Protein AF-0000000066668522 (afdb_homodimer)

InterPro domains:
  IPR003819 TauD/TfdA-like domain [PF02668] (10-265)
  IPR042098 Glutarate 2-hydroxylase superfamily [G3DSA:3.60.130.10] (3-286)
  IPR051178 TfdA dioxygenase [PTHR43779] (4-283)

Structure (mmCIF, N/CA/C/O backbone):
data_AF-0000000066668522-model_v1
#
loop_
_entity.id
_entity.type
_entity.pdbx_description
1 polymer 'Taurine catabolism dioxygenase'
#
loop_
_atom_site.group_PDB
_atom_site.id
_atom_site.type_symbol
_atom_site.label_atom_id
_atom_site.label_alt_id
_atom_site.label_comp_id
_atom_site.label_asym_id
_atom_site.label_entity_id
_atom_site.label_seq_id
_atom_site.pdbx_PDB_ins_code
_atom_site.Cartn_x
_atom_site.Cartn_y
_atom_site.Cartn_z
_atom_site.occupancy
_atom_site.B_iso_or_equiv
_atom_site.auth_seq_id
_atom_site.auth_comp_id
_atom_site.auth_asym_id
_atom_site.auth_atom_id
_atom_site.pdbx_PDB_model_num
ATOM 1 N N . MET A 1 1 ? -9.727 -43.344 -21.406 1 96.31 1 MET A N 1
ATOM 2 C CA . MET A 1 1 ? -8.984 -42.094 -21.406 1 96.31 1 MET A CA 1
ATOM 3 C C . MET A 1 1 ? -7.824 -42.125 -22.391 1 96.31 1 MET A C 1
ATOM 5 O O . MET A 1 1 ? -7.129 -43.156 -22.484 1 96.31 1 MET A O 1
ATOM 9 N N . ARG A 1 2 ? -7.613 -41.031 -23.156 1 97.44 2 ARG A N 1
ATOM 10 C CA . ARG A 1 2 ? -6.543 -40.938 -24.141 1 97.44 2 ARG A CA 1
ATOM 11 C C . ARG A 1 2 ? -5.664 -39.719 -23.859 1 97.44 2 ARG A C 1
ATOM 13 O O . ARG A 1 2 ? -6.172 -38.625 -23.609 1 97.44 2 ARG A O 1
ATOM 20 N N . ILE A 1 3 ? -4.367 -39.938 -23.875 1 97.62 3 ILE A N 1
ATOM 21 C CA . ILE A 1 3 ? -3.389 -38.875 -23.688 1 97.62 3 ILE A CA 1
ATOM 22 C C . ILE A 1 3 ? -2.549 -38.719 -24.938 1 97.62 3 ILE A C 1
ATOM 24 O O . ILE A 1 3 ? -1.992 -39.688 -25.453 1 97.62 3 ILE A O 1
ATOM 28 N N . SER A 1 4 ? -2.479 -37.562 -25.5 1 97.5 4 SER A N 1
ATOM 29 C CA . SER A 1 4 ? -1.694 -37.281 -26.703 1 97.5 4 SER A CA 1
ATOM 30 C C . SER A 1 4 ? -0.881 -36 -26.547 1 97.5 4 SER A C 1
ATOM 32 O O . SER A 1 4 ? -1.283 -35.094 -25.828 1 97.5 4 SER A O 1
ATOM 34 N N . PRO A 1 5 ? 0.206 -35.938 -27.234 1 95.31 5 PRO A N 1
ATOM 35 C CA . PRO A 1 5 ? 1.014 -34.719 -27.156 1 95.31 5 PRO A CA 1
ATOM 36 C C . PRO A 1 5 ? 0.324 -33.531 -27.797 1 95.31 5 PRO A C 1
ATOM 38 O O . PRO A 1 5 ? -0.43 -33.688 -28.766 1 95.31 5 PRO A O 1
ATOM 41 N N . GLN A 1 6 ? 0.359 -32.281 -27.297 1 91 6 GLN A N 1
ATOM 42 C CA . GLN A 1 6 ? -0.174 -31.031 -27.859 1 91 6 GLN A CA 1
ATOM 43 C C . GLN A 1 6 ? 0.882 -30.297 -28.688 1 91 6 GLN A C 1
ATOM 45 O O . GLN A 1 6 ? 0.601 -29.25 -29.281 1 91 6 GLN A O 1
ATOM 50 N N . GLY A 1 7 ? 1.889 -30.953 -29.141 1 85.25 7 GLY A N 1
ATOM 51 C CA . GLY A 1 7 ? 3.043 -30.359 -29.781 1 85.25 7 GLY A CA 1
ATOM 52 C C . GLY A 1 7 ? 4.328 -30.531 -29 1 85.25 7 GLY A C 1
ATOM 53 O O . GLY A 1 7 ? 4.676 -31.641 -28.594 1 85.25 7 GLY A O 1
ATOM 54 N N . ASP A 1 8 ? 4.906 -29.312 -28.75 1 82.56 8 ASP A N 1
ATOM 55 C CA . ASP A 1 8 ? 6.207 -29.406 -28.094 1 82.56 8 ASP A CA 1
ATOM 56 C C . ASP A 1 8 ? 6.086 -29.141 -26.594 1 82.56 8 ASP A C 1
ATOM 58 O O . ASP A 1 8 ? 7.09 -29.141 -25.875 1 82.56 8 ASP A O 1
ATOM 62 N N . PHE A 1 9 ? 4.82 -28.953 -26.203 1 88.25 9 PHE A N 1
ATOM 63 C CA . PHE A 1 9 ? 4.648 -28.562 -24.797 1 88.25 9 PHE A CA 1
ATOM 64 C C . PHE A 1 9 ? 3.33 -29.094 -24.25 1 88.25 9 PHE A C 1
ATOM 66 O O . PHE A 1 9 ? 2.258 -28.75 -24.75 1 88.25 9 PHE A O 1
ATOM 73 N N . GLY A 1 10 ? 3.42 -30.062 -23.344 1 96.19 10 GLY A N 1
ATOM 74 C CA . GLY A 1 10 ? 2.229 -30.516 -22.641 1 96.19 10 GLY A CA 1
ATOM 75 C C . GLY A 1 10 ? 1.482 -31.625 -23.375 1 96.19 10 GLY A C 1
ATOM 76 O O . GLY A 1 10 ? 1.972 -32.156 -24.375 1 96.19 10 GLY A O 1
ATOM 77 N N . VAL A 1 11 ? 0.339 -32.031 -22.844 1 98.12 11 VAL A N 1
ATOM 78 C CA . VAL A 1 11 ? -0.468 -33.094 -23.391 1 98.12 11 VAL A CA 1
ATOM 79 C C . VAL A 1 11 ? -1.941 -32.719 -23.391 1 98.12 11 VAL A C 1
ATOM 81 O O . VAL A 1 11 ? -2.348 -31.812 -22.641 1 98.12 11 VAL A O 1
ATOM 84 N N . VAL A 1 12 ? -2.695 -33.375 -24.219 1 98.25 12 VAL A N 1
ATOM 85 C CA . VAL A 1 12 ? -4.152 -33.281 -24.266 1 98.25 12 VAL A CA 1
ATOM 86 C C . VAL A 1 12 ? -4.762 -34.594 -23.781 1 98.25 12 VAL A C 1
ATOM 88 O O . VAL A 1 12 ? -4.289 -35.656 -24.156 1 98.25 12 VAL A O 1
ATOM 91 N N . ILE A 1 13 ? -5.75 -34.438 -22.969 1 98.5 13 ILE A N 1
ATOM 92 C CA . ILE A 1 13 ? -6.414 -35.625 -22.422 1 98.5 13 ILE A CA 1
ATOM 93 C C . ILE A 1 13 ? -7.875 -35.656 -22.859 1 98.5 13 ILE A C 1
ATOM 95 O O . ILE A 1 13 ? -8.594 -34.656 -22.688 1 98.5 13 ILE A O 1
ATOM 99 N N . GLU A 1 14 ? -8.328 -36.75 -23.359 1 98.12 14 GLU A N 1
ATOM 100 C CA . GLU A 1 14 ? -9.719 -36.969 -23.766 1 98.12 14 GLU A CA 1
ATOM 101 C C . GLU A 1 14 ? -10.32 -38.156 -23.016 1 98.12 14 GLU A C 1
ATOM 103 O O . GLU A 1 14 ? -9.609 -39.094 -22.625 1 98.12 14 GLU A O 1
ATOM 108 N N . ASP A 1 15 ? -11.625 -38.094 -22.719 1 97.44 15 ASP A N 1
ATOM 109 C CA . ASP A 1 15 ? -12.406 -39.156 -22.094 1 97.44 15 ASP A CA 1
ATOM 110 C C . ASP A 1 15 ? -11.898 -39.438 -20.672 1 97.44 15 ASP A C 1
ATOM 112 O O . ASP A 1 15 ? -11.758 -40.594 -20.281 1 97.44 15 ASP A O 1
ATOM 116 N N . PHE A 1 16 ? -11.547 -38.375 -20 1 97.75 16 PHE A N 1
ATOM 117 C CA . PHE A 1 16 ? -11.094 -38.469 -18.609 1 97.75 16 PHE A CA 1
ATOM 118 C C . PHE A 1 16 ? -12.258 -38.781 -17.672 1 97.75 16 PHE A C 1
ATOM 120 O O . PHE A 1 16 ? -13.312 -38.156 -17.766 1 97.75 16 PHE A O 1
ATOM 127 N N . ASP A 1 17 ? -12.07 -39.75 -16.812 1 96.38 17 ASP A N 1
ATOM 128 C CA . ASP A 1 17 ? -13.039 -40.062 -15.773 1 96.38 17 ASP A CA 1
ATOM 129 C C . ASP A 1 17 ? -12.523 -39.688 -14.398 1 96.38 17 ASP A C 1
ATOM 131 O O . ASP A 1 17 ? -11.656 -40.344 -13.836 1 96.38 17 ASP A O 1
ATOM 135 N N . PRO A 1 18 ? -13.094 -38.688 -13.828 1 94.44 18 PRO A N 1
ATOM 136 C CA . PRO A 1 18 ? -12.586 -38.219 -12.539 1 94.44 18 PRO A CA 1
ATOM 137 C C . PRO A 1 18 ? -12.852 -39.188 -11.398 1 94.44 18 PRO A C 1
ATOM 139 O O . PRO A 1 18 ? -12.297 -39.031 -10.305 1 94.44 18 PRO A O 1
ATOM 142 N N . ALA A 1 19 ? -13.688 -40.094 -11.594 1 94.69 19 ALA A N 1
ATOM 143 C CA . ALA A 1 19 ? -13.977 -41.062 -10.562 1 94.69 19 ALA A CA 1
ATOM 144 C C . ALA A 1 19 ? -12.969 -42.219 -10.609 1 94.69 19 ALA A C 1
ATOM 146 O O . ALA A 1 19 ? -12.906 -43.031 -9.68 1 94.69 19 ALA A O 1
ATOM 147 N N . SER A 1 20 ? -12.188 -42.25 -11.648 1 96.25 20 SER A N 1
ATOM 148 C CA . SER A 1 20 ? -11.203 -43.312 -11.82 1 96.25 20 SER A CA 1
ATOM 149 C C . SER A 1 20 ? -9.867 -42.938 -11.203 1 96.25 20 SER A C 1
ATOM 151 O O . SER A 1 20 ? -9.172 -42.062 -11.711 1 96.25 20 SER A O 1
ATOM 153 N N . GLN A 1 21 ? -9.461 -43.656 -10.219 1 94.25 21 GLN A N 1
ATOM 154 C CA . GLN A 1 21 ? -8.164 -43.406 -9.594 1 94.25 21 GLN A CA 1
ATOM 155 C C . GLN A 1 21 ? -7.02 -43.688 -10.578 1 94.25 21 GLN A C 1
ATOM 157 O O . GLN A 1 21 ? -5.984 -43.031 -10.523 1 94.25 21 GLN A O 1
ATOM 162 N N . GLU A 1 22 ? -7.273 -44.594 -11.367 1 95.12 22 GLU A N 1
ATOM 163 C CA . GLU A 1 22 ? -6.277 -44.906 -12.383 1 95.12 22 GLU A CA 1
ATOM 164 C C . GLU A 1 22 ? -6.082 -43.719 -13.336 1 95.12 22 GLU A C 1
ATOM 166 O O . GLU A 1 22 ? -4.949 -43.375 -13.664 1 95.12 22 GLU A O 1
ATOM 171 N N . ASP A 1 23 ? -7.172 -43.094 -13.766 1 96.69 23 ASP A N 1
ATOM 172 C CA . ASP A 1 23 ? -7.09 -41.938 -14.633 1 96.69 23 ASP A CA 1
ATOM 173 C C . ASP A 1 23 ? -6.379 -40.781 -13.922 1 96.69 23 ASP A C 1
ATOM 175 O O . ASP A 1 23 ? -5.512 -40.125 -14.508 1 96.69 23 ASP A O 1
ATOM 179 N N . ILE A 1 24 ? -6.699 -40.625 -12.719 1 96.62 24 ILE A N 1
ATOM 180 C CA . ILE A 1 24 ? -6.105 -39.531 -11.938 1 96.62 24 ILE A CA 1
ATOM 181 C C . ILE A 1 24 ? -4.594 -39.719 -11.852 1 96.62 24 ILE A C 1
ATOM 183 O O . ILE A 1 24 ? -3.828 -38.781 -12.109 1 96.62 24 ILE A O 1
ATOM 187 N N . ARG A 1 25 ? -4.148 -40.906 -11.547 1 94.75 25 ARG A N 1
ATOM 188 C CA . ARG A 1 25 ? -2.725 -41.188 -11.445 1 94.75 25 ARG A CA 1
ATOM 189 C C . ARG A 1 25 ? -2.023 -41 -12.789 1 94.75 25 ARG A C 1
ATOM 191 O O . ARG A 1 25 ? -0.91 -40.469 -12.836 1 94.75 25 ARG A O 1
ATOM 198 N N . ALA A 1 26 ? -2.676 -41.406 -13.812 1 96 26 ALA A N 1
ATOM 199 C CA . ALA A 1 26 ? -2.098 -41.25 -15.148 1 96 26 ALA A CA 1
ATOM 200 C C . ALA A 1 26 ? -1.947 -39.781 -15.516 1 96 26 ALA A C 1
ATOM 202 O O . ALA A 1 26 ? -0.937 -39.375 -16.094 1 96 26 ALA A O 1
ATOM 203 N N . VAL A 1 27 ? -2.914 -39 -15.188 1 97.12 27 VAL A N 1
ATOM 204 C CA . VAL A 1 27 ? -2.863 -37.562 -15.477 1 97.12 27 VAL A CA 1
ATOM 205 C C . VAL A 1 27 ? -1.755 -36.906 -14.648 1 97.12 27 VAL A C 1
ATOM 207 O O . VAL A 1 27 ? -0.981 -36.094 -15.164 1 97.12 27 VAL A O 1
ATOM 210 N N . LYS A 1 28 ? -1.635 -37.312 -13.398 1 96.38 28 LYS A N 1
ATOM 211 C CA . LYS A 1 28 ? -0.561 -36.781 -12.562 1 96.38 28 LYS A CA 1
ATOM 212 C C . LYS A 1 28 ? 0.806 -37.062 -13.18 1 96.38 28 LYS A C 1
ATOM 214 O O . LYS A 1 28 ? 1.635 -36.156 -13.289 1 96.38 28 LYS A O 1
ATOM 219 N N . ARG A 1 29 ? 0.951 -38.25 -13.547 1 94.94 29 ARG A N 1
ATOM 220 C CA . ARG A 1 29 ? 2.225 -38.656 -14.141 1 94.94 29 ARG A CA 1
ATOM 221 C C . ARG A 1 29 ? 2.508 -37.844 -15.406 1 94.94 29 ARG A C 1
ATOM 223 O O . ARG A 1 29 ? 3.631 -37.375 -15.609 1 94.94 29 ARG A O 1
ATOM 230 N N . ALA A 1 30 ? 1.466 -37.719 -16.203 1 96.19 30 ALA A N 1
ATOM 231 C CA . ALA A 1 30 ? 1.624 -36.938 -17.438 1 96.19 30 ALA A CA 1
ATOM 232 C C . ALA A 1 30 ? 2.002 -35.5 -17.156 1 96.19 30 ALA A C 1
ATOM 234 O O . ALA A 1 30 ? 2.879 -34.938 -17.812 1 96.19 30 ALA A O 1
ATOM 235 N N . VAL A 1 31 ? 1.419 -34.906 -16.172 1 97.38 31 VAL A N 1
ATOM 236 C CA . VAL A 1 31 ? 1.666 -33.5 -15.828 1 97.38 31 VAL A CA 1
ATOM 237 C C . VAL A 1 31 ? 3.086 -33.344 -15.281 1 97.38 31 VAL A C 1
ATOM 239 O O . VAL A 1 31 ? 3.812 -32.438 -15.688 1 97.38 31 VAL A O 1
ATOM 242 N N . TYR A 1 32 ? 3.512 -34.25 -14.406 1 96.19 32 TYR A N 1
ATOM 243 C CA . TYR A 1 32 ? 4.844 -34.125 -13.82 1 96.19 32 TYR A CA 1
ATOM 244 C C . TYR A 1 32 ? 5.922 -34.344 -14.867 1 96.19 32 TYR A C 1
ATOM 246 O O . TYR A 1 32 ? 7.016 -33.812 -14.773 1 96.19 32 TYR A O 1
ATOM 254 N N . ARG A 1 33 ? 5.578 -35.094 -15.859 1 93.88 33 ARG A N 1
ATOM 255 C CA . ARG A 1 33 ? 6.547 -35.406 -16.906 1 93.88 33 ARG A CA 1
ATOM 256 C C . ARG A 1 33 ? 6.52 -34.344 -18 1 93.88 33 ARG A C 1
ATOM 258 O O . ARG A 1 33 ? 7.57 -33.906 -18.5 1 93.88 33 ARG A O 1
ATOM 265 N N . GLU A 1 34 ? 5.25 -33.938 -18.359 1 96.25 34 GLU A N 1
ATOM 266 C CA . GLU A 1 34 ? 5.074 -33.094 -19.531 1 96.25 34 GLU A CA 1
ATOM 267 C C . GLU A 1 34 ? 4.699 -31.656 -19.109 1 96.25 34 GLU A C 1
ATOM 269 O O . GLU A 1 34 ? 4.512 -30.797 -19.969 1 96.25 34 GLU A O 1
ATOM 274 N N . ARG A 1 35 ? 4.535 -31.406 -17.891 1 97.44 35 ARG A N 1
ATOM 275 C CA . ARG A 1 35 ? 4.43 -30.078 -17.266 1 97.44 35 ARG A CA 1
ATOM 276 C C . ARG A 1 35 ? 2.986 -29.594 -17.281 1 97.44 35 ARG A C 1
ATOM 278 O O . ARG A 1 35 ? 2.521 -28.984 -16.312 1 97.44 35 ARG A O 1
ATOM 285 N N . ILE A 1 36 ? 2.227 -29.781 -18.359 1 98.25 36 ILE A N 1
ATOM 286 C CA . ILE A 1 36 ? 0.86 -29.281 -18.422 1 98.25 36 ILE A CA 1
ATOM 287 C C . ILE A 1 36 ? -0.024 -30.266 -19.188 1 98.25 36 ILE A C 1
ATOM 289 O O . ILE A 1 36 ? 0.424 -30.891 -20.156 1 98.25 36 ILE A O 1
ATOM 293 N N . ALA A 1 37 ? -1.253 -30.391 -18.781 1 98.44 37 ALA A N 1
ATOM 294 C CA . ALA A 1 37 ? -2.287 -31.172 -19.453 1 98.44 37 ALA A CA 1
ATOM 295 C C . ALA A 1 37 ? -3.547 -30.328 -19.672 1 98.44 37 ALA A C 1
ATOM 297 O O . ALA A 1 37 ? -3.938 -29.547 -18.797 1 98.44 37 ALA A O 1
ATOM 298 N N . VAL A 1 38 ? -4.117 -30.516 -20.797 1 98.38 38 VAL A N 1
ATOM 299 C CA . VAL A 1 38 ? -5.43 -29.953 -21.094 1 98.38 38 VAL A CA 1
ATOM 300 C C . VAL A 1 38 ? -6.461 -31.062 -21.203 1 98.38 38 VAL A C 1
ATOM 302 O O . VAL A 1 38 ? -6.414 -31.875 -22.125 1 98.38 38 VAL A O 1
ATOM 305 N N . VAL A 1 39 ? -7.34 -31.094 -20.234 1 98.56 39 VAL A N 1
ATOM 306 C CA . VAL A 1 39 ? -8.414 -32.094 -20.266 1 98.56 39 VAL A CA 1
ATOM 307 C C . VAL A 1 39 ? -9.625 -31.516 -21 1 98.56 39 VAL A C 1
ATOM 309 O O . VAL A 1 39 ? -10.141 -30.453 -20.641 1 98.56 39 VAL A O 1
ATOM 312 N N . LYS A 1 40 ? -10.102 -32.281 -21.969 1 97.81 40 LYS A N 1
ATOM 313 C CA . LYS A 1 40 ? -11.164 -31.766 -22.828 1 97.81 40 LYS A CA 1
ATOM 314 C C . LYS A 1 40 ? -12.539 -32.156 -22.297 1 97.81 40 LYS A C 1
ATOM 316 O O . LYS A 1 40 ? -12.68 -33.219 -21.656 1 97.81 40 LYS A O 1
ATOM 321 N N . GLY A 1 41 ? -13.492 -31.266 -22.562 1 96.5 41 GLY A N 1
ATOM 322 C CA . GLY A 1 41 ? -14.891 -31.594 -22.328 1 96.5 41 GLY A CA 1
ATOM 323 C C . GLY A 1 41 ? -15.281 -31.547 -20.875 1 96.5 41 GLY A C 1
ATOM 324 O O . GLY A 1 41 ? -16.062 -32.375 -20.406 1 96.5 41 GLY A O 1
ATOM 325 N N . VAL A 1 42 ? -14.734 -30.609 -20.141 1 95.62 42 VAL A N 1
ATOM 326 C CA . VAL A 1 42 ? -14.984 -30.531 -18.703 1 95.62 42 VAL A CA 1
ATOM 327 C C . VAL A 1 42 ? -15.945 -29.375 -18.422 1 95.62 42 VAL A C 1
ATOM 329 O O . VAL A 1 42 ? -15.625 -28.203 -18.672 1 95.62 42 VAL A O 1
ATOM 332 N N . GLU A 1 43 ? -17.094 -29.641 -17.938 1 94.69 43 GLU A N 1
ATOM 333 C CA . GLU A 1 43 ? -18.078 -28.672 -17.438 1 94.69 43 GLU A CA 1
ATOM 334 C C . GLU A 1 43 ? -18.5 -29 -16.016 1 94.69 43 GLU A C 1
ATOM 336 O O . GLU A 1 43 ? -19.25 -29.953 -15.781 1 94.69 43 GLU A O 1
ATOM 341 N N . LEU A 1 44 ? -18 -28.172 -15.109 1 96.94 44 LEU A N 1
ATOM 342 C CA . LEU A 1 44 ? -18.203 -28.438 -13.688 1 96.94 44 LEU A CA 1
ATOM 343 C C . LEU A 1 44 ? -18.609 -27.172 -12.945 1 96.94 44 LEU A C 1
ATOM 345 O O . LEU A 1 44 ? -18.094 -26.094 -13.227 1 96.94 44 LEU A O 1
ATOM 349 N N . ASP A 1 45 ? -19.531 -27.297 -12.039 1 96.69 45 ASP A N 1
ATOM 350 C CA . ASP A 1 45 ? -19.75 -26.20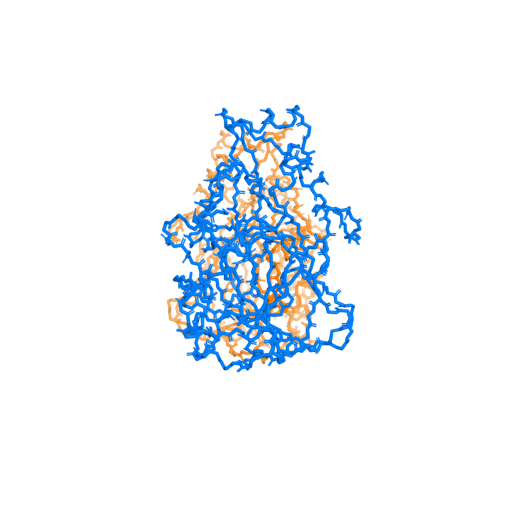3 -11.102 1 96.69 45 ASP A CA 1
ATOM 351 C C . ASP A 1 45 ? -18.641 -26.156 -10.055 1 96.69 45 ASP A C 1
ATOM 353 O O . ASP A 1 45 ? -17.75 -27.016 -10.031 1 96.69 45 ASP A O 1
ATOM 357 N N . PRO A 1 46 ? -18.625 -25.188 -9.258 1 97.75 46 PRO A N 1
ATOM 358 C CA . PRO A 1 46 ? -17.5 -25.016 -8.336 1 97.75 46 PRO A CA 1
ATOM 359 C C . PRO A 1 46 ? -17.328 -26.188 -7.379 1 97.75 46 PRO A C 1
ATOM 361 O O . PRO A 1 46 ? -16.203 -26.578 -7.066 1 97.75 46 PRO A O 1
ATOM 364 N N . HIS A 1 47 ? -18.422 -26.766 -6.879 1 98.38 47 HIS A N 1
ATOM 365 C CA . HIS A 1 47 ? -18.344 -27.906 -5.98 1 98.38 47 HIS A CA 1
ATOM 366 C C . HIS A 1 47 ? -17.734 -29.109 -6.684 1 98.38 47 HIS A C 1
ATOM 368 O O . HIS A 1 47 ? -16.859 -29.797 -6.129 1 98.38 47 HIS A O 1
ATOM 374 N N . GLN A 1 48 ? -18.188 -29.328 -7.855 1 98.06 48 GLN A N 1
ATOM 375 C CA . GLN A 1 48 ? -17.688 -30.438 -8.648 1 98.06 48 GLN A CA 1
ATOM 376 C C . GLN A 1 48 ? -16.219 -30.234 -9.008 1 98.06 48 GLN A C 1
ATOM 378 O O . GLN A 1 48 ? -15.43 -31.172 -9.023 1 98.06 48 GLN A O 1
ATOM 383 N N . PHE A 1 49 ? -15.906 -29.047 -9.344 1 98.38 49 PHE A N 1
ATOM 384 C CA . PHE A 1 49 ? -14.531 -28.688 -9.68 1 98.38 49 PHE A CA 1
ATOM 385 C C . PHE A 1 49 ? -13.594 -28.969 -8.516 1 98.38 49 PHE A C 1
ATOM 387 O O . PHE A 1 49 ? -12.562 -29.625 -8.688 1 98.38 49 PHE A O 1
ATOM 394 N N . LEU A 1 50 ? -14.008 -28.547 -7.328 1 98.69 50 LEU A N 1
ATOM 395 C CA . LEU A 1 50 ? -13.227 -28.812 -6.129 1 98.69 50 LEU A CA 1
ATOM 396 C C . LEU A 1 50 ? -13.086 -30.312 -5.895 1 98.69 50 LEU A C 1
ATOM 398 O O . LEU A 1 50 ? -12 -30.797 -5.555 1 98.69 50 LEU A O 1
ATOM 402 N N . ALA A 1 51 ? -14.18 -31.016 -6.094 1 98.25 51 ALA A N 1
ATOM 403 C CA . ALA A 1 51 ? -14.156 -32.469 -5.898 1 98.25 51 ALA A CA 1
ATOM 404 C C . ALA A 1 51 ? -13.164 -33.125 -6.848 1 98.25 51 ALA A C 1
ATOM 406 O O . ALA A 1 51 ? -12.414 -34.031 -6.445 1 98.25 51 ALA A O 1
ATOM 407 N N . LEU A 1 52 ? -13.203 -32.688 -8.055 1 98.06 52 LEU A N 1
ATOM 408 C CA . LEU A 1 52 ? -12.273 -33.25 -9.031 1 98.06 52 LEU A CA 1
ATOM 409 C C . LEU A 1 52 ? -10.828 -33 -8.602 1 98.06 52 LEU A C 1
ATOM 411 O O . LEU A 1 52 ? -10.016 -33.906 -8.578 1 98.06 52 LEU A O 1
ATOM 415 N N . ALA A 1 53 ? -10.492 -31.781 -8.281 1 98.31 53 ALA A N 1
ATOM 416 C CA . ALA A 1 53 ? -9.133 -31.422 -7.883 1 98.31 53 ALA A CA 1
ATOM 417 C C . ALA A 1 53 ? -8.711 -32.188 -6.633 1 98.31 53 ALA A C 1
ATOM 419 O O . ALA A 1 53 ? -7.543 -32.562 -6.484 1 98.31 53 ALA A O 1
ATOM 420 N N . SER A 1 54 ? -9.664 -32.438 -5.754 1 97.88 54 SER A N 1
ATOM 421 C CA . SER A 1 54 ? -9.398 -33.156 -4.504 1 97.88 54 SER A CA 1
ATOM 422 C C . SER A 1 54 ? -8.938 -34.594 -4.77 1 97.88 54 SER A C 1
ATOM 424 O O . SER A 1 54 ? -8.336 -35.219 -3.902 1 97.88 54 SER A O 1
ATOM 426 N N . GLY A 1 55 ? -9.281 -35.062 -5.898 1 97 55 GLY A N 1
ATOM 427 C CA . GLY A 1 55 ? -8.789 -36.375 -6.289 1 97 55 GLY A CA 1
ATOM 428 C C . GLY A 1 55 ? -7.289 -36.406 -6.535 1 97 55 GLY A C 1
ATOM 429 O O . GLY A 1 55 ? -6.664 -37.469 -6.5 1 97 55 GLY A O 1
ATOM 430 N N . PHE A 1 56 ? -6.75 -35.25 -6.762 1 97.38 56 PHE A N 1
ATOM 431 C CA . PHE A 1 56 ? -5.336 -35.156 -7.109 1 97.38 56 PHE A CA 1
ATOM 432 C C . PHE A 1 56 ? -4.5 -34.812 -5.883 1 97.38 56 PHE A C 1
ATOM 434 O O . PHE A 1 56 ? -3.271 -34.906 -5.91 1 97.38 56 PHE A O 1
ATOM 441 N N . GLY A 1 57 ? -5.102 -34.375 -4.848 1 96.69 57 GLY A N 1
ATOM 442 C CA . GLY A 1 57 ? -4.43 -33.969 -3.627 1 96.69 57 GLY A CA 1
ATOM 443 C C . GLY A 1 57 ? -5.293 -33.094 -2.734 1 96.69 57 GLY A C 1
ATOM 444 O O . GLY A 1 57 ? -6.516 -33.062 -2.885 1 96.69 57 GLY A O 1
ATOM 445 N N . GLU A 1 58 ? -4.637 -32.438 -1.767 1 97.19 58 GLU A N 1
ATOM 446 C CA . GLU A 1 58 ? -5.348 -31.609 -0.813 1 97.19 58 GLU A CA 1
ATOM 447 C C . GLU A 1 58 ? -5.453 -30.172 -1.321 1 97.19 58 GLU A C 1
ATOM 449 O O . GLU A 1 58 ? -4.445 -29.469 -1.438 1 97.19 58 GLU A O 1
ATOM 454 N N . PRO A 1 59 ? -6.672 -29.734 -1.628 1 98.12 59 PRO A N 1
ATOM 455 C CA . PRO A 1 59 ? -6.824 -28.344 -2.039 1 98.12 59 PRO A CA 1
ATOM 456 C C . PRO A 1 59 ? -6.398 -27.359 -0.952 1 98.12 59 PRO A C 1
ATOM 458 O O . PRO A 1 59 ? -6.625 -27.609 0.235 1 98.12 59 PRO A O 1
ATOM 461 N N . VAL A 1 60 ? -5.82 -26.266 -1.392 1 95.81 60 VAL A N 1
ATOM 462 C CA . VAL A 1 60 ? -5.383 -25.234 -0.468 1 95.81 60 VAL A CA 1
ATOM 463 C C . VAL A 1 60 ? -6.16 -23.938 -0.739 1 95.81 60 VAL A C 1
ATOM 465 O O . VAL A 1 60 ? -6.125 -23.406 -1.852 1 95.81 60 VAL A O 1
ATOM 468 N N . ARG A 1 61 ? -6.848 -23.578 0.256 1 94.75 61 ARG A N 1
ATOM 469 C CA . ARG A 1 61 ? -7.578 -22.312 0.16 1 94.75 61 ARG A CA 1
ATOM 470 C C . ARG A 1 61 ? -6.625 -21.125 0.179 1 94.75 61 ARG A C 1
ATOM 472 O O . ARG A 1 61 ? -5.699 -21.078 0.992 1 94.75 61 ARG A O 1
ATOM 479 N N . TYR A 1 62 ? -6.832 -20.219 -0.759 1 93 62 TYR A N 1
ATOM 480 C CA . TYR A 1 62 ? -6.027 -19.016 -0.743 1 93 62 TYR A CA 1
ATOM 481 C C . TYR A 1 62 ? -6.25 -18.219 0.544 1 93 62 TYR A C 1
ATOM 483 O O . TYR A 1 62 ? -7.371 -18.156 1.049 1 93 62 TYR A O 1
ATOM 491 N N . TYR A 1 63 ? -5.242 -17.547 1.06 1 90.31 63 TYR A N 1
ATOM 492 C CA . TYR A 1 63 ? -5.301 -16.969 2.4 1 90.31 63 TYR A CA 1
ATOM 493 C C . TYR A 1 63 ? -6.102 -15.68 2.404 1 90.31 63 TYR A C 1
ATOM 495 O O . TYR A 1 63 ? -6.594 -15.25 3.449 1 90.31 63 TYR A O 1
ATOM 503 N N . GLU A 1 64 ? -6.215 -15.008 1.255 1 92.69 64 GLU A N 1
ATOM 504 C CA . GLU A 1 64 ? -6.992 -13.773 1.185 1 92.69 64 GLU A CA 1
ATOM 505 C C . GLU A 1 64 ? -8.43 -14.047 0.741 1 92.69 64 GLU A C 1
ATOM 507 O O . GLU A 1 64 ? -8.656 -14.484 -0.388 1 92.69 64 GLU A O 1
ATOM 512 N N . PRO A 1 65 ? -9.406 -13.672 1.455 1 92.88 65 PRO A N 1
ATOM 513 C CA . PRO A 1 65 ? -10.805 -14.016 1.182 1 92.88 65 PRO A CA 1
ATOM 514 C C . PRO A 1 65 ? -11.352 -13.328 -0.07 1 92.88 65 PRO A C 1
ATOM 516 O O . PRO A 1 65 ? -12.297 -13.82 -0.686 1 92.88 65 PRO A O 1
ATOM 519 N N . ILE A 1 66 ? -10.844 -12.273 -0.478 1 90.75 66 ILE A N 1
ATOM 520 C CA . ILE A 1 66 ? -11.383 -11.516 -1.603 1 90.75 66 ILE A CA 1
ATOM 521 C C . ILE A 1 66 ? -11.32 -12.367 -2.871 1 90.75 66 ILE A C 1
ATOM 523 O O . ILE A 1 66 ? -12.016 -12.078 -3.85 1 90.75 66 ILE A O 1
ATOM 527 N N . TYR A 1 67 ? -10.539 -13.445 -2.887 1 94.56 67 TYR A N 1
ATOM 528 C CA . TYR A 1 67 ? -10.359 -14.297 -4.062 1 94.56 67 TYR A CA 1
ATOM 529 C C . TYR A 1 67 ? -11.297 -15.5 -4.016 1 94.56 67 TYR A C 1
ATOM 531 O O . TYR A 1 67 ? -11.383 -16.266 -4.98 1 94.56 67 TYR A O 1
ATOM 539 N N . HIS A 1 68 ? -12.016 -15.672 -2.957 1 96.38 68 HIS A N 1
ATOM 540 C CA . HIS A 1 68 ? -12.797 -16.875 -2.732 1 96.38 68 HIS A CA 1
ATOM 541 C C . HIS A 1 68 ? -14.086 -16.859 -3.553 1 96.38 68 HIS A C 1
ATOM 543 O O . HIS A 1 68 ? -14.773 -15.844 -3.615 1 96.38 68 HIS A O 1
ATOM 549 N N . HIS A 1 69 ? -14.312 -17.984 -4.145 1 96.62 69 HIS A N 1
ATOM 550 C CA . HIS A 1 69 ? -15.703 -18.188 -4.551 1 96.62 69 HIS A CA 1
ATOM 551 C C . HIS A 1 69 ? -16.641 -18.109 -3.354 1 96.62 69 HIS A C 1
ATOM 553 O O . HIS A 1 69 ? -16.359 -18.672 -2.293 1 96.62 69 HIS A O 1
ATOM 559 N N . PRO A 1 70 ? -17.75 -17.453 -3.531 1 94.94 70 PRO A N 1
ATOM 560 C CA . PRO A 1 70 ? -18.625 -17.234 -2.381 1 94.94 70 PRO A CA 1
ATOM 561 C C . PRO A 1 70 ? -19.156 -18.531 -1.784 1 94.94 70 PRO A C 1
ATOM 563 O O . PRO A 1 70 ? -19.312 -18.641 -0.565 1 94.94 70 PRO A O 1
ATOM 566 N N . ASP A 1 71 ? -19.391 -19.578 -2.52 1 96 71 ASP A N 1
ATOM 567 C CA . ASP A 1 71 ? -19.984 -20.812 -2.051 1 96 71 ASP A CA 1
ATOM 568 C C . ASP A 1 71 ? -18.922 -21.875 -1.764 1 96 71 ASP A C 1
ATOM 570 O O . ASP A 1 71 ? -19.156 -22.797 -0.976 1 96 71 ASP A O 1
ATOM 574 N N . VAL A 1 72 ? -17.812 -21.797 -2.48 1 97.81 72 VAL A N 1
ATOM 575 C CA . VAL A 1 72 ? -16.734 -22.766 -2.359 1 97.81 72 VAL A CA 1
ATOM 576 C C . VAL A 1 72 ? -15.406 -22.031 -2.164 1 97.81 72 VAL A C 1
ATOM 578 O O . VAL A 1 72 ? -14.625 -21.891 -3.107 1 97.81 72 VAL A O 1
ATOM 581 N N . PRO A 1 73 ? -15.078 -21.656 -0.967 1 97.25 73 PRO A N 1
ATOM 582 C CA . PRO A 1 73 ? -13.961 -20.766 -0.683 1 97.25 73 PRO A CA 1
ATOM 583 C C . PRO A 1 73 ? -12.609 -21.328 -1.129 1 97.25 73 PRO A C 1
ATOM 585 O O . PRO A 1 73 ? -11.641 -20.594 -1.268 1 97.25 73 PRO A O 1
ATOM 588 N N . GLU A 1 74 ? -12.547 -22.594 -1.388 1 97.81 74 GLU A N 1
ATOM 589 C CA . GLU A 1 74 ? -11.305 -23.203 -1.867 1 97.81 74 GLU A CA 1
ATOM 590 C C . GLU A 1 74 ? -11.062 -22.875 -3.338 1 97.81 74 GLU A C 1
ATOM 592 O O . GLU A 1 74 ? -9.961 -23.078 -3.852 1 97.81 74 GLU A O 1
ATOM 597 N N . VAL A 1 75 ? -12.133 -22.438 -3.953 1 98.31 75 VAL A N 1
ATOM 598 C CA . VAL A 1 75 ? -12.016 -22.047 -5.359 1 98.31 75 VAL A CA 1
ATOM 599 C C . VAL A 1 75 ? -11.641 -20.578 -5.465 1 98.31 75 VAL A C 1
ATOM 601 O O . VAL A 1 75 ? -12.367 -19.703 -4.965 1 98.31 75 VAL A O 1
ATOM 604 N N . PHE A 1 76 ? -10.484 -20.312 -6.035 1 97.75 76 PHE A N 1
ATOM 605 C CA . PHE A 1 76 ? -9.992 -18.969 -6.355 1 97.75 76 PHE A CA 1
ATOM 606 C C . PHE A 1 76 ? -10.664 -18.438 -7.613 1 97.75 76 PHE A C 1
ATOM 608 O O . PHE A 1 76 ? -10.703 -19.125 -8.641 1 97.75 76 PHE A O 1
ATOM 615 N N . VAL A 1 77 ? -11.203 -17.266 -7.578 1 96.75 77 VAL A N 1
ATOM 616 C CA . VAL A 1 77 ? -11.922 -16.719 -8.727 1 96.75 77 VAL A CA 1
ATOM 617 C C . VAL A 1 77 ? -11.172 -15.516 -9.281 1 96.75 77 VAL A C 1
ATOM 619 O O . VAL A 1 77 ? -10.961 -14.523 -8.578 1 96.75 77 VAL A O 1
ATOM 622 N N . SER A 1 78 ? -10.695 -15.57 -10.453 1 94.06 78 SER A N 1
ATOM 623 C CA . SER A 1 78 ? -10.234 -14.445 -11.266 1 94.06 78 SER A CA 1
ATOM 624 C C . SER A 1 78 ? -11.328 -13.953 -12.203 1 94.06 78 SER A C 1
ATOM 626 O O . SER A 1 78 ? -11.875 -14.727 -12.984 1 94.06 78 SER A O 1
ATOM 628 N N . SER A 1 79 ? -11.672 -12.688 -12.125 1 92.31 79 SER A N 1
ATOM 629 C CA . SER A 1 79 ? -12.789 -12.188 -12.914 1 92.31 79 SER A CA 1
ATOM 630 C C . SER A 1 79 ? -12.625 -10.703 -13.227 1 92.31 79 SER A C 1
ATOM 632 O O . SER A 1 79 ? -12.32 -9.906 -12.328 1 92.31 79 SER A O 1
ATOM 634 N N . ASN A 1 80 ? -12.805 -10.344 -14.438 1 86.88 80 ASN A N 1
ATOM 635 C CA . ASN A 1 80 ? -12.875 -8.922 -14.758 1 86.88 80 ASN A CA 1
ATOM 636 C C . ASN A 1 80 ? -14.305 -8.477 -15.039 1 86.88 80 ASN A C 1
ATOM 638 O O . ASN A 1 80 ? -14.523 -7.43 -15.656 1 86.88 80 ASN A O 1
ATOM 642 N N . VAL A 1 81 ? -15.148 -9.391 -14.672 1 82.56 81 VAL A N 1
ATOM 643 C CA . VAL A 1 81 ? -16.562 -9.086 -14.852 1 82.56 81 VAL A CA 1
ATOM 644 C C . VAL A 1 81 ? -17.156 -8.586 -13.539 1 82.56 81 VAL A C 1
ATOM 646 O O . VAL A 1 81 ? -16.75 -9.031 -12.461 1 82.56 81 VAL A O 1
ATOM 649 N N . GLY A 1 82 ? -18.109 -7.734 -13.688 1 74.12 82 GLY A N 1
ATOM 650 C CA . GLY A 1 82 ? -18.797 -7.207 -12.516 1 74.12 82 GLY A CA 1
ATOM 651 C C . GLY A 1 82 ? -18.094 -6.008 -11.906 1 74.12 82 GLY A C 1
ATOM 652 O O . GLY A 1 82 ? -16.938 -5.719 -12.25 1 74.12 82 GLY A O 1
ATOM 653 N N . SER A 1 83 ? -18.906 -5.184 -11.289 1 68.25 83 SER A N 1
ATOM 654 C CA . SER A 1 83 ? -18.375 -3.99 -10.641 1 68.25 83 SER A CA 1
ATOM 655 C C . SER A 1 83 ? -19.016 -3.77 -9.273 1 68.25 83 SER A C 1
ATOM 657 O O . SER A 1 83 ? -20.078 -4.32 -8.984 1 68.25 83 SER A O 1
ATOM 659 N N . GLY A 1 84 ? -18.219 -3.197 -8.383 1 64.44 84 GLY A N 1
ATOM 660 C CA . GLY A 1 84 ? -18.766 -2.766 -7.105 1 64.44 84 GLY A CA 1
ATOM 661 C C . GLY A 1 84 ? -18.844 -3.883 -6.082 1 64.44 84 GLY A C 1
ATOM 662 O O . GLY A 1 84 ? -17.984 -4.77 -6.059 1 64.44 84 GLY A O 1
ATOM 663 N N . PRO A 1 85 ? -19.859 -3.877 -5.156 1 65.19 85 PRO A N 1
ATOM 664 C CA . PRO A 1 85 ? -19.984 -4.812 -4.035 1 65.19 85 PRO A CA 1
ATOM 665 C C . PRO A 1 85 ? -20.375 -6.223 -4.484 1 65.19 85 PRO A C 1
ATOM 667 O O . PRO A 1 85 ? -20.172 -7.184 -3.742 1 65.19 85 PRO A O 1
ATOM 670 N N . GLN A 1 86 ? -20.828 -6.324 -5.672 1 69.19 86 GLN A N 1
ATOM 671 C CA . GLN A 1 86 ? -21.312 -7.613 -6.145 1 69.19 86 GLN A CA 1
ATOM 672 C C . GLN A 1 86 ? -20.234 -8.375 -6.902 1 69.19 86 GLN A C 1
ATOM 674 O O . GLN A 1 86 ? -20.438 -9.523 -7.305 1 69.19 86 GLN A O 1
ATOM 679 N N . ARG A 1 87 ? -19.125 -7.852 -6.949 1 80.88 87 ARG A N 1
ATOM 680 C CA . ARG A 1 87 ? -18.047 -8.469 -7.711 1 80.88 87 ARG A CA 1
ATOM 681 C C . ARG A 1 87 ? -17.547 -9.734 -7.02 1 80.88 87 ARG A C 1
ATOM 683 O O . ARG A 1 87 ? -17.344 -9.75 -5.805 1 80.88 87 ARG A O 1
ATOM 690 N N . VAL A 1 88 ? -17.562 -10.766 -7.879 1 83.69 88 VAL A N 1
ATOM 691 C CA . VAL A 1 88 ? -16.922 -12.008 -7.434 1 83.69 88 VAL A CA 1
ATOM 692 C C . VAL A 1 88 ? -15.594 -12.195 -8.156 1 83.69 88 VAL A C 1
ATOM 694 O O . VAL A 1 88 ? -15.547 -12.164 -9.391 1 83.69 88 VAL A O 1
ATOM 697 N N . GLY A 1 89 ? -14.594 -12.25 -7.289 1 89.94 89 GLY A N 1
ATOM 698 C CA . GLY A 1 89 ? -13.273 -12.453 -7.867 1 89.94 89 GLY A CA 1
ATOM 699 C C . GLY A 1 89 ? -12.477 -11.172 -8.016 1 89.94 89 GLY A C 1
ATOM 700 O O . GLY A 1 89 ? -12.961 -10.094 -7.68 1 89.94 89 GLY A O 1
ATOM 701 N N . VAL A 1 90 ? -11.32 -11.297 -8.445 1 90.88 90 VAL A N 1
ATOM 702 C CA . VAL A 1 90 ? -10.359 -10.203 -8.531 1 90.88 90 VAL A CA 1
ATOM 703 C C . VAL A 1 90 ? -9.914 -10.016 -9.977 1 90.88 90 VAL A C 1
ATOM 705 O O . VAL A 1 90 ? -9.609 -10.984 -10.672 1 90.88 90 VAL A O 1
ATOM 708 N N . PRO A 1 91 ? -9.93 -8.852 -10.469 1 88.44 91 PRO A N 1
ATOM 709 C CA . PRO A 1 91 ? -9.523 -8.609 -11.859 1 88.44 91 PRO A CA 1
ATOM 710 C C . PRO A 1 91 ? -8 -8.547 -12.023 1 88.44 91 PRO A C 1
ATOM 712 O O . PRO A 1 91 ? -7.277 -8.352 -11.047 1 88.44 91 PRO A O 1
ATOM 715 N N . LYS A 1 92 ? -7.551 -8.773 -13.297 1 85.38 92 LYS A N 1
ATOM 716 C CA . LYS A 1 92 ? -6.172 -8.562 -13.734 1 85.38 92 LYS A CA 1
ATOM 717 C C . LYS A 1 92 ? -5.191 -9.359 -12.875 1 85.38 92 LYS A C 1
ATOM 719 O O . LYS A 1 92 ? -4.184 -8.82 -12.414 1 85.38 92 LYS A O 1
ATOM 724 N N . THR A 1 93 ? -5.578 -10.492 -12.602 1 87.75 93 THR A N 1
ATOM 725 C CA . THR A 1 93 ? -4.668 -11.383 -11.883 1 87.75 93 THR A CA 1
ATOM 726 C C . THR A 1 93 ? -3.633 -11.977 -12.836 1 87.75 93 THR A C 1
ATOM 728 O O . THR A 1 93 ? -3.918 -12.188 -14.016 1 87.75 93 THR A O 1
ATOM 731 N N . GLY A 1 94 ? -2.389 -12.062 -12.383 1 89.69 94 GLY A N 1
ATOM 732 C CA . GLY A 1 94 ? -1.396 -12.875 -13.07 1 89.69 94 GLY A CA 1
ATOM 733 C C . GLY A 1 94 ? -0.657 -12.117 -14.156 1 89.69 94 GLY A C 1
ATOM 734 O O . GLY A 1 94 ? -0.226 -12.711 -15.148 1 89.69 94 GLY A O 1
ATOM 735 N N . LYS A 1 95 ? -0.467 -10.859 -14.078 1 88.5 95 LYS A N 1
ATOM 736 C CA . LYS A 1 95 ? 0.185 -10.039 -15.094 1 88.5 95 LYS A CA 1
ATOM 737 C C . LYS A 1 95 ? 1.704 -10.133 -14.984 1 88.5 95 LYS A C 1
ATOM 739 O O . LYS A 1 95 ? 2.428 -9.516 -15.766 1 88.5 95 LYS A O 1
ATOM 744 N N . PHE A 1 96 ? 2.209 -10.914 -14.125 1 93.62 96 PHE A N 1
ATOM 745 C CA . PHE A 1 96 ? 3.639 -11.102 -13.906 1 93.62 96 PHE A CA 1
ATOM 746 C C . PHE A 1 96 ? 3.986 -12.586 -13.836 1 93.62 96 PHE A C 1
ATOM 748 O O . PHE A 1 96 ? 3.109 -13.422 -13.617 1 93.62 96 PHE A O 1
ATOM 755 N N . TRP A 1 97 ? 5.203 -12.844 -14.117 1 97.62 97 TRP A N 1
ATOM 756 C CA . TRP A 1 97 ? 5.637 -14.227 -14.023 1 97.62 97 TRP A CA 1
ATOM 757 C C . TRP A 1 97 ? 5.613 -14.711 -12.578 1 97.62 97 TRP A C 1
ATOM 759 O O . TRP A 1 97 ? 6.203 -14.086 -11.695 1 97.62 97 TRP A O 1
ATOM 769 N N . HIS A 1 98 ? 4.969 -15.844 -12.359 1 98.12 98 HIS A N 1
ATOM 770 C CA . HIS A 1 98 ? 4.859 -16.359 -11 1 98.12 98 HIS A CA 1
ATOM 771 C C . HIS A 1 98 ? 4.496 -17.844 -11 1 98.12 98 HIS A C 1
ATOM 773 O O . HIS A 1 98 ? 4.027 -18.375 -12.016 1 98.12 98 HIS A O 1
ATOM 779 N N . SER A 1 99 ? 4.812 -18.5 -9.977 1 97.75 99 SER A N 1
ATOM 780 C CA . SER A 1 99 ? 4.133 -19.719 -9.57 1 97.75 99 SER A CA 1
ATOM 781 C C . SER A 1 99 ? 3.014 -19.422 -8.578 1 97.75 99 SER A C 1
ATOM 783 O O . SER A 1 99 ? 3.162 -18.578 -7.699 1 97.75 99 SER A O 1
ATOM 785 N N . ASP A 1 100 ? 1.907 -20.078 -8.797 1 97.31 100 ASP A N 1
ATOM 786 C CA . ASP A 1 100 ? 0.794 -19.797 -7.898 1 97.31 100 ASP A CA 1
ATOM 787 C C . ASP A 1 100 ? 1.206 -19.984 -6.441 1 97.31 100 ASP A C 1
ATOM 789 O O . ASP A 1 100 ? 1.661 -21.062 -6.059 1 97.31 100 ASP A O 1
ATOM 793 N N . TYR A 1 101 ? 1.126 -18.953 -5.664 1 94.88 101 TYR A N 1
ATOM 794 C CA . TYR A 1 101 ? 1.414 -18.953 -4.234 1 94.88 101 TYR A CA 1
ATOM 795 C C . TYR A 1 101 ? 2.896 -19.203 -3.977 1 94.88 101 TYR A C 1
ATOM 797 O O . TYR A 1 101 ? 3.262 -19.891 -3.02 1 94.88 101 TYR A O 1
ATOM 805 N N . GLY A 1 102 ? 3.701 -18.703 -4.891 1 95.44 102 GLY A N 1
ATOM 806 C CA . GLY A 1 102 ? 5.137 -18.922 -4.812 1 95.44 102 GLY A CA 1
ATOM 807 C C . GLY A 1 102 ? 5.766 -18.312 -3.574 1 95.44 102 GLY A C 1
ATOM 808 O O . GLY A 1 102 ? 6.969 -18.453 -3.348 1 95.44 102 GLY A O 1
ATOM 809 N N . PHE A 1 103 ? 4.98 -17.688 -2.732 1 95.81 103 PHE A N 1
ATOM 810 C CA . PHE A 1 103 ? 5.449 -17.031 -1.521 1 95.81 103 PHE A CA 1
ATOM 811 C C . PHE A 1 103 ? 5.078 -17.844 -0.283 1 95.81 103 PHE A C 1
ATOM 813 O O . PHE A 1 103 ? 5.383 -17.438 0.842 1 95.81 103 PHE A O 1
ATOM 820 N N . MET A 1 104 ? 4.461 -18.938 -0.497 1 94.38 104 MET A N 1
ATOM 821 C CA . MET A 1 104 ? 4.098 -19.812 0.621 1 94.38 104 MET A CA 1
ATOM 822 C C . MET A 1 104 ? 5.289 -20.656 1.064 1 94.38 104 MET A C 1
ATOM 824 O O . MET A 1 104 ? 6.16 -20.969 0.258 1 94.38 104 MET A O 1
ATOM 828 N N . PRO A 1 105 ? 5.305 -21.109 2.328 1 93.81 105 PRO A N 1
ATOM 829 C CA . PRO A 1 105 ? 6.434 -21.875 2.854 1 93.81 105 PRO A CA 1
ATOM 830 C C . PRO A 1 105 ? 6.645 -23.188 2.113 1 93.81 105 PRO A C 1
ATOM 832 O O . PRO A 1 105 ? 7.785 -23.625 1.913 1 93.81 105 PRO A O 1
ATOM 835 N N . ARG A 1 106 ? 5.547 -23.797 1.732 1 93.75 106 ARG A N 1
ATOM 836 C CA . ARG A 1 106 ? 5.613 -25 0.908 1 93.75 106 ARG A CA 1
ATOM 837 C C . ARG A 1 106 ? 5.016 -24.75 -0.473 1 93.75 106 ARG A C 1
ATOM 839 O O . ARG A 1 106 ? 3.824 -24.469 -0.597 1 93.75 106 ARG A O 1
ATOM 846 N N . PRO A 1 107 ? 5.906 -24.875 -1.521 1 94.44 107 PRO A N 1
ATOM 847 C CA . PRO A 1 107 ? 5.359 -24.703 -2.867 1 94.44 107 PRO A CA 1
ATOM 848 C C . PRO A 1 107 ? 4.242 -25.688 -3.184 1 94.44 107 PRO A C 1
ATOM 850 O O . PRO A 1 107 ? 4.316 -26.859 -2.787 1 94.44 107 PRO A O 1
ATOM 853 N N . PHE A 1 108 ? 3.238 -25.266 -3.875 1 95.5 108 PHE A N 1
ATOM 854 C CA . PHE A 1 108 ? 2.135 -26.125 -4.27 1 95.5 108 PHE A CA 1
ATOM 855 C C . PHE A 1 108 ? 2.545 -27.031 -5.422 1 95.5 108 PHE A C 1
ATOM 857 O O . PHE A 1 108 ? 3.441 -26.703 -6.199 1 95.5 108 PHE A O 1
ATOM 864 N N . ASP A 1 109 ? 1.882 -28.094 -5.523 1 96.62 109 ASP A N 1
ATOM 865 C CA . ASP A 1 109 ? 2.314 -29.094 -6.488 1 96.62 109 ASP A CA 1
ATOM 866 C C . ASP A 1 109 ? 1.6 -28.922 -7.824 1 96.62 109 ASP A C 1
ATOM 868 O O . ASP A 1 109 ? 2.244 -28.828 -8.875 1 96.62 109 ASP A O 1
ATOM 872 N N . LEU A 1 110 ? 0.267 -28.844 -7.785 1 98.25 110 LEU A N 1
ATOM 873 C CA . LEU A 1 110 ? -0.525 -28.781 -9.008 1 98.25 110 LEU A CA 1
ATOM 874 C C . LEU A 1 110 ? -1.495 -27.609 -8.969 1 98.25 110 LEU A C 1
ATOM 876 O O . LEU A 1 110 ? -2.018 -27.266 -7.906 1 98.25 110 LEU A O 1
ATOM 880 N N . THR A 1 111 ? -1.716 -27.031 -10.008 1 98.62 111 THR A N 1
ATOM 881 C CA . THR A 1 111 ? -2.74 -26 -10.188 1 98.62 111 THR A CA 1
ATOM 882 C C . THR A 1 111 ? -3.752 -26.438 -11.25 1 98.62 111 THR A C 1
ATOM 884 O O . THR A 1 111 ? -3.381 -27 -12.273 1 98.62 111 THR A O 1
ATOM 887 N N . PHE A 1 112 ? -5.008 -26.188 -10.961 1 98.75 112 PHE A N 1
ATOM 888 C CA . PHE A 1 112 ? -6.133 -26.438 -11.852 1 98.75 112 PHE A CA 1
ATOM 889 C C . PHE A 1 112 ? -6.828 -25.141 -12.227 1 98.75 112 PHE A C 1
ATOM 891 O O . PHE A 1 112 ? -7.188 -24.344 -11.352 1 98.75 112 PHE A O 1
ATOM 898 N N . ILE A 1 113 ? -6.992 -24.922 -13.492 1 98.19 113 ILE A N 1
ATOM 899 C CA . ILE A 1 113 ? -7.758 -23.75 -13.922 1 98.19 113 ILE A CA 1
ATOM 900 C C . ILE A 1 113 ? -8.898 -24.203 -14.836 1 98.19 113 ILE A C 1
ATOM 902 O O . ILE A 1 113 ? -8.688 -24.953 -15.789 1 98.19 113 ILE A O 1
ATOM 906 N N . LEU A 1 114 ? -10.039 -23.781 -14.523 1 98.12 114 LEU A N 1
ATOM 907 C CA . LEU A 1 114 ? -11.234 -24.016 -15.32 1 98.12 114 LEU A CA 1
ATOM 908 C C . LEU A 1 114 ? -11.836 -22.703 -15.805 1 98.12 114 LEU A C 1
ATOM 910 O O . LEU A 1 114 ? -12.531 -22.016 -15.055 1 98.12 114 LEU A O 1
ATOM 914 N N . PRO A 1 115 ? -11.57 -22.359 -17.078 1 95.75 115 PRO A N 1
ATOM 915 C CA . PRO A 1 115 ? -12.188 -21.141 -17.594 1 95.75 115 PRO A CA 1
ATOM 916 C C . PRO A 1 115 ? -13.711 -21.203 -17.609 1 95.75 115 PRO A C 1
ATOM 918 O O . PRO A 1 115 ? -14.281 -22.219 -18 1 95.75 115 PRO A O 1
ATOM 921 N N . GLN A 1 116 ? -14.312 -20.156 -17.141 1 94.5 116 GLN A N 1
ATOM 922 C CA . GLN A 1 116 ? -15.773 -20.078 -17.094 1 94.5 116 GLN A CA 1
ATOM 923 C C . GLN A 1 116 ? -16.297 -19.172 -18.219 1 94.5 116 GLN A C 1
ATOM 925 O O . GLN A 1 116 ? -17.312 -19.484 -18.844 1 94.5 116 GLN A O 1
ATOM 930 N N . VAL A 1 117 ? -15.703 -18.031 -18.359 1 92.12 117 VAL A N 1
ATOM 931 C CA . VAL A 1 117 ? -15.945 -17.094 -19.438 1 92.12 117 VAL A CA 1
ATOM 932 C C . VAL A 1 117 ? -14.641 -16.812 -20.188 1 92.12 117 VAL A C 1
ATOM 934 O O . VAL A 1 117 ? -13.648 -16.391 -19.578 1 92.12 117 VAL A O 1
ATOM 937 N N . VAL A 1 118 ? -14.648 -17.094 -21.469 1 90.5 118 VAL A N 1
ATOM 938 C CA . VAL A 1 118 ? -13.422 -17 -22.25 1 90.5 118 VAL A CA 1
ATOM 939 C C . VAL A 1 118 ? -13.539 -15.867 -23.266 1 90.5 118 VAL A C 1
ATOM 941 O O . VAL A 1 118 ? -14.555 -15.742 -23.953 1 90.5 118 VAL A O 1
ATOM 944 N N . PRO A 1 119 ? -12.523 -15.062 -23.281 1 85.06 119 PRO A N 1
ATOM 945 C CA . PRO A 1 119 ? -12.539 -14.023 -24.312 1 85.06 119 PRO A CA 1
ATOM 946 C C . PRO A 1 119 ? -12.492 -14.594 -25.719 1 85.06 119 PRO A C 1
ATOM 948 O O . PRO A 1 119 ? -12.039 -15.719 -25.922 1 85.06 119 PRO A O 1
ATOM 951 N N . GLN A 1 120 ? -12.914 -13.766 -26.609 1 82.06 120 GLN A N 1
ATOM 952 C CA . GLN A 1 120 ? -12.977 -14.211 -28 1 82.06 120 GLN A CA 1
ATOM 953 C C . GLN A 1 120 ? -11.602 -14.141 -28.672 1 82.06 120 GLN A C 1
ATOM 955 O O . GLN A 1 120 ? -11.25 -15.008 -29.469 1 82.06 120 GLN A O 1
ATOM 960 N N . HIS A 1 121 ? -10.898 -13.133 -28.234 1 79.19 121 HIS A N 1
ATOM 961 C CA . HIS A 1 121 ? -9.594 -12.938 -28.859 1 79.19 121 HIS A CA 1
ATOM 962 C C . HIS A 1 121 ? -8.477 -12.984 -27.828 1 79.19 121 HIS A C 1
ATOM 964 O O . HIS A 1 121 ? -8.711 -12.727 -26.641 1 79.19 121 HIS A O 1
ATOM 970 N N . SER A 1 122 ? -7.262 -13.336 -28.234 1 74.06 122 SER A N 1
ATOM 971 C CA . SER A 1 122 ? -6.027 -13.234 -27.469 1 74.06 122 SER A CA 1
ATOM 972 C C . SER A 1 122 ? -6.16 -13.938 -26.125 1 74.06 122 SER A C 1
ATOM 974 O O . SER A 1 122 ? -5.883 -13.336 -25.078 1 74.06 122 SER A O 1
ATOM 976 N N . ARG A 1 123 ? -6.578 -15.148 -26.125 1 81.06 123 ARG A N 1
ATOM 977 C CA . ARG A 1 123 ? -6.711 -15.938 -24.906 1 81.06 123 ARG A CA 1
ATOM 978 C C . ARG A 1 123 ? -5.523 -16.875 -24.734 1 81.06 123 ARG A C 1
ATOM 980 O O . ARG A 1 123 ? -5.086 -17.516 -25.688 1 81.06 123 ARG A O 1
ATOM 987 N N . GLY A 1 124 ? -4.953 -16.797 -23.516 1 91.25 124 GLY A N 1
ATOM 988 C CA . GLY A 1 124 ? -3.887 -17.75 -23.234 1 91.25 124 GLY A CA 1
ATOM 989 C C . GLY A 1 124 ? -3.059 -17.375 -22.016 1 91.25 124 GLY A C 1
ATOM 990 O O . GLY A 1 124 ? -3.297 -16.344 -21.391 1 91.25 124 GLY A O 1
ATOM 991 N N . THR A 1 125 ? -2.254 -18.234 -21.656 1 95.19 125 THR A N 1
ATOM 992 C CA . THR A 1 125 ? -1.294 -18.094 -20.562 1 95.19 125 THR A CA 1
ATOM 993 C C . THR A 1 125 ? 0.107 -18.484 -21.031 1 95.19 125 THR A C 1
ATOM 995 O O . THR A 1 125 ? 0.286 -19.5 -21.703 1 95.19 125 THR A O 1
ATOM 998 N N . TYR A 1 126 ? 1.016 -17.625 -20.812 1 96.62 126 TYR A N 1
ATOM 999 C CA . TYR A 1 126 ? 2.416 -17.938 -21.062 1 96.62 126 TYR A CA 1
ATOM 1000 C C . TYR A 1 126 ? 2.996 -18.797 -19.938 1 96.62 126 TYR A C 1
ATOM 1002 O O . TYR A 1 126 ? 2.691 -18.578 -18.766 1 96.62 126 TYR A O 1
ATOM 1010 N N . PHE A 1 127 ? 3.852 -19.766 -20.359 1 97.94 127 PHE A N 1
ATOM 1011 C CA . PHE A 1 127 ? 4.496 -20.641 -19.391 1 97.94 127 PHE A CA 1
ATOM 1012 C C . PHE A 1 127 ? 6 -20.719 -19.641 1 97.94 127 PHE A C 1
ATOM 1014 O O . PHE A 1 127 ? 6.453 -20.578 -20.766 1 97.94 127 PHE A O 1
ATOM 1021 N N . LEU A 1 128 ? 6.727 -20.875 -18.562 1 98 128 LEU A N 1
ATOM 1022 C CA . LEU A 1 128 ? 8.156 -21.172 -18.562 1 98 128 LEU A CA 1
ATOM 1023 C C . LEU A 1 128 ? 8.469 -22.359 -17.656 1 98 128 LEU A C 1
ATOM 1025 O O . LEU A 1 128 ? 7.996 -22.422 -16.516 1 98 128 LEU A O 1
ATOM 1029 N N . ASP A 1 129 ? 9.203 -23.297 -18.172 1 98.06 129 ASP A N 1
ATOM 1030 C CA . ASP A 1 129 ? 9.633 -24.469 -17.422 1 98.06 129 ASP A CA 1
ATOM 1031 C C . ASP A 1 129 ? 10.914 -24.203 -16.641 1 98.06 129 ASP A C 1
ATOM 1033 O O . ASP A 1 129 ? 11.992 -24.078 -17.234 1 98.06 129 ASP A O 1
ATOM 1037 N N . LEU A 1 130 ? 10.898 -24.266 -15.336 1 98.25 130 LEU A N 1
ATOM 1038 C CA . LEU A 1 130 ? 12.016 -23.891 -14.469 1 98.25 130 LEU A CA 1
ATOM 1039 C C . LEU A 1 130 ? 13.039 -25.016 -14.391 1 98.25 130 LEU A C 1
ATOM 1041 O O . LEU A 1 130 ? 14.188 -24.797 -13.992 1 98.25 130 LEU A O 1
ATOM 1045 N N . VAL A 1 131 ? 12.609 -26.266 -14.648 1 97.5 131 VAL A N 1
ATOM 1046 C CA . VAL A 1 131 ? 13.539 -27.375 -14.742 1 97.5 131 VAL A CA 1
ATOM 1047 C C . VAL A 1 131 ? 14.398 -27.234 -16 1 97.5 131 VAL A C 1
ATOM 1049 O O . VAL A 1 131 ? 15.625 -27.344 -15.93 1 97.5 131 VAL A O 1
ATOM 1052 N N . ALA A 1 132 ? 13.734 -26.984 -17.094 1 97.12 132 ALA A N 1
ATOM 1053 C CA . ALA A 1 132 ? 14.461 -26.75 -18.328 1 97.12 132 ALA A CA 1
ATOM 1054 C C . ALA A 1 132 ? 15.367 -25.531 -18.219 1 97.12 132 ALA A C 1
ATOM 1056 O O . ALA A 1 132 ? 16.484 -25.516 -18.734 1 97.12 132 ALA A O 1
ATOM 1057 N N . ALA A 1 133 ? 14.891 -24.5 -17.562 1 97.5 133 ALA A N 1
ATOM 1058 C CA . ALA A 1 133 ? 15.688 -23.297 -17.359 1 97.5 133 ALA A CA 1
ATOM 1059 C C . ALA A 1 133 ? 17 -23.609 -16.641 1 97.5 133 ALA A C 1
ATOM 1061 O O . ALA A 1 133 ? 18.062 -23.156 -17.047 1 97.5 133 ALA A O 1
ATOM 1062 N N . TYR A 1 134 ? 16.844 -24.375 -15.578 1 98.06 134 TYR A N 1
ATOM 1063 C CA . TYR A 1 134 ? 18.047 -24.734 -14.828 1 98.06 134 TYR A CA 1
ATOM 1064 C C . TYR A 1 134 ? 19.016 -25.516 -15.703 1 98.06 134 TYR A C 1
ATOM 1066 O O . TYR A 1 134 ? 20.219 -25.219 -15.734 1 98.06 134 TYR A O 1
ATOM 1074 N N . ARG A 1 135 ? 18.516 -26.453 -16.422 1 97.12 135 ARG A N 1
ATOM 1075 C CA . ARG A 1 135 ? 19.344 -27.297 -17.281 1 97.12 135 ARG A CA 1
ATOM 1076 C C . ARG A 1 135 ? 20.047 -26.469 -18.344 1 97.12 135 ARG A C 1
ATOM 1078 O O . ARG A 1 135 ? 21.156 -26.797 -18.766 1 97.12 135 ARG A O 1
ATOM 1085 N N . GLY A 1 136 ? 19.469 -25.359 -18.688 1 96.44 136 GLY A N 1
ATOM 1086 C CA . GLY A 1 136 ? 20.016 -24.531 -19.75 1 96.44 136 GLY A CA 1
ATOM 1087 C C . GLY A 1 136 ? 21.016 -23.516 -19.25 1 96.44 136 GLY A C 1
ATOM 1088 O O . GLY A 1 136 ? 21.672 -22.828 -20.047 1 96.44 136 GLY A O 1
ATOM 1089 N N . LEU A 1 137 ? 21.172 -23.406 -18.016 1 97.56 137 LEU A N 1
ATOM 1090 C CA . LEU A 1 137 ? 22.141 -22.453 -17.469 1 97.56 137 LEU A CA 1
ATOM 1091 C C . LEU A 1 137 ? 23.578 -22.891 -17.812 1 97.56 137 LEU A C 1
ATOM 1093 O O . LEU A 1 137 ? 23.859 -24.078 -17.953 1 97.56 137 LEU A O 1
ATOM 1097 N N . SER A 1 138 ? 24.469 -21.891 -17.891 1 96.94 138 SER A N 1
ATOM 1098 C CA . SER A 1 138 ? 25.875 -22.219 -18.016 1 96.94 138 SER A CA 1
ATOM 1099 C C . SER A 1 138 ? 26.406 -22.922 -16.766 1 96.94 138 SER A C 1
ATOM 1101 O O . SER A 1 138 ? 25.859 -22.734 -15.68 1 96.94 138 SER A O 1
ATOM 1103 N N . PRO A 1 139 ? 27.453 -23.719 -16.953 1 97 139 PRO A N 1
ATOM 1104 C CA . PRO A 1 139 ? 28.047 -24.359 -15.781 1 97 139 PRO A CA 1
ATOM 1105 C C . PRO A 1 139 ? 28.484 -23.359 -14.719 1 97 139 PRO A C 1
ATOM 1107 O O . PRO A 1 139 ? 28.375 -23.641 -13.523 1 97 139 PRO A O 1
ATOM 1110 N N . GLU A 1 140 ? 28.922 -22.25 -15.133 1 96 140 GLU A N 1
ATOM 1111 C CA . GLU A 1 140 ? 29.359 -21.203 -14.211 1 96 140 GLU A CA 1
ATOM 1112 C C . GLU A 1 140 ? 28.188 -20.688 -13.367 1 96 140 GLU A C 1
ATOM 1114 O O . GLU A 1 140 ? 28.312 -20.531 -12.148 1 96 140 GLU A O 1
ATOM 1119 N N . LEU A 1 141 ? 27.109 -20.438 -13.992 1 96.25 141 LEU A N 1
ATOM 1120 C CA . LEU A 1 141 ? 25.938 -19.938 -13.281 1 96.25 141 LEU A CA 1
ATOM 1121 C C . LEU A 1 141 ? 25.375 -21 -12.344 1 96.25 141 LEU A C 1
ATOM 1123 O O . LEU A 1 141 ? 24.922 -20.688 -11.242 1 96.25 141 LEU A O 1
ATOM 1127 N N . GLN A 1 142 ? 25.406 -22.266 -12.773 1 97 142 GLN A N 1
ATOM 1128 C CA . GLN A 1 142 ? 24.969 -23.344 -11.898 1 97 142 GLN A CA 1
ATOM 1129 C C . GLN A 1 142 ? 25.828 -23.438 -10.648 1 97 142 GLN A C 1
ATOM 1131 O O . GLN A 1 142 ? 25.312 -23.641 -9.547 1 97 142 GLN A O 1
ATOM 1136 N N . ARG A 1 143 ? 27.094 -23.203 -10.805 1 95.69 143 ARG A N 1
ATOM 1137 C CA . ARG A 1 143 ? 28 -23.219 -9.664 1 95.69 143 ARG A CA 1
ATOM 1138 C C . ARG A 1 143 ? 27.719 -22.047 -8.719 1 95.69 143 ARG A C 1
ATOM 1140 O O . ARG A 1 143 ? 27.75 -22.219 -7.496 1 95.69 143 ARG A O 1
ATOM 1147 N N . GLU A 1 144 ? 27.406 -20.969 -9.289 1 94.88 144 GLU A N 1
ATOM 1148 C CA . GLU A 1 144 ? 27.141 -19.766 -8.492 1 94.88 144 GLU A CA 1
ATOM 1149 C C . GLU A 1 144 ? 25.875 -19.953 -7.648 1 94.88 144 GLU A C 1
ATOM 1151 O O . GLU A 1 144 ? 25.703 -19.266 -6.633 1 94.88 144 GLU A O 1
ATOM 1156 N N . LEU A 1 145 ? 25.031 -20.828 -8.078 1 96.75 145 LEU A N 1
ATOM 1157 C CA . LEU A 1 145 ? 23.766 -21.031 -7.406 1 96.75 145 LEU A CA 1
ATOM 1158 C C . LEU A 1 145 ? 23.922 -21.938 -6.195 1 96.75 145 LEU A C 1
ATOM 1160 O O . LEU A 1 145 ? 23.016 -22.047 -5.367 1 96.75 145 LEU A O 1
ATOM 1164 N N . THR A 1 146 ? 25.109 -22.547 -6.105 1 94.19 146 THR A N 1
ATOM 1165 C CA . THR A 1 146 ? 25.328 -23.484 -5.004 1 94.19 146 THR A CA 1
ATOM 1166 C C . THR A 1 146 ? 25.141 -22.781 -3.66 1 94.19 146 THR A C 1
ATOM 1168 O O . THR A 1 146 ? 25.703 -21.719 -3.412 1 94.19 146 THR A O 1
ATOM 1171 N N . ASP A 1 147 ? 24.219 -23.266 -2.844 1 95.19 147 ASP A N 1
ATOM 1172 C CA . ASP A 1 147 ? 23.953 -22.875 -1.466 1 95.19 147 ASP A CA 1
ATOM 1173 C C . ASP A 1 147 ? 23.344 -21.469 -1.408 1 95.19 147 ASP A C 1
ATOM 1175 O O . ASP A 1 147 ? 23.453 -20.781 -0.396 1 95.19 147 ASP A O 1
ATOM 1179 N N . THR A 1 148 ? 22.812 -21.031 -2.523 1 97.75 148 THR A N 1
ATOM 1180 C CA . THR A 1 148 ? 22.109 -19.766 -2.488 1 97.75 148 THR A CA 1
ATOM 1181 C C . THR A 1 148 ? 20.672 -19.953 -1.99 1 97.75 148 THR A C 1
ATOM 1183 O O . THR A 1 148 ? 20.125 -21.062 -2.055 1 97.75 148 THR A O 1
ATOM 1186 N N . VAL A 1 149 ? 20.156 -18.891 -1.425 1 98 149 VAL A N 1
ATOM 1187 C CA . VAL A 1 149 ? 18.812 -18.875 -0.883 1 98 149 VAL A CA 1
ATOM 1188 C C . VAL A 1 149 ? 18 -17.75 -1.52 1 98 149 VAL A C 1
ATOM 1190 O O . VAL A 1 149 ? 18.469 -16.609 -1.574 1 98 149 VAL A O 1
ATOM 1193 N N . ALA A 1 150 ? 16.844 -18.078 -2.033 1 98.25 150 ALA A N 1
ATOM 1194 C CA . ALA A 1 150 ? 15.93 -17.094 -2.586 1 98.25 150 ALA A CA 1
ATOM 1195 C C . ALA A 1 150 ? 14.852 -16.703 -1.571 1 98.25 150 ALA A C 1
ATOM 1197 O O . ALA A 1 150 ? 14.328 -17.562 -0.86 1 98.25 150 ALA A O 1
ATOM 1198 N N . THR A 1 151 ? 14.594 -15.453 -1.498 1 98.25 151 THR A N 1
ATOM 1199 C CA . THR A 1 151 ? 13.523 -14.938 -0.66 1 98.25 151 THR A CA 1
ATOM 1200 C C . THR A 1 151 ? 12.289 -14.609 -1.501 1 98.25 151 THR A C 1
ATOM 1202 O O . THR A 1 151 ? 12.398 -13.969 -2.547 1 98.25 151 THR A O 1
ATOM 1205 N N . HIS A 1 152 ? 11.148 -15.125 -1.045 1 98.12 152 HIS A N 1
ATOM 1206 C CA . HIS A 1 152 ? 9.891 -14.93 -1.756 1 98.12 152 HIS A CA 1
ATOM 1207 C C . HIS A 1 152 ? 8.875 -14.195 -0.886 1 98.12 152 HIS A C 1
ATOM 1209 O O . HIS A 1 152 ? 8.742 -14.484 0.306 1 98.12 152 HIS A O 1
ATOM 1215 N N . SER A 1 153 ? 8.195 -13.227 -1.51 1 97.56 153 SER A N 1
ATOM 1216 C CA . SER A 1 153 ? 7.191 -12.453 -0.797 1 97.56 153 SER A CA 1
ATOM 1217 C C . SER A 1 153 ? 6.062 -12.023 -1.729 1 97.56 153 SER A C 1
ATOM 1219 O O . SER A 1 153 ? 6.293 -11.758 -2.91 1 97.56 153 SER A O 1
ATOM 1221 N N . VAL A 1 154 ? 4.859 -11.891 -1.17 1 96.44 154 VAL A N 1
ATOM 1222 C CA . VAL A 1 154 ? 3.695 -11.461 -1.938 1 96.44 154 VAL A CA 1
ATOM 1223 C C . VAL A 1 154 ? 3.621 -9.938 -1.955 1 96.44 154 VAL A C 1
ATOM 1225 O O . VAL A 1 154 ? 2.85 -9.359 -2.723 1 96.44 154 VAL A O 1
ATOM 1228 N N . ALA A 1 155 ? 4.457 -9.266 -1.216 1 93.25 155 ALA A N 1
ATOM 1229 C CA . ALA A 1 155 ? 4.309 -7.848 -0.904 1 93.25 155 ALA A CA 1
ATOM 1230 C C . ALA A 1 155 ? 4.254 -7.012 -2.178 1 93.25 155 ALA A C 1
ATOM 1232 O O . ALA A 1 155 ? 3.432 -6.098 -2.289 1 93.25 155 ALA A O 1
ATOM 1233 N N . ARG A 1 156 ? 5.062 -7.305 -3.139 1 91.62 156 ARG A N 1
ATOM 1234 C CA . ARG A 1 156 ? 5.195 -6.492 -4.344 1 91.62 156 ARG A CA 1
ATOM 1235 C C . ARG A 1 156 ? 3.871 -6.414 -5.098 1 91.62 156 ARG A C 1
ATOM 1237 O O . ARG A 1 156 ? 3.424 -5.328 -5.473 1 91.62 156 ARG A O 1
ATOM 1244 N N . TYR A 1 157 ? 3.166 -7.543 -5.23 1 93.56 157 TYR A N 1
ATOM 1245 C CA . TYR A 1 157 ? 1.988 -7.551 -6.094 1 93.56 157 TYR A CA 1
ATOM 1246 C C . TYR A 1 157 ? 0.73 -7.871 -5.293 1 93.56 157 TYR A C 1
ATOM 1248 O O . TYR A 1 157 ? -0.26 -8.352 -5.848 1 93.56 157 TYR A O 1
ATOM 1256 N N . PHE A 1 158 ? 0.852 -7.68 -3.973 1 95.75 158 PHE A N 1
ATOM 1257 C CA . PHE A 1 158 ? -0.346 -7.77 -3.145 1 95.75 158 PHE A CA 1
ATOM 1258 C C . PHE A 1 158 ? -1.405 -6.777 -3.615 1 95.75 158 PHE A C 1
ATOM 1260 O O . PHE A 1 158 ? -1.125 -5.59 -3.77 1 95.75 158 PHE A O 1
ATOM 1267 N N . LYS A 1 159 ? -2.604 -7.254 -3.838 1 95.75 159 LYS A N 1
ATOM 1268 C CA . LYS A 1 159 ? -3.674 -6.379 -4.309 1 95.75 159 LYS A CA 1
ATOM 1269 C C . LYS A 1 159 ? -4.387 -5.707 -3.139 1 95.75 159 LYS A C 1
ATOM 1271 O O . LYS A 1 159 ? -4.738 -6.367 -2.158 1 95.75 159 LYS A O 1
ATOM 1276 N N . ILE A 1 160 ? -4.586 -4.473 -3.354 1 96.5 160 ILE A N 1
ATOM 1277 C CA . ILE A 1 160 ? -5.309 -3.691 -2.354 1 96.5 160 ILE A CA 1
ATOM 1278 C C . ILE A 1 160 ? -6.758 -4.172 -2.273 1 96.5 160 ILE A C 1
ATOM 1280 O O . ILE A 1 160 ? -7.418 -4.34 -3.301 1 96.5 160 ILE A O 1
ATOM 1284 N N . ARG A 1 161 ? -7.293 -4.367 -1.056 1 95.38 161 ARG A N 1
ATOM 1285 C CA . ARG A 1 161 ? -8.648 -4.859 -0.815 1 95.38 161 ARG A CA 1
ATOM 1286 C C . ARG A 1 161 ? -9.617 -3.703 -0.598 1 95.38 161 ARG A C 1
ATOM 1288 O O . ARG A 1 161 ? -9.219 -2.617 -0.179 1 95.38 161 ARG A O 1
ATOM 1295 N N . PRO A 1 162 ? -10.859 -3.963 -0.907 1 92.88 162 PRO A N 1
ATOM 1296 C CA . PRO A 1 162 ? -11.852 -2.932 -0.588 1 92.88 162 PRO A CA 1
ATOM 1297 C C . PRO A 1 162 ? -11.805 -2.502 0.876 1 92.88 162 PRO A C 1
ATOM 1299 O O . PRO A 1 162 ? -11.961 -1.317 1.182 1 92.88 162 PRO A O 1
ATOM 1302 N N . SER A 1 163 ? -11.523 -3.408 1.793 1 93.5 163 SER A N 1
ATOM 1303 C CA . SER A 1 163 ? -11.508 -3.125 3.225 1 93.5 163 SER A CA 1
ATOM 1304 C C . SER A 1 163 ? -10.305 -2.27 3.604 1 93.5 163 SER A C 1
ATOM 1306 O O . SER A 1 163 ? -10.227 -1.752 4.719 1 93.5 163 SER A O 1
ATOM 1308 N N . ASP A 1 164 ? -9.352 -2.107 2.691 1 96.12 164 ASP A N 1
ATOM 1309 C CA . ASP A 1 164 ? -8.141 -1.349 2.98 1 96.12 164 ASP A CA 1
ATOM 1310 C C . ASP A 1 164 ? -8.367 0.147 2.771 1 96.12 164 ASP A C 1
ATOM 1312 O O . ASP A 1 164 ? -7.547 0.968 3.178 1 96.12 164 ASP A O 1
ATOM 1316 N N . VAL A 1 165 ? -9.477 0.513 2.154 1 93.94 165 VAL A N 1
ATOM 1317 C CA . VAL A 1 165 ? -9.734 1.907 1.808 1 93.94 165 VAL A CA 1
ATOM 1318 C C . VAL A 1 165 ? -9.688 2.77 3.066 1 93.94 165 VAL A C 1
ATOM 1320 O O . VAL A 1 165 ? -10.281 2.418 4.09 1 93.94 165 VAL A O 1
ATOM 1323 N N . TYR A 1 166 ? -8.836 3.854 3.051 1 93.38 166 TYR A N 1
ATOM 1324 C CA . TYR A 1 166 ? -8.641 4.898 4.051 1 93.38 166 TYR A CA 1
ATOM 1325 C C . TYR A 1 166 ? -7.711 4.422 5.16 1 93.38 166 TYR A C 1
ATOM 1327 O O . TYR A 1 166 ? -7.434 5.164 6.105 1 93.38 166 TYR A O 1
ATOM 1335 N N . ARG A 1 167 ? -7.215 3.207 5.062 1 95.25 167 ARG A N 1
ATOM 1336 C CA . ARG A 1 167 ? -6.148 2.771 5.957 1 95.25 167 ARG A CA 1
ATOM 1337 C C . ARG A 1 167 ? -4.793 3.305 5.5 1 95.25 167 ARG A C 1
ATOM 1339 O O . ARG A 1 167 ? -4.547 3.43 4.297 1 95.25 167 ARG A O 1
ATOM 1346 N N . PRO A 1 168 ? -3.969 3.602 6.48 1 95.88 168 PRO A N 1
ATOM 1347 C CA . PRO A 1 168 ? -2.594 3.906 6.078 1 95.88 168 PRO A CA 1
ATOM 1348 C C . PRO A 1 168 ? -1.909 2.734 5.383 1 95.88 168 PRO A C 1
ATOM 1350 O O . PRO A 1 168 ? -2.027 1.59 5.828 1 95.88 168 PRO A O 1
ATOM 1353 N N . ILE A 1 169 ? -1.2 3.02 4.332 1 96.06 169 ILE A N 1
ATOM 1354 C CA . ILE A 1 169 ? -0.588 1.971 3.523 1 96.06 169 ILE A CA 1
ATOM 1355 C C . ILE A 1 169 ? 0.418 1.191 4.367 1 96.06 169 ILE A C 1
ATOM 1357 O O . ILE A 1 169 ? 0.585 -0.017 4.188 1 96.06 169 ILE A O 1
ATOM 1361 N N . SER A 1 170 ? 1.073 1.8 5.367 1 95 170 SER A N 1
ATOM 1362 C CA . SER A 1 170 ? 2.047 1.125 6.223 1 95 170 SER A CA 1
ATOM 1363 C C . SER A 1 170 ? 1.385 0.036 7.059 1 95 170 SER A C 1
ATOM 1365 O O . SER A 1 170 ? 2.002 -0.99 7.352 1 95 170 SER A O 1
ATOM 1367 N N . GLU A 1 171 ? 0.172 0.311 7.457 1 96 171 GLU A N 1
ATOM 1368 C CA . GLU A 1 171 ? -0.547 -0.697 8.234 1 96 171 GLU A CA 1
ATOM 1369 C C . GLU A 1 171 ? -0.848 -1.932 7.387 1 96 171 GLU A C 1
ATOM 1371 O O . GLU A 1 171 ? -0.769 -3.061 7.875 1 96 171 GLU A O 1
ATOM 1376 N N . VAL A 1 172 ? -1.174 -1.69 6.152 1 97.06 172 VAL A N 1
ATOM 1377 C CA . VAL A 1 172 ? -1.457 -2.791 5.238 1 97.06 172 VAL A CA 1
ATOM 1378 C C . VAL A 1 172 ? -0.182 -3.59 4.98 1 97.06 172 VAL A C 1
ATOM 1380 O O . VAL A 1 172 ? -0.194 -4.82 5.016 1 97.06 172 VAL A O 1
ATOM 1383 N N . LEU A 1 173 ? 0.867 -2.891 4.766 1 96.5 173 LEU A N 1
ATOM 1384 C CA . LEU A 1 173 ? 2.148 -3.553 4.551 1 96.5 173 LEU A CA 1
ATOM 1385 C C . LEU A 1 173 ? 2.543 -4.379 5.77 1 96.5 173 LEU A C 1
ATOM 1387 O O . LEU A 1 173 ? 3.027 -5.504 5.633 1 96.5 173 LEU A O 1
ATOM 1391 N N . ALA A 1 174 ? 2.342 -3.842 6.945 1 96.38 174 ALA A N 1
ATOM 1392 C CA . ALA A 1 174 ? 2.648 -4.566 8.18 1 96.38 174 ALA A CA 1
ATOM 1393 C C . ALA A 1 174 ? 1.791 -5.82 8.305 1 96.38 174 ALA A C 1
ATOM 1395 O O . ALA A 1 174 ? 2.271 -6.867 8.75 1 96.38 174 ALA A O 1
ATOM 1396 N N . GLU A 1 175 ? 0.598 -5.68 7.977 1 96.81 175 GLU A N 1
ATOM 1397 C CA . GLU A 1 175 ? -0.314 -6.816 8.008 1 96.81 175 GLU A CA 1
ATOM 1398 C C . GLU A 1 175 ? 0.144 -7.922 7.059 1 96.81 175 GLU A C 1
ATOM 1400 O O . GLU A 1 175 ? 0.12 -9.102 7.414 1 96.81 175 GLU A O 1
ATOM 1405 N N . ILE A 1 176 ? 0.525 -7.555 5.863 1 95.94 176 ILE A N 1
ATOM 1406 C CA . ILE A 1 176 ? 1.027 -8.508 4.879 1 95.94 176 ILE A CA 1
ATOM 1407 C C . ILE A 1 176 ? 2.227 -9.258 5.457 1 95.94 176 ILE A C 1
ATOM 1409 O O . ILE A 1 176 ? 2.283 -10.492 5.398 1 95.94 176 ILE A O 1
ATOM 1413 N N . GLU A 1 177 ? 3.135 -8.547 6.008 1 95.75 177 GLU A N 1
ATOM 1414 C CA . GLU A 1 177 ? 4.34 -9.141 6.578 1 95.75 177 GLU A CA 1
ATOM 1415 C C . GLU A 1 177 ? 3.996 -10.109 7.707 1 95.75 177 GLU A C 1
ATOM 1417 O O . GLU A 1 177 ? 4.617 -11.164 7.832 1 95.75 177 GLU A O 1
ATOM 1422 N N . ALA A 1 178 ? 3.045 -9.734 8.508 1 96.12 178 ALA A N 1
ATOM 1423 C CA . ALA A 1 178 ? 2.66 -10.562 9.648 1 96.12 178 ALA A CA 1
ATOM 1424 C C . ALA A 1 178 ? 1.971 -11.844 9.18 1 96.12 178 ALA A C 1
ATOM 1426 O O . ALA A 1 178 ? 2.244 -12.93 9.703 1 96.12 178 ALA A O 1
ATOM 1427 N N . LYS A 1 179 ? 1.123 -11.742 8.242 1 94.88 179 LYS A N 1
ATOM 1428 C CA . LYS A 1 179 ? 0.312 -12.867 7.785 1 94.88 179 LYS A CA 1
ATOM 1429 C C . LYS A 1 179 ? 1.106 -13.773 6.852 1 94.88 179 LYS A C 1
ATOM 1431 O O . LYS A 1 179 ? 0.954 -14.992 6.887 1 94.88 179 LYS A O 1
ATOM 1436 N N . THR A 1 180 ? 1.874 -13.156 5.992 1 95.06 180 THR A N 1
ATOM 1437 C CA . THR A 1 180 ? 2.674 -13.891 5.02 1 95.06 180 THR A CA 1
ATOM 1438 C C . THR A 1 180 ? 4.117 -13.406 5.027 1 95.06 180 THR A C 1
ATOM 1440 O O . THR A 1 180 ? 4.582 -12.812 4.051 1 95.06 180 THR A O 1
ATOM 1443 N N . PRO A 1 181 ? 4.789 -13.719 6.078 1 96.44 181 PRO A N 1
ATOM 1444 C CA . PRO A 1 181 ? 6.199 -13.32 6.109 1 96.44 181 PRO A CA 1
ATOM 1445 C C . PRO A 1 181 ? 7 -13.891 4.945 1 96.44 181 PRO A C 1
ATOM 1447 O O . PRO A 1 181 ? 6.648 -14.945 4.406 1 96.44 181 PRO A O 1
ATOM 1450 N N . PRO A 1 182 ? 8.016 -13.148 4.523 1 97.19 182 PRO A N 1
ATOM 1451 C CA . PRO A 1 182 ? 8.859 -13.68 3.449 1 97.19 182 PRO A CA 1
ATOM 1452 C C . PRO A 1 182 ? 9.359 -15.094 3.73 1 97.19 182 PRO A C 1
ATOM 1454 O O . PRO A 1 182 ? 9.664 -15.43 4.879 1 97.19 182 PRO A O 1
ATOM 1457 N N . VAL A 1 183 ? 9.438 -15.828 2.717 1 97.38 183 VAL A N 1
ATOM 1458 C CA . VAL A 1 183 ? 9.883 -17.219 2.814 1 97.38 183 VAL A CA 1
ATOM 1459 C C . VAL A 1 183 ? 11.258 -17.359 2.172 1 97.38 183 VAL A C 1
ATOM 1461 O O . VAL A 1 183 ? 11.539 -16.75 1.139 1 97.38 183 VAL A O 1
ATOM 1464 N N . HIS A 1 184 ? 12.047 -18.156 2.818 1 96.94 184 HIS A N 1
ATOM 1465 C CA . HIS A 1 184 ? 13.406 -18.422 2.342 1 96.94 184 HIS A CA 1
ATOM 1466 C C . HIS A 1 184 ? 13.562 -19.875 1.908 1 96.94 184 HIS A C 1
ATOM 1468 O O . HIS A 1 184 ? 13.406 -20.781 2.721 1 96.94 184 HIS A O 1
ATOM 1474 N N . LEU A 1 185 ? 13.844 -20.062 0.666 1 97.12 185 LEU A N 1
ATOM 1475 C CA . LEU A 1 185 ? 14.023 -21.391 0.109 1 97.12 185 LEU A CA 1
ATOM 1476 C C . LEU A 1 185 ? 15.312 -21.469 -0.697 1 97.12 185 LEU A C 1
ATOM 1478 O O . LEU A 1 185 ? 15.773 -20.469 -1.242 1 97.12 185 LEU A O 1
ATOM 1482 N N . PRO A 1 186 ? 15.883 -22.703 -0.74 1 97.12 186 PRO A N 1
ATOM 1483 C CA . PRO A 1 186 ? 16.984 -22.844 -1.697 1 97.12 186 PRO A CA 1
ATOM 1484 C C . PRO A 1 186 ? 16.594 -22.391 -3.107 1 97.12 186 PRO A C 1
ATOM 1486 O O . PRO A 1 186 ? 15.477 -22.672 -3.559 1 97.12 186 PRO A O 1
ATOM 1489 N N . THR A 1 187 ? 17.516 -21.703 -3.742 1 98.12 187 THR A N 1
ATOM 1490 C CA . THR A 1 187 ? 17.234 -21.203 -5.078 1 98.12 187 THR A CA 1
ATOM 1491 C C . THR A 1 187 ? 16.953 -22.344 -6.047 1 98.12 187 THR A C 1
ATOM 1493 O O . THR A 1 187 ? 16.141 -22.203 -6.965 1 98.12 187 THR A O 1
ATOM 1496 N N . VAL A 1 188 ? 17.672 -23.469 -5.812 1 98 188 VAL A N 1
ATOM 1497 C CA . VAL A 1 188 ? 17.469 -24.703 -6.57 1 98 188 VAL A CA 1
ATOM 1498 C C . VAL A 1 188 ? 17.109 -25.844 -5.617 1 98 188 VAL A C 1
ATOM 1500 O O . VAL A 1 188 ? 17.797 -26.047 -4.617 1 98 188 VAL A O 1
ATOM 1503 N N . HIS A 1 189 ? 16.047 -26.484 -5.879 1 95.19 189 HIS A N 1
ATOM 1504 C CA . HIS A 1 189 ? 15.695 -27.625 -5.051 1 95.19 189 HIS A CA 1
ATOM 1505 C C . HIS A 1 189 ? 15.141 -28.766 -5.902 1 95.19 189 HIS A C 1
ATOM 1507 O O . HIS A 1 189 ? 14.703 -28.547 -7.031 1 95.19 189 HIS A O 1
ATOM 1513 N N . PRO A 1 190 ? 15.188 -29.938 -5.449 1 95.19 190 PRO A N 1
ATOM 1514 C CA . PRO A 1 190 ? 14.664 -31.078 -6.215 1 95.19 190 PRO A CA 1
ATOM 1515 C C . PRO A 1 190 ? 13.141 -31.109 -6.254 1 95.19 190 PRO A C 1
ATOM 1517 O O . PRO A 1 190 ? 12.484 -30.812 -5.25 1 95.19 190 PRO A O 1
ATOM 1520 N N . HIS A 1 191 ? 12.625 -31.422 -7.402 1 95.75 191 HIS A N 1
ATOM 1521 C CA . HIS A 1 191 ? 11.195 -31.672 -7.527 1 95.75 191 HIS A CA 1
ATOM 1522 C C . HIS A 1 191 ? 10.766 -32.875 -6.691 1 95.75 191 HIS A C 1
ATOM 1524 O O . HIS A 1 191 ? 11.367 -33.938 -6.785 1 95.75 191 HIS A O 1
ATOM 1530 N N . PRO A 1 192 ? 9.812 -32.75 -5.902 1 93.06 192 PRO A N 1
ATOM 1531 C CA . PRO A 1 192 ? 9.492 -33.812 -4.953 1 93.06 192 PRO A CA 1
ATOM 1532 C C . PRO A 1 192 ? 9.008 -35.094 -5.637 1 93.06 192 PRO A C 1
ATOM 1534 O O . PRO A 1 192 ? 9.094 -36.156 -5.062 1 93.06 192 PRO A O 1
ATOM 1537 N N . HIS A 1 193 ? 8.539 -34.969 -6.863 1 92.94 193 HIS A N 1
ATOM 1538 C CA . HIS A 1 193 ? 7.984 -36.156 -7.535 1 92.94 193 HIS A CA 1
ATOM 1539 C C . HIS A 1 193 ? 8.953 -36.688 -8.578 1 92.94 193 HIS A C 1
ATOM 1541 O O . HIS A 1 193 ? 9.047 -37.906 -8.766 1 92.94 193 HIS A O 1
ATOM 1547 N N . THR A 1 194 ? 9.711 -35.844 -9.227 1 92.5 194 THR A N 1
ATOM 1548 C CA . THR A 1 194 ? 10.562 -36.281 -10.32 1 92.5 194 THR A CA 1
ATOM 1549 C C . THR A 1 194 ? 12.031 -36.281 -9.906 1 92.5 194 THR A C 1
ATOM 1551 O O . THR A 1 194 ? 12.867 -36.906 -10.555 1 92.5 194 THR A O 1
ATOM 1554 N N . GLY A 1 195 ? 12.367 -35.5 -8.922 1 94.06 195 GLY A N 1
ATOM 1555 C CA . GLY A 1 195 ? 13.742 -35.375 -8.453 1 94.06 195 GLY A CA 1
ATOM 1556 C C . GLY A 1 195 ? 14.562 -34.375 -9.25 1 94.06 195 GLY A C 1
ATOM 1557 O O . GLY A 1 195 ? 15.695 -34.062 -8.883 1 94.06 195 GLY A O 1
ATOM 1558 N N . GLU A 1 196 ? 14.062 -33.844 -10.32 1 95.62 196 GLU A N 1
ATOM 1559 C CA . GLU A 1 196 ? 14.781 -32.875 -11.164 1 95.62 196 GLU A CA 1
ATOM 1560 C C . GLU A 1 196 ? 15.023 -31.578 -10.422 1 95.62 196 GLU A C 1
ATOM 1562 O O . GLU A 1 196 ? 14.18 -31.125 -9.641 1 95.62 196 GLU A O 1
ATOM 1567 N N . PRO A 1 197 ? 16.172 -31 -10.688 1 96.94 197 PRO A N 1
ATOM 1568 C CA . PRO A 1 197 ? 16.406 -29.688 -10.078 1 96.94 197 PRO A CA 1
ATOM 1569 C C . PRO A 1 197 ? 15.492 -28.609 -10.633 1 96.94 197 PRO A C 1
ATOM 1571 O O . PRO A 1 197 ? 15.344 -28.484 -11.859 1 96.94 197 PRO A O 1
ATOM 1574 N N . VAL A 1 198 ? 14.891 -27.828 -9.781 1 97.75 198 VAL A N 1
ATOM 1575 C CA . VAL A 1 198 ? 13.992 -26.734 -10.148 1 97.75 198 VAL A CA 1
ATOM 1576 C C . VAL A 1 198 ? 14.617 -25.406 -9.758 1 97.75 198 VAL A C 1
ATOM 1578 O O . VAL A 1 198 ? 14.93 -25.172 -8.586 1 97.75 198 VAL A O 1
ATOM 1581 N N . LEU A 1 199 ? 14.891 -24.516 -10.703 1 98.56 199 LEU A N 1
ATOM 1582 C CA . LEU A 1 199 ? 15.281 -23.141 -10.438 1 98.56 199 LEU A CA 1
ATOM 1583 C C . LEU A 1 199 ? 14.094 -22.312 -9.961 1 98.56 199 LEU A C 1
ATOM 1585 O O . LEU A 1 199 ? 13.461 -21.609 -10.75 1 98.56 199 LEU A O 1
ATOM 1589 N N . TYR A 1 200 ? 13.812 -22.359 -8.703 1 98.06 200 TYR A N 1
ATOM 1590 C CA . TYR A 1 200 ? 12.555 -21.844 -8.172 1 98.06 200 TYR A CA 1
ATOM 1591 C C . TYR A 1 200 ? 12.633 -20.344 -7.945 1 98.06 200 TYR A C 1
ATOM 1593 O O . TYR A 1 200 ? 12.938 -19.891 -6.84 1 98.06 200 TYR A O 1
ATOM 1601 N N . LEU A 1 201 ? 12.336 -19.562 -8.914 1 97.81 201 LEU A N 1
ATOM 1602 C CA . LEU A 1 201 ? 12.281 -18.109 -8.797 1 97.81 201 LEU A CA 1
ATOM 1603 C C . LEU A 1 201 ? 11.289 -17.516 -9.789 1 97.81 201 LEU A C 1
ATOM 1605 O O . LEU A 1 201 ? 10.977 -18.141 -10.812 1 97.81 201 LEU A O 1
ATOM 1609 N N . SER A 1 202 ? 10.75 -16.438 -9.484 1 98.38 202 SER A N 1
ATOM 1610 C CA . SER A 1 202 ? 9.828 -15.734 -10.367 1 98.38 202 SER A CA 1
ATOM 1611 C C . SER A 1 202 ? 9.992 -14.219 -10.234 1 98.38 202 SER A C 1
ATOM 1613 O O . SER A 1 202 ? 10.383 -13.727 -9.18 1 98.38 202 SER A O 1
ATOM 1615 N N . GLU A 1 203 ? 9.703 -13.539 -11.289 1 97.31 203 GLU A N 1
ATOM 1616 C CA . GLU A 1 203 ? 9.672 -12.078 -11.297 1 97.31 203 GLU A CA 1
ATOM 1617 C C . GLU A 1 203 ? 8.703 -11.539 -10.258 1 97.31 203 GLU A C 1
ATOM 1619 O O . GLU A 1 203 ? 8.992 -10.547 -9.578 1 97.31 203 GLU A O 1
ATOM 1624 N N . GLY A 1 204 ? 7.688 -12.195 -10.094 1 96.88 204 GLY A N 1
ATOM 1625 C CA . GLY A 1 204 ? 6.602 -11.688 -9.273 1 96.88 204 GLY A CA 1
ATOM 1626 C C . GLY A 1 204 ? 6.883 -11.789 -7.785 1 96.88 204 GLY A C 1
ATOM 1627 O O . GLY A 1 204 ? 6.582 -10.867 -7.023 1 96.88 204 GLY A O 1
ATOM 1628 N N . PHE A 1 205 ? 7.539 -12.883 -7.371 1 97.88 205 PHE A N 1
ATOM 1629 C CA . PHE A 1 205 ? 7.531 -13.109 -5.93 1 97.88 205 PHE A CA 1
ATOM 1630 C C . PHE A 1 205 ? 8.945 -13.133 -5.375 1 97.88 205 PHE A C 1
ATOM 1632 O O . PHE A 1 205 ? 9.156 -12.93 -4.176 1 97.88 205 PHE A O 1
ATOM 1639 N N . THR A 1 206 ? 9.984 -13.414 -6.195 1 98.38 206 THR A N 1
ATOM 1640 C CA . THR A 1 206 ? 11.344 -13.469 -5.676 1 98.38 206 THR A CA 1
ATOM 1641 C C . THR A 1 206 ? 11.906 -12.062 -5.484 1 98.38 206 THR A C 1
ATOM 1643 O O . THR A 1 206 ? 12.008 -11.297 -6.441 1 98.38 206 THR A O 1
ATOM 1646 N N . THR A 1 207 ? 12.312 -11.773 -4.285 1 97.38 207 THR A N 1
ATOM 1647 C CA . THR A 1 207 ? 12.719 -10.406 -3.971 1 97.38 207 THR A CA 1
ATOM 1648 C C . THR A 1 207 ? 14.242 -10.305 -3.846 1 97.38 207 THR A C 1
ATOM 1650 O O . THR A 1 207 ? 14.812 -9.234 -4.027 1 97.38 207 THR A O 1
ATOM 1653 N N . SER A 1 208 ? 14.859 -11.492 -3.486 1 97.88 208 SER A N 1
ATOM 1654 C CA . SER A 1 208 ? 16.312 -11.461 -3.348 1 97.88 208 SER A CA 1
ATOM 1655 C C . SER A 1 208 ? 16.891 -12.867 -3.379 1 97.88 208 SER A C 1
ATOM 1657 O O . SER A 1 208 ? 16.172 -13.852 -3.217 1 97.88 208 SER A O 1
ATOM 1659 N N . ILE A 1 209 ? 18.141 -12.914 -3.674 1 98.38 209 ILE A N 1
ATOM 1660 C CA . ILE A 1 209 ? 18.969 -14.102 -3.535 1 98.38 209 ILE A CA 1
ATOM 1661 C C 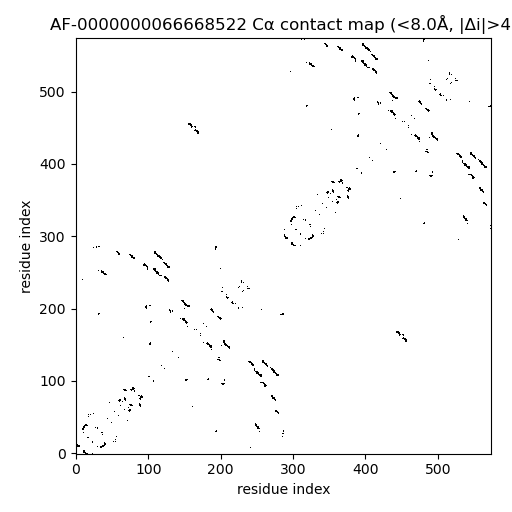. ILE A 1 209 ? 20.188 -13.789 -2.658 1 98.38 209 ILE A C 1
ATOM 1663 O O . ILE A 1 209 ? 20.828 -12.75 -2.826 1 98.38 209 ILE A O 1
ATOM 1667 N N . THR A 1 210 ? 20.438 -14.625 -1.728 1 97.81 210 THR A N 1
ATOM 1668 C CA . THR A 1 210 ? 21.609 -14.477 -0.876 1 97.81 210 THR A CA 1
ATOM 1669 C C . THR A 1 210 ? 22.547 -15.664 -1.047 1 97.81 210 THR A C 1
ATOM 1671 O O . THR A 1 210 ? 22.109 -16.781 -1.312 1 97.81 210 THR A O 1
ATOM 1674 N N . GLY A 1 211 ? 23.812 -15.359 -0.85 1 94.12 211 GLY A N 1
ATOM 1675 C CA . GLY A 1 211 ? 24.797 -16.422 -0.88 1 94.12 211 GLY A CA 1
ATOM 1676 C C . GLY A 1 211 ? 24.859 -17.203 0.414 1 94.12 211 GLY A C 1
ATOM 1677 O O . GLY A 1 211 ? 24.094 -16.969 1.341 1 94.12 211 GLY A O 1
ATOM 1678 N N . ALA A 1 212 ? 25.734 -18.141 0.393 1 87.81 212 ALA A N 1
ATOM 1679 C CA . ALA A 1 212 ? 25.938 -19 1.553 1 87.81 212 ALA A CA 1
ATOM 1680 C C . ALA A 1 212 ? 26.328 -18.188 2.785 1 87.81 212 ALA A C 1
ATOM 1682 O O . ALA A 1 212 ? 25.969 -18.547 3.91 1 87.81 212 ALA A O 1
ATOM 1683 N N . ASP A 1 213 ? 26.938 -17.047 2.549 1 90.25 213 ASP A N 1
ATOM 1684 C CA . ASP A 1 213 ? 27.422 -16.203 3.641 1 90.25 213 ASP A CA 1
ATOM 1685 C C . ASP A 1 213 ? 26.391 -15.156 4.031 1 90.25 213 ASP A C 1
ATOM 1687 O O . ASP A 1 213 ? 26.656 -14.305 4.891 1 90.25 213 ASP A O 1
ATOM 1691 N N . GLY A 1 214 ? 25.297 -15.195 3.371 1 90.88 214 GLY A N 1
ATOM 1692 C CA . GLY A 1 214 ? 24.234 -14.25 3.711 1 90.88 214 GLY A CA 1
ATOM 1693 C C . GLY A 1 214 ? 24.312 -12.969 2.91 1 90.88 214 GLY A C 1
ATOM 1694 O O . GLY A 1 214 ? 23.453 -12.086 3.068 1 90.88 214 GLY A O 1
ATOM 1695 N N . THR A 1 215 ? 25.297 -12.93 2.018 1 94.62 215 THR A N 1
ATOM 1696 C CA . THR A 1 215 ? 25.453 -11.719 1.224 1 94.62 215 THR A CA 1
ATOM 1697 C C . THR A 1 215 ? 24.391 -11.625 0.143 1 94.62 215 THR A C 1
ATOM 1699 O O . THR A 1 215 ? 24.125 -12.602 -0.565 1 94.62 215 THR A O 1
ATOM 1702 N N . ASP A 1 216 ? 23.859 -10.445 0.084 1 95.38 216 ASP A N 1
ATOM 1703 C CA . ASP A 1 216 ? 22.859 -10.195 -0.956 1 95.38 216 ASP A CA 1
ATOM 1704 C C . ASP A 1 216 ? 23.5 -10.195 -2.342 1 95.38 216 ASP A C 1
ATOM 1706 O O . ASP A 1 216 ? 24.594 -9.641 -2.527 1 95.38 216 ASP A O 1
ATOM 1710 N N . ARG A 1 217 ? 22.781 -10.828 -3.273 1 96.31 217 ARG A N 1
ATOM 1711 C CA . ARG A 1 217 ? 23.281 -10.938 -4.645 1 96.31 217 ARG A CA 1
ATOM 1712 C C . ARG A 1 217 ? 22.25 -10.422 -5.641 1 96.31 217 ARG A C 1
ATOM 1714 O O . ARG A 1 217 ? 21.734 -11.188 -6.461 1 96.31 217 ARG A O 1
ATOM 1721 N N . PRO A 1 218 ? 22.016 -9.172 -5.676 1 96.94 218 PRO A N 1
ATOM 1722 C CA . PRO A 1 218 ? 20.984 -8.625 -6.559 1 96.94 218 PRO A CA 1
ATOM 1723 C C . PRO A 1 218 ? 21.297 -8.844 -8.039 1 96.94 218 PRO A C 1
ATOM 1725 O O . PRO A 1 218 ? 20.375 -9.047 -8.836 1 96.94 218 PRO A O 1
ATOM 1728 N N . GLU A 1 219 ? 22.531 -8.82 -8.398 1 96.75 219 GLU A N 1
ATOM 1729 C CA . GLU A 1 219 ? 22.906 -9.008 -9.797 1 96.75 219 GLU A CA 1
ATOM 1730 C C . GLU A 1 219 ? 22.625 -10.445 -10.258 1 96.75 219 GLU A C 1
ATOM 1732 O O . GLU A 1 219 ? 22.266 -10.672 -11.414 1 96.75 219 GLU A O 1
ATOM 1737 N N . LEU A 1 220 ? 22.844 -11.359 -9.359 1 97.44 220 LEU A N 1
ATOM 1738 C CA . LEU A 1 220 ? 22.562 -12.758 -9.68 1 97.44 220 LEU A CA 1
ATOM 1739 C C . LEU A 1 220 ? 21.078 -12.969 -9.953 1 97.44 220 LEU A C 1
ATOM 1741 O O . LEU A 1 220 ? 20.703 -13.625 -10.93 1 97.44 220 LEU A O 1
ATOM 1745 N N . LEU A 1 221 ? 20.234 -12.414 -9.148 1 98.25 221 LEU A N 1
ATOM 1746 C CA . LEU A 1 221 ? 18.797 -12.523 -9.359 1 98.25 221 LEU A CA 1
ATOM 1747 C C . LEU A 1 221 ? 18.391 -11.938 -10.711 1 98.25 221 LEU A C 1
ATOM 1749 O O . LEU A 1 221 ? 17.656 -12.57 -11.477 1 98.25 221 LEU A O 1
ATOM 1753 N N . ARG A 1 222 ? 18.938 -10.758 -10.961 1 97.75 222 ARG A N 1
ATOM 1754 C CA . ARG A 1 222 ? 18.625 -10.094 -12.219 1 97.75 222 ARG A CA 1
ATOM 1755 C C . ARG A 1 222 ? 19.078 -10.938 -13.406 1 97.75 222 ARG A C 1
ATOM 1757 O O . ARG A 1 222 ? 18.344 -11.094 -14.391 1 97.75 222 ARG A O 1
ATOM 1764 N N . GLU A 1 223 ? 20.188 -11.445 -13.312 1 98 223 GLU A N 1
ATOM 1765 C CA . GLU A 1 223 ? 20.734 -12.273 -14.383 1 98 223 GLU A CA 1
ATOM 1766 C C . GLU A 1 223 ? 19.875 -13.516 -14.602 1 98 223 GLU A C 1
ATOM 1768 O O . GLU A 1 223 ? 19.562 -13.867 -15.742 1 98 223 GLU A O 1
ATOM 1773 N N . LEU A 1 224 ? 19.5 -14.148 -13.562 1 98.31 224 LEU A N 1
ATOM 1774 C CA . LEU A 1 224 ? 18.703 -15.367 -13.656 1 98.31 224 LEU A CA 1
ATOM 1775 C C . LEU A 1 224 ? 17.344 -15.086 -14.273 1 98.31 224 LEU A C 1
ATOM 1777 O O . LEU A 1 224 ? 16.875 -15.82 -15.148 1 98.31 224 LEU A O 1
ATOM 1781 N N . LEU A 1 225 ? 16.719 -14.023 -13.844 1 98.38 225 LEU A N 1
ATOM 1782 C CA . LEU A 1 225 ? 15.438 -13.648 -14.422 1 98.38 225 LEU A CA 1
ATOM 1783 C C . LEU A 1 225 ? 15.57 -13.328 -15.906 1 98.38 225 LEU A C 1
ATOM 1785 O O . LEU A 1 225 ? 14.695 -13.664 -16.703 1 98.38 225 LEU A O 1
ATOM 1789 N N . GLY A 1 226 ? 16.641 -12.75 -16.25 1 97.62 226 GLY A N 1
ATOM 1790 C CA . GLY A 1 226 ? 16.906 -12.445 -17.641 1 97.62 226 GLY A CA 1
ATOM 1791 C C . GLY A 1 226 ? 17.094 -13.68 -18.5 1 97.62 226 GLY A C 1
ATOM 1792 O O . GLY A 1 226 ? 16.453 -13.836 -19.531 1 97.62 226 GLY A O 1
ATOM 1793 N N . VAL A 1 227 ? 17.938 -14.594 -18.094 1 96.88 227 VAL A N 1
ATOM 1794 C CA . VAL A 1 227 ? 18.312 -15.75 -18.906 1 96.88 227 VAL A CA 1
ATOM 1795 C C . VAL A 1 227 ? 17.125 -16.703 -19.016 1 96.88 227 VAL A C 1
ATOM 1797 O O . VAL A 1 227 ? 16.984 -17.422 -20 1 96.88 227 VAL A O 1
ATOM 1800 N N . THR A 1 228 ? 16.234 -16.672 -18.031 1 97 228 THR A N 1
ATOM 1801 C CA . THR A 1 228 ? 15.07 -17.547 -18.078 1 97 228 THR A CA 1
ATOM 1802 C C . THR A 1 228 ? 13.992 -16.984 -18.984 1 97 228 THR A C 1
ATOM 1804 O O . THR A 1 228 ? 13.062 -17.688 -19.375 1 97 228 THR A O 1
ATOM 1807 N N . GLY A 1 229 ? 14.109 -15.672 -19.266 1 97.31 229 GLY A N 1
ATOM 1808 C CA . GLY A 1 229 ? 13.133 -15.031 -20.141 1 97.31 229 GLY A CA 1
ATOM 1809 C C . GLY A 1 229 ? 12.086 -14.234 -19.375 1 97.31 229 GLY A C 1
ATOM 1810 O O . GLY A 1 229 ? 11.219 -13.602 -19.984 1 97.31 229 GLY A O 1
ATOM 1811 N N . GLN A 1 230 ? 12.164 -14.133 -18.125 1 97.94 230 GLN A N 1
ATOM 1812 C CA . GLN A 1 230 ? 11.109 -13.547 -17.312 1 97.94 230 GLN A CA 1
ATOM 1813 C C . GLN A 1 230 ? 11.156 -12.016 -17.375 1 97.94 230 GLN A C 1
ATOM 1815 O O . GLN A 1 230 ? 10.211 -11.344 -16.953 1 97.94 230 GLN A O 1
ATOM 1820 N N . LEU A 1 231 ? 12.227 -11.492 -17.906 1 97.19 231 LEU A N 1
ATOM 1821 C CA . LEU A 1 231 ? 12.32 -10.039 -18.047 1 97.19 231 LEU A CA 1
ATOM 1822 C C . LEU A 1 231 ? 11.977 -9.609 -19.469 1 97.19 231 LEU A C 1
ATOM 1824 O O . LEU A 1 231 ? 12.047 -8.422 -19.797 1 97.19 231 LEU A O 1
ATOM 1828 N N . ASP A 1 232 ? 11.594 -10.602 -20.297 1 96.06 232 ASP A N 1
ATOM 1829 C CA . ASP A 1 232 ? 11.234 -10.305 -21.688 1 96.06 232 ASP A CA 1
ATOM 1830 C C . ASP A 1 232 ? 9.789 -9.805 -21.781 1 96.06 232 ASP A C 1
ATOM 1832 O O . ASP A 1 232 ? 8.852 -10.602 -21.828 1 96.06 232 ASP A O 1
ATOM 1836 N N . GLU A 1 233 ? 9.562 -8.625 -21.984 1 90.38 233 GLU A N 1
ATOM 1837 C CA . GLU A 1 233 ? 8.234 -8.016 -22.016 1 90.38 233 GLU A CA 1
ATOM 1838 C C . GLU A 1 233 ? 7.477 -8.391 -23.281 1 90.38 233 GLU A C 1
ATOM 1840 O O . GLU A 1 233 ? 6.246 -8.32 -23.328 1 90.38 233 GLU A O 1
ATOM 1845 N N . THR A 1 234 ? 8.18 -8.82 -24.266 1 91.88 234 THR A N 1
ATOM 1846 C CA . THR A 1 234 ? 7.551 -9.172 -25.531 1 91.88 234 THR A CA 1
ATOM 1847 C C . THR A 1 234 ? 7.09 -10.625 -25.531 1 91.88 234 THR A C 1
ATOM 1849 O O . THR A 1 234 ? 6.352 -11.047 -26.422 1 91.88 234 THR A O 1
ATOM 1852 N N . CYS A 1 235 ? 7.562 -11.383 -24.531 1 93.44 235 CYS A N 1
ATOM 1853 C CA . CYS A 1 235 ? 7.223 -12.789 -24.391 1 93.44 235 CYS A CA 1
ATOM 1854 C C . CYS A 1 235 ? 7.582 -13.57 -25.656 1 93.44 235 CYS A C 1
ATOM 1856 O O . CYS A 1 235 ? 6.797 -14.398 -26.125 1 93.44 235 CYS A O 1
ATOM 1858 N N . THR A 1 236 ? 8.758 -13.25 -26.219 1 94.19 236 THR A N 1
ATOM 1859 C CA . THR A 1 236 ? 9.211 -13.93 -27.422 1 94.19 236 THR A CA 1
ATOM 1860 C C . THR A 1 236 ? 10.422 -14.812 -27.125 1 94.19 236 THR A C 1
ATOM 1862 O O . THR A 1 236 ? 10.93 -15.492 -28.016 1 94.19 236 THR A O 1
ATOM 1865 N N . HIS A 1 237 ? 10.844 -14.781 -25.938 1 95.94 237 HIS A N 1
ATOM 1866 C CA . HIS A 1 237 ? 11.938 -15.664 -25.531 1 95.94 237 HIS A CA 1
ATOM 1867 C C . HIS A 1 237 ? 11.656 -17.109 -25.938 1 95.94 237 HIS A C 1
ATOM 1869 O O . HIS A 1 237 ? 10.531 -17.594 -25.797 1 95.94 237 HIS A O 1
ATOM 1875 N N . PRO A 1 238 ? 12.656 -17.844 -26.391 1 95.12 238 PRO A N 1
ATOM 1876 C CA . PRO A 1 238 ? 12.43 -19.188 -26.922 1 95.12 238 PRO A CA 1
ATOM 1877 C C . PRO A 1 238 ? 11.914 -20.172 -25.875 1 95.12 238 PRO A C 1
ATOM 1879 O O . PRO A 1 238 ? 11.297 -21.172 -26.219 1 95.12 238 PRO A O 1
ATOM 1882 N N . ALA A 1 239 ? 12.156 -19.859 -24.656 1 95.81 239 ALA A N 1
ATOM 1883 C CA . ALA A 1 239 ? 11.727 -20.75 -23.594 1 95.81 239 ALA A CA 1
ATOM 1884 C C . ALA A 1 239 ? 10.25 -20.547 -23.266 1 95.81 239 ALA A C 1
ATOM 1886 O O . ALA A 1 239 ? 9.641 -21.359 -22.562 1 95.81 239 ALA A O 1
ATOM 1887 N N . ILE A 1 240 ? 9.664 -19.469 -23.688 1 96.88 240 ILE A N 1
ATOM 1888 C CA . ILE A 1 240 ? 8.281 -19.125 -23.344 1 96.88 240 ILE A CA 1
ATOM 1889 C C . ILE A 1 240 ? 7.328 -19.891 -24.266 1 96.88 240 ILE A C 1
ATOM 1891 O O . ILE A 1 240 ? 7.531 -19.938 -25.484 1 96.88 240 ILE A O 1
ATOM 1895 N N . ARG A 1 241 ? 6.312 -20.5 -23.688 1 95.88 241 ARG A N 1
ATOM 1896 C CA . ARG A 1 241 ? 5.27 -21.219 -24.406 1 95.88 241 ARG A CA 1
ATOM 1897 C C . ARG A 1 241 ? 3.898 -20.609 -24.141 1 95.88 241 ARG A C 1
ATOM 1899 O O . ARG A 1 241 ? 3.584 -20.266 -23 1 95.88 241 ARG A O 1
ATOM 1906 N N . LEU A 1 242 ? 3.148 -20.5 -25.172 1 94.88 242 LEU A N 1
ATOM 1907 C CA . LEU A 1 242 ? 1.781 -20.016 -25.016 1 94.88 242 LEU A CA 1
ATOM 1908 C C . LEU A 1 242 ? 0.789 -21.172 -25.016 1 94.88 242 LEU A C 1
ATOM 1910 O O . LEU A 1 242 ? 0.751 -21.969 -25.953 1 94.88 242 LEU A O 1
ATOM 1914 N N . GLN A 1 243 ? 0.091 -21.281 -23.953 1 95.62 243 GLN A N 1
ATOM 1915 C CA . GLN A 1 243 ? -1.021 -22.219 -23.875 1 95.62 243 GLN A CA 1
ATOM 1916 C C . GLN A 1 243 ? -2.357 -21.516 -24.078 1 95.62 243 GLN A C 1
ATOM 1918 O O . GLN A 1 243 ? -2.738 -20.641 -23.297 1 95.62 243 GLN A O 1
ATOM 1923 N N . THR A 1 244 ? -3.021 -21.891 -25.109 1 92.69 244 THR A N 1
ATOM 1924 C CA . THR A 1 244 ? -4.367 -21.375 -25.328 1 92.69 244 THR A CA 1
ATOM 1925 C C . THR A 1 244 ? -5.414 -22.344 -24.797 1 92.69 244 THR A C 1
ATOM 1927 O O . THR A 1 244 ? -5.078 -23.453 -24.359 1 92.69 244 THR A O 1
ATOM 1930 N N . PHE A 1 245 ? -6.617 -21.828 -24.688 1 93.38 245 PHE A N 1
ATOM 1931 C CA . PHE A 1 245 ? -7.684 -22.672 -24.156 1 93.38 245 PHE A CA 1
ATOM 1932 C C . PHE A 1 245 ? -9.031 -22.25 -24.719 1 93.38 245 PHE A C 1
ATOM 1934 O O . PHE A 1 245 ? -9.172 -21.141 -25.25 1 93.38 245 PHE A O 1
ATOM 1941 N N . GLU A 1 246 ? -9.93 -23.141 -24.656 1 92.81 246 GLU A N 1
ATOM 1942 C CA . GLU A 1 246 ? -11.336 -22.922 -24.984 1 92.81 246 GLU A CA 1
ATOM 1943 C C . GLU A 1 246 ? -12.242 -23.328 -23.828 1 92.81 246 GLU A C 1
ATOM 1945 O O . GLU A 1 246 ? -11.789 -23.953 -22.875 1 92.81 246 GLU A O 1
ATOM 1950 N N . ARG A 1 247 ? -13.5 -22.844 -23.984 1 92.62 247 ARG A N 1
ATOM 1951 C CA . ARG A 1 247 ? -14.461 -23.312 -22.984 1 92.62 247 ARG A CA 1
ATOM 1952 C C . ARG A 1 247 ? -14.531 -24.828 -22.953 1 92.62 247 ARG A C 1
ATOM 1954 O O . ARG A 1 247 ? -14.555 -25.484 -24 1 92.62 247 ARG A O 1
ATOM 1961 N N . GLY A 1 248 ? -14.477 -25.391 -21.719 1 95.94 248 GLY A N 1
ATOM 1962 C CA . GLY A 1 248 ? -14.516 -26.828 -21.562 1 95.94 248 GLY A CA 1
ATOM 1963 C C . GLY A 1 248 ? -13.141 -27.453 -21.344 1 95.94 248 GLY A C 1
ATOM 1964 O O . GLY A 1 248 ? -13.023 -28.641 -21.078 1 95.94 248 GLY A O 1
ATOM 1965 N N . ASP A 1 249 ? -12.156 -26.594 -21.531 1 97.44 249 ASP A N 1
ATOM 1966 C CA . ASP A 1 249 ? -10.797 -27.062 -21.25 1 97.44 249 ASP A CA 1
ATOM 1967 C C . ASP A 1 249 ? -10.477 -26.922 -19.766 1 97.44 249 ASP A C 1
ATOM 1969 O O . ASP A 1 249 ? -10.648 -25.844 -19.172 1 97.44 249 ASP A O 1
ATOM 1973 N N . LEU A 1 250 ? -10.094 -27.969 -19.141 1 98.56 250 LEU A N 1
ATOM 1974 C CA . LEU A 1 250 ? -9.469 -27.922 -17.828 1 98.56 250 LEU A CA 1
ATOM 1975 C C . LEU A 1 250 ? -7.949 -27.984 -17.938 1 98.56 250 LEU A C 1
ATOM 1977 O O . LEU A 1 250 ? -7.406 -28.969 -18.453 1 98.56 250 LEU A O 1
ATOM 1981 N N . LEU A 1 251 ? -7.297 -26.953 -17.516 1 98.38 251 LEU A N 1
ATOM 1982 C CA . LEU A 1 251 ? -5.84 -26.953 -17.5 1 98.38 251 LEU A CA 1
ATOM 1983 C C . LEU A 1 251 ? -5.309 -27.453 -16.156 1 98.38 251 LEU A C 1
ATOM 1985 O O . LEU A 1 251 ? -5.789 -27.031 -15.102 1 98.38 251 LEU A O 1
ATOM 1989 N N . ILE A 1 252 ? -4.383 -28.344 -16.188 1 98.75 252 ILE A N 1
ATOM 1990 C CA . ILE A 1 252 ? -3.652 -28.828 -15.023 1 98.75 252 ILE A CA 1
ATOM 1991 C C . ILE A 1 252 ? -2.15 -28.703 -15.266 1 98.75 252 ILE A C 1
ATOM 1993 O O . ILE A 1 252 ? -1.628 -29.203 -16.266 1 98.75 252 ILE A O 1
ATOM 1997 N N . TRP A 1 253 ? -1.464 -28.016 -14.406 1 98.5 253 TRP A N 1
ATOM 1998 C CA . TRP A 1 253 ? -0.029 -27.938 -14.664 1 98.5 253 TRP A CA 1
ATOM 1999 C C . TRP A 1 253 ? 0.763 -28.109 -13.375 1 98.5 253 TRP A C 1
ATOM 2001 O O . TRP A 1 253 ? 0.205 -28.031 -12.273 1 98.5 253 TRP A O 1
ATOM 2011 N N . ASP A 1 254 ? 1.991 -28.484 -13.5 1 97.88 254 ASP A N 1
ATOM 2012 C CA . ASP A 1 254 ? 2.977 -28.609 -12.43 1 97.88 254 ASP A CA 1
ATOM 2013 C C . ASP A 1 254 ? 3.391 -27.25 -11.891 1 97.88 254 ASP A C 1
ATOM 2015 O O . ASP A 1 254 ? 4.289 -26.609 -12.438 1 97.88 254 ASP A O 1
ATOM 2019 N N . ASN A 1 255 ? 2.809 -26.859 -10.805 1 97.94 255 ASN A N 1
ATOM 2020 C CA . ASN A 1 255 ? 3.018 -25.531 -10.25 1 97.94 255 ASN A CA 1
ATOM 2021 C C . ASN A 1 255 ? 4.422 -25.375 -9.672 1 97.94 255 ASN A C 1
ATOM 2023 O O . ASN A 1 255 ? 4.957 -24.266 -9.617 1 97.94 255 ASN A O 1
ATOM 2027 N N . ARG A 1 256 ? 5.023 -26.422 -9.305 1 95.5 256 ARG A N 1
ATOM 2028 C CA . ARG A 1 256 ? 6.367 -26.406 -8.727 1 95.5 256 ARG A CA 1
ATOM 2029 C C . ARG A 1 256 ? 7.414 -26.125 -9.797 1 95.5 256 ARG A C 1
ATOM 2031 O O . ARG A 1 256 ? 8.398 -25.422 -9.539 1 95.5 256 ARG A O 1
ATOM 2038 N N . ALA A 1 257 ? 7.129 -26.594 -10.93 1 97.19 257 ALA A N 1
ATOM 2039 C CA . ALA A 1 257 ? 8.164 -26.578 -11.961 1 97.19 257 ALA A CA 1
ATOM 2040 C C . ALA A 1 257 ? 7.93 -25.453 -12.961 1 97.19 257 ALA A C 1
ATOM 2042 O O . ALA A 1 257 ? 8.773 -25.188 -13.82 1 97.19 257 ALA A O 1
ATOM 2043 N N . MET A 1 258 ? 6.793 -24.719 -12.844 1 97.94 258 MET A N 1
ATOM 2044 C CA . MET A 1 258 ? 6.453 -23.75 -13.883 1 97.94 258 MET A CA 1
ATOM 2045 C C . MET A 1 258 ? 6.152 -22.391 -13.289 1 97.94 258 MET A C 1
ATOM 2047 O O . MET A 1 258 ? 5.625 -22.281 -12.172 1 97.94 258 MET A O 1
ATOM 2051 N N . VAL A 1 259 ? 6.531 -21.359 -14 1 98.44 259 VAL A N 1
ATOM 2052 C CA . VAL A 1 259 ? 5.957 -20.031 -13.797 1 98.44 259 VAL A CA 1
ATOM 2053 C C . VAL A 1 259 ? 5.055 -19.672 -14.977 1 98.44 259 VAL A C 1
ATOM 2055 O O . VAL A 1 259 ? 5.191 -20.25 -16.062 1 98.44 259 VAL A O 1
ATOM 2058 N N . HIS A 1 260 ? 4.184 -18.844 -14.719 1 98.06 260 HIS A N 1
ATOM 2059 C CA . HIS A 1 260 ? 3.262 -18.453 -15.781 1 98.06 260 HIS A CA 1
ATOM 2060 C C . HIS A 1 260 ? 2.869 -16.984 -15.664 1 98.06 260 HIS A C 1
ATOM 2062 O O . HIS A 1 260 ? 3.104 -16.359 -14.625 1 98.06 260 HIS A O 1
ATOM 2068 N N . ARG A 1 261 ? 2.371 -16.516 -16.656 1 96.06 261 ARG A N 1
ATOM 2069 C CA . ARG A 1 261 ? 1.909 -15.141 -16.812 1 96.06 261 ARG A CA 1
ATOM 2070 C C . ARG A 1 261 ? 0.713 -15.07 -17.766 1 96.06 261 ARG A C 1
ATOM 2072 O O . ARG A 1 261 ? 0.747 -15.641 -18.859 1 96.06 261 ARG A O 1
ATOM 2079 N N . ALA A 1 262 ? -0.293 -14.391 -17.328 1 91.81 262 ALA A N 1
ATOM 2080 C CA . ALA A 1 262 ? -1.498 -14.297 -18.141 1 91.81 262 ALA A CA 1
ATOM 2081 C C . ALA A 1 262 ? -1.26 -13.438 -19.375 1 91.81 262 ALA A C 1
ATOM 2083 O O . ALA A 1 262 ? -0.564 -12.422 -19.312 1 91.81 262 ALA A O 1
ATOM 2084 N N . LEU A 1 263 ? -1.778 -13.875 -20.469 1 85.38 263 LEU A N 1
ATOM 2085 C CA . LEU A 1 263 ? -1.87 -13.031 -21.656 1 85.38 263 LEU A CA 1
ATOM 2086 C C . LEU A 1 263 ? -2.998 -12.016 -21.516 1 85.38 263 LEU A C 1
ATOM 2088 O O . LEU A 1 263 ? -4.16 -12.391 -21.344 1 85.38 263 LEU A O 1
ATOM 2092 N N . HIS A 1 264 ? -2.635 -10.75 -21.359 1 72 264 HIS A N 1
ATOM 2093 C CA . HIS A 1 264 ? -3.68 -9.742 -21.234 1 72 264 HIS A CA 1
ATOM 2094 C C . HIS A 1 264 ? -3.814 -8.93 -22.531 1 72 264 HIS A C 1
ATOM 2096 O O . HIS A 1 264 ? -2.814 -8.617 -23.172 1 72 264 HIS A O 1
ATOM 2102 N N . ASN A 1 265 ? -5.094 -8.984 -22.906 1 63.25 265 ASN A N 1
ATOM 2103 C CA . ASN A 1 265 ? -5.406 -8.195 -24.094 1 63.25 265 ASN A CA 1
ATOM 2104 C C . ASN A 1 265 ? -5.645 -6.73 -23.75 1 63.25 265 ASN A C 1
ATOM 2106 O O . ASN A 1 265 ? -5.938 -6.395 -22.594 1 63.25 265 ASN A O 1
ATOM 2110 N N . ALA A 1 266 ? -5.328 -6.008 -24.766 1 59 266 ALA A N 1
ATOM 2111 C CA . ALA A 1 266 ? -5.555 -4.566 -24.672 1 59 266 ALA A CA 1
ATOM 2112 C C . ALA A 1 266 ? -7.027 -4.258 -24.391 1 59 266 ALA A C 1
ATOM 2114 O O . ALA A 1 266 ? -7.348 -3.295 -23.703 1 59 266 ALA A O 1
ATOM 2115 N N . THR A 1 267 ? -7.871 -5.051 -25.094 1 61.72 267 THR A N 1
ATOM 2116 C CA . THR A 1 267 ? -9.297 -4.773 -24.953 1 61.72 267 THR A CA 1
ATOM 2117 C C . THR A 1 267 ? -9.922 -5.676 -23.891 1 61.72 267 THR A C 1
ATOM 2119 O O . THR A 1 267 ? -9.664 -6.879 -23.859 1 61.72 267 THR A O 1
ATOM 2122 N N . ALA A 1 268 ? -10.344 -5.156 -22.922 1 67.25 268 ALA A N 1
ATOM 2123 C CA . ALA A 1 268 ? -10.844 -5.895 -21.766 1 67.25 268 ALA A CA 1
ATOM 2124 C C . ALA A 1 268 ? -12.094 -6.691 -22.109 1 67.25 268 ALA A C 1
ATOM 2126 O O . ALA A 1 268 ? -13.195 -6.148 -22.141 1 67.25 268 ALA A O 1
ATOM 2127 N N . GLU A 1 269 ? -11.961 -7.906 -22.734 1 84.12 269 GLU A N 1
ATOM 2128 C CA . GLU A 1 269 ? -13.07 -8.844 -22.844 1 84.12 269 GLU A CA 1
ATOM 2129 C C . GLU A 1 269 ? -13.305 -9.578 -21.531 1 84.12 269 GLU A C 1
ATOM 2131 O O . GLU A 1 269 ? -12.375 -9.758 -20.75 1 84.12 269 GLU A O 1
ATOM 2136 N N . PRO A 1 270 ? -14.578 -9.875 -21.375 1 88.12 270 PRO A N 1
ATOM 2137 C CA . PRO A 1 270 ? -14.883 -10.586 -20.125 1 88.12 270 PRO A CA 1
ATOM 2138 C C . PRO A 1 270 ? -14.141 -11.914 -20 1 88.12 270 PRO A C 1
ATOM 2140 O O . PRO A 1 270 ? -14.023 -12.656 -20.984 1 88.12 270 PRO A O 1
ATOM 2143 N N . ALA A 1 271 ? -13.648 -12.125 -18.938 1 90.38 271 ALA A N 1
ATOM 2144 C CA . ALA A 1 271 ? -12.938 -13.359 -18.609 1 90.38 271 ALA A CA 1
ATOM 2145 C C . ALA A 1 271 ? -13.133 -13.742 -17.141 1 90.38 271 ALA A C 1
ATOM 2147 O O . ALA A 1 271 ? -13.016 -12.898 -16.25 1 90.38 271 ALA A O 1
ATOM 2148 N N . VAL A 1 272 ? -13.555 -14.992 -16.906 1 93.44 272 VAL A N 1
ATOM 2149 C CA . VAL A 1 272 ? -13.688 -15.555 -15.562 1 93.44 272 VAL A CA 1
ATOM 2150 C C . VAL A 1 272 ? -13.055 -16.938 -15.523 1 93.44 272 VAL A C 1
ATOM 2152 O O . VAL A 1 272 ? -13.25 -17.75 -16.422 1 93.44 272 VAL A O 1
ATOM 2155 N N . SER A 1 273 ? -12.328 -17.141 -14.539 1 95.44 273 SER A N 1
ATOM 2156 C CA . SER A 1 273 ? -11.766 -18.484 -14.359 1 95.44 273 SER A CA 1
ATOM 2157 C C . SER A 1 273 ? -11.773 -18.891 -12.883 1 95.44 273 SER A C 1
ATOM 2159 O O . SER A 1 273 ? -11.727 -18.031 -12 1 95.44 273 SER A O 1
ATOM 2161 N N . HIS A 1 274 ? -11.898 -20.156 -12.68 1 97.81 274 HIS A N 1
ATOM 2162 C CA . HIS A 1 274 ? -11.773 -20.781 -11.367 1 97.81 274 HIS A CA 1
ATOM 2163 C C . HIS A 1 274 ? -10.453 -21.531 -11.242 1 97.81 274 HIS A C 1
ATOM 2165 O O . HIS A 1 274 ? -10.016 -22.188 -12.195 1 97.81 274 HIS A O 1
ATOM 2171 N N . ARG A 1 275 ? -9.867 -21.391 -10.094 1 98.44 275 ARG A N 1
ATOM 2172 C CA . ARG A 1 275 ? -8.578 -22.031 -9.867 1 98.44 275 ARG A CA 1
ATOM 2173 C C . ARG A 1 275 ? -8.57 -22.797 -8.547 1 98.44 275 ARG A C 1
ATOM 2175 O O . ARG A 1 275 ? -9.102 -22.328 -7.547 1 98.44 275 ARG A O 1
ATOM 2182 N N . VAL A 1 276 ? -8.016 -23.938 -8.555 1 98.62 276 VAL A N 1
ATOM 2183 C CA . VAL A 1 276 ? -7.73 -24.703 -7.344 1 98.62 276 VAL A CA 1
ATOM 2184 C C . VAL A 1 276 ? -6.27 -25.141 -7.344 1 98.62 276 VAL A C 1
ATOM 2186 O O . VAL A 1 276 ? -5.734 -25.547 -8.383 1 98.62 276 VAL A O 1
ATOM 2189 N N . THR A 1 277 ? -5.621 -25.016 -6.277 1 98.12 277 THR A N 1
ATOM 2190 C CA . THR A 1 277 ? -4.25 -25.484 -6.098 1 98.12 277 THR A CA 1
ATOM 2191 C C . THR A 1 277 ? -4.191 -26.578 -5.035 1 98.12 277 THR A C 1
ATOM 2193 O O . THR A 1 277 ? -4.938 -26.547 -4.055 1 98.12 277 THR A O 1
ATOM 2196 N N . VAL A 1 278 ? -3.303 -27.594 -5.27 1 97.5 278 VAL A N 1
ATOM 2197 C CA . VAL A 1 278 ? -3.328 -28.75 -4.383 1 97.5 278 VAL A CA 1
ATOM 2198 C C . VAL A 1 278 ? -1.905 -29.109 -3.965 1 97.5 278 VAL A C 1
ATOM 2200 O O . VAL A 1 278 ? -0.953 -28.859 -4.707 1 97.5 278 VAL A O 1
ATOM 2203 N N . TYR A 1 279 ? -1.828 -29.656 -2.762 1 96.75 279 TYR A N 1
ATOM 2204 C CA . TYR A 1 279 ? -0.679 -30.453 -2.34 1 96.75 279 TYR A CA 1
ATOM 2205 C C . TYR A 1 279 ? -0.845 -31.906 -2.742 1 96.75 279 TYR A C 1
ATOM 2207 O O . TYR A 1 279 ? -1.895 -32.5 -2.5 1 96.75 279 TYR A O 1
ATOM 2215 N N . ASP A 1 280 ? 0.078 -32.375 -3.387 1 96.19 280 ASP A N 1
ATOM 2216 C CA . ASP A 1 280 ? 0.133 -33.781 -3.693 1 96.19 280 ASP A CA 1
ATOM 2217 C C . ASP A 1 280 ? 1.165 -34.5 -2.818 1 96.19 280 ASP A C 1
ATOM 2219 O O . ASP A 1 280 ? 2.361 -34.469 -3.111 1 96.19 280 ASP A O 1
ATOM 2223 N N . ASP A 1 281 ? 0.764 -35.219 -1.751 1 90.38 281 ASP A N 1
ATOM 2224 C CA . ASP A 1 281 ? 1.672 -35.875 -0.817 1 90.38 281 ASP A CA 1
ATOM 2225 C C . ASP A 1 281 ? 1.876 -37.344 -1.192 1 90.38 281 ASP A C 1
ATOM 2227 O O . ASP A 1 281 ? 2.547 -38.094 -0.473 1 90.38 281 ASP A O 1
ATOM 2231 N N . GLU A 1 282 ? 1.135 -37.75 -2.115 1 79.62 282 GLU A N 1
ATOM 2232 C CA . GLU A 1 282 ? 1.341 -39.156 -2.531 1 79.62 282 GLU A CA 1
ATOM 2233 C C . GLU A 1 282 ? 2.773 -39.375 -3.002 1 79.62 282 GLU A C 1
ATOM 2235 O O . GLU A 1 282 ? 3.277 -38.625 -3.852 1 79.62 282 GLU A O 1
ATOM 2240 N N . PRO A 1 283 ? 3.438 -40.219 -2.105 1 62.94 283 PRO A N 1
ATOM 2241 C CA . PRO A 1 283 ? 4.816 -40.531 -2.482 1 62.94 283 PRO A CA 1
ATOM 2242 C C . PRO A 1 283 ? 4.902 -41.25 -3.834 1 62.94 283 PRO A C 1
ATOM 2244 O O . PRO A 1 283 ? 3.99 -41.969 -4.215 1 62.94 283 PRO A O 1
ATOM 2247 N N . GLY A 1 284 ? 5.977 -41.062 -4.727 1 56.22 284 GLY A N 1
ATOM 2248 C CA . GLY A 1 284 ? 6.492 -42 -5.73 1 56.22 284 GLY A CA 1
ATOM 2249 C C . GLY A 1 284 ? 5.801 -41.844 -7.074 1 56.22 284 GLY A C 1
ATOM 2250 O O . GLY A 1 284 ? 5.672 -42.844 -7.812 1 56.22 284 GLY A O 1
ATOM 2251 N N . VAL A 1 285 ? 4.93 -40.844 -7.348 1 52.69 285 VAL A N 1
ATOM 2252 C CA . VAL A 1 285 ? 4.57 -41.094 -8.742 1 52.69 285 VAL A CA 1
ATOM 2253 C C . VAL A 1 285 ? 5.828 -41.031 -9.609 1 52.69 285 VAL A C 1
ATOM 2255 O O . VAL A 1 285 ? 6.426 -39.969 -9.805 1 52.69 285 VAL A O 1
ATOM 2258 N N . PRO A 1 286 ? 6.582 -42.188 -9.625 1 45.53 286 PRO A N 1
ATOM 2259 C CA . PRO A 1 286 ? 7.742 -42.188 -10.523 1 45.53 286 PRO A CA 1
ATOM 2260 C C . PRO A 1 286 ? 7.449 -41.5 -11.867 1 45.53 286 PRO A C 1
ATOM 2262 O O . PRO A 1 286 ? 6.32 -41.594 -12.359 1 45.53 286 PRO A O 1
ATOM 2265 N N . ALA A 1 287 ? 8.305 -40.562 -12.211 1 45.59 287 ALA A N 1
ATOM 2266 C CA . ALA A 1 287 ? 8.219 -40.062 -13.586 1 45.59 287 ALA A CA 1
ATOM 2267 C C . ALA A 1 287 ? 8.227 -41.188 -14.586 1 45.59 287 ALA A C 1
ATOM 2269 O O . ALA A 1 287 ? 8.812 -42.25 -14.336 1 45.59 287 ALA A O 1
ATOM 2270 N N . MET B 1 1 ? -12.172 44.188 17.734 1 96.19 1 MET B N 1
ATOM 2271 C CA . MET B 1 1 ? -11.586 42.875 17.953 1 96.19 1 MET B CA 1
ATOM 2272 C C . MET B 1 1 ? -10.805 42.844 19.266 1 96.19 1 MET B C 1
ATOM 2274 O O . MET B 1 1 ? -10.094 43.781 19.594 1 96.19 1 MET B O 1
ATOM 2278 N N . ARG B 1 2 ? -10.945 41.75 20.031 1 97.38 2 ARG B N 1
ATOM 2279 C CA . ARG B 1 2 ? -10.266 41.562 21.312 1 97.38 2 ARG B CA 1
ATOM 2280 C C . ARG B 1 2 ? -9.453 40.25 21.312 1 97.38 2 ARG B C 1
ATOM 2282 O O . ARG B 1 2 ? -9.945 39.219 20.891 1 97.38 2 ARG B O 1
ATOM 2289 N N . ILE B 1 3 ? -8.227 40.375 21.75 1 97.56 3 ILE B N 1
ATOM 2290 C CA . ILE B 1 3 ? -7.332 39.219 21.859 1 97.56 3 ILE B CA 1
ATOM 2291 C C . ILE B 1 3 ? -6.961 39 23.328 1 97.56 3 ILE B C 1
ATOM 2293 O O . ILE B 1 3 ? -6.52 39.938 24 1 97.56 3 ILE B O 1
ATOM 2297 N N . SER B 1 4 ? -7.164 37.844 23.844 1 97.44 4 SER B N 1
ATOM 2298 C CA . SER B 1 4 ? -6.832 37.531 25.234 1 97.44 4 SER B CA 1
ATOM 2299 C C . SER B 1 4 ? -6.129 36.188 25.328 1 97.44 4 SER B C 1
ATOM 2301 O O . SER B 1 4 ? -6.355 35.281 24.5 1 97.44 4 SER B O 1
ATOM 2303 N N . PRO B 1 5 ? -5.324 36.031 26.312 1 95.31 5 PRO B N 1
ATOM 2304 C CA . PRO B 1 5 ? -4.641 34.75 26.484 1 95.31 5 PRO B CA 1
ATOM 2305 C C . PRO B 1 5 ? -5.598 33.625 26.844 1 95.31 5 PRO B C 1
ATOM 2307 O O . PRO B 1 5 ? -6.605 33.844 27.516 1 95.31 5 PRO B O 1
ATOM 2310 N N . GLN B 1 6 ? -5.453 32.344 26.344 1 90.94 6 GLN B N 1
ATOM 2311 C CA . GLN B 1 6 ? -6.219 31.156 26.672 1 90.94 6 GLN B CA 1
ATOM 2312 C C . GLN B 1 6 ? -5.512 30.328 27.734 1 90.94 6 GLN B C 1
ATOM 2314 O O . GLN B 1 6 ? -5.762 29.125 27.859 1 90.94 6 GLN B O 1
ATOM 2319 N N . GLY B 1 7 ? -4.852 30.953 28.641 1 85.31 7 GLY B N 1
ATOM 2320 C CA . GLY B 1 7 ? -4.016 30.266 29.609 1 85.31 7 GLY B CA 1
ATOM 2321 C C . GLY B 1 7 ? -2.539 30.312 29.281 1 85.31 7 GLY B C 1
ATOM 2322 O O . GLY B 1 7 ? -1.99 31.391 29.016 1 85.31 7 GLY B O 1
ATOM 2323 N N . ASP B 1 8 ? -1.97 29.062 29.172 1 82.88 8 ASP B N 1
ATOM 2324 C CA . ASP B 1 8 ? -0.525 29.047 28.969 1 82.88 8 ASP B CA 1
ATOM 2325 C C . ASP B 1 8 ? -0.184 28.766 27.5 1 82.88 8 ASP B C 1
ATOM 2327 O O . ASP B 1 8 ? 0.99 28.641 27.141 1 82.88 8 ASP B O 1
ATOM 2331 N N . PHE B 1 9 ? -1.267 28.656 26.719 1 88.06 9 PHE B N 1
ATOM 2332 C CA . PHE B 1 9 ? -1.02 28.266 25.344 1 88.06 9 PHE B CA 1
ATOM 2333 C C . PHE B 1 9 ? -2.041 28.906 24.406 1 88.06 9 PHE B C 1
ATOM 2335 O O . PHE B 1 9 ? -3.244 28.656 24.531 1 88.06 9 PHE B O 1
ATOM 2342 N N . GLY B 1 10 ? -1.579 29.844 23.594 1 96.19 10 GLY B N 1
ATOM 2343 C CA . GLY B 1 10 ? -2.439 30.391 22.547 1 96.19 10 GLY B CA 1
ATOM 2344 C C . GLY B 1 10 ? -3.281 31.562 23.016 1 96.19 10 GLY B C 1
ATOM 2345 O O . GLY B 1 10 ? -3.096 32.062 24.141 1 96.19 10 GLY B O 1
ATOM 2346 N N . VAL B 1 11 ? -4.148 32.062 22.141 1 98.12 11 VAL B N 1
ATOM 2347 C CA . VAL B 1 11 ? -4.992 33.219 22.422 1 98.12 11 VAL B CA 1
ATOM 2348 C C . VAL B 1 11 ? -6.418 32.969 21.953 1 98.12 11 VAL B 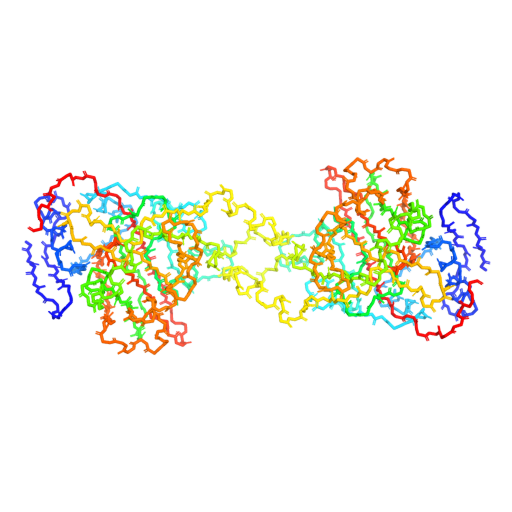C 1
ATOM 2350 O O . VAL B 1 11 ? -6.641 32.094 21.094 1 98.12 11 VAL B O 1
ATOM 2353 N N . VAL B 1 12 ? -7.34 33.688 22.5 1 98.25 12 VAL B N 1
ATOM 2354 C CA . VAL B 1 12 ? -8.727 33.719 22.062 1 98.25 12 VAL B CA 1
ATOM 2355 C C . VAL B 1 12 ? -9.039 35.094 21.438 1 98.25 12 VAL B C 1
ATOM 2357 O O . VAL B 1 12 ? -8.602 36.125 21.953 1 98.25 12 VAL B O 1
ATOM 2360 N N . ILE B 1 13 ? -9.711 35 20.359 1 98.5 13 ILE B N 1
ATOM 2361 C CA . ILE B 1 13 ? -10.055 36.219 19.641 1 98.5 13 ILE B CA 1
ATOM 2362 C C . ILE B 1 13 ? -11.578 36.406 19.594 1 98.5 13 ILE B C 1
ATOM 2364 O O . ILE B 1 13 ? -12.289 35.469 19.188 1 98.5 13 ILE B O 1
ATOM 2368 N N . GLU B 1 14 ? -12.062 37.531 19.938 1 98.06 14 GLU B N 1
ATOM 2369 C CA . GLU B 1 14 ? -13.484 37.906 19.859 1 98.06 14 GLU B CA 1
ATOM 2370 C C . GLU B 1 14 ? -13.711 39.125 18.984 1 98.06 14 GLU B C 1
ATOM 2372 O O . GLU B 1 14 ? -12.828 39.969 18.859 1 98.06 14 GLU B O 1
ATOM 2377 N N . ASP B 1 15 ? -14.852 39.188 18.297 1 97.38 15 ASP B N 1
ATOM 2378 C CA . ASP B 1 15 ? -15.281 40.281 17.453 1 97.38 15 ASP B CA 1
ATOM 2379 C C . ASP B 1 15 ? -14.328 40.5 16.281 1 97.38 15 ASP B C 1
ATOM 2381 O O . ASP B 1 15 ? -13.969 41.625 15.969 1 97.38 15 ASP B O 1
ATOM 2385 N N . PHE B 1 16 ? -13.875 39.406 15.742 1 97.75 16 PHE B N 1
ATOM 2386 C CA . PHE B 1 16 ? -13 39.438 14.578 1 97.75 16 PHE B CA 1
ATOM 2387 C C . PHE B 1 16 ? -13.773 39.812 13.328 1 97.75 16 PHE B C 1
ATOM 2389 O O . PHE B 1 16 ? -14.859 39.312 13.07 1 97.75 16 PHE B O 1
ATOM 2396 N N . ASP B 1 17 ? -13.234 40.781 12.594 1 96.31 17 ASP B N 1
ATOM 2397 C CA . ASP B 1 17 ? -13.789 41.156 11.297 1 96.31 17 ASP B CA 1
ATOM 2398 C C . ASP B 1 17 ? -12.891 40.719 10.156 1 96.31 17 ASP B C 1
ATOM 2400 O O . ASP B 1 17 ? -11.836 41.281 9.906 1 96.31 17 ASP B O 1
ATOM 2404 N N . PRO B 1 18 ? -13.336 39.75 9.414 1 94.38 18 PRO B N 1
ATOM 2405 C CA . PRO B 1 18 ? -12.492 39.219 8.352 1 94.38 18 PRO B CA 1
ATOM 2406 C C . PRO B 1 18 ? -12.289 40.188 7.195 1 94.38 18 PRO B C 1
ATOM 2408 O O . PRO B 1 18 ? -11.438 39.969 6.332 1 94.38 18 PRO B O 1
ATOM 2411 N N . ALA B 1 19 ? -13.055 41.156 7.117 1 94.62 19 ALA B N 1
ATOM 2412 C CA . ALA B 1 19 ? -12.914 42.188 6.062 1 94.62 19 ALA B CA 1
ATOM 2413 C C . ALA B 1 19 ? -11.867 43.219 6.441 1 94.62 19 ALA B C 1
ATOM 2415 O O . ALA B 1 19 ? -11.445 44 5.598 1 94.62 19 ALA B O 1
ATOM 2416 N N . SER B 1 20 ? -11.469 43.188 7.676 1 96.12 20 SER B N 1
ATOM 2417 C CA . SER B 1 20 ? -10.508 44.188 8.164 1 96.12 20 SER B CA 1
ATOM 2418 C C . SER B 1 20 ? -9.078 43.656 8.008 1 96.12 20 SER B C 1
ATOM 2420 O O . SER B 1 20 ? -8.664 42.719 8.695 1 96.12 20 SER B O 1
ATOM 2422 N N . GLN B 1 21 ? -8.312 44.344 7.23 1 93.94 21 GLN B N 1
ATOM 2423 C CA . GLN B 1 21 ? -6.91 43.969 7.051 1 93.94 21 GLN B CA 1
ATOM 2424 C C . GLN B 1 21 ? -6.125 44.156 8.344 1 93.94 21 GLN B C 1
ATOM 2426 O O . GLN B 1 21 ? -5.184 43.406 8.617 1 93.94 21 GLN B O 1
ATOM 2431 N N . GLU B 1 22 ? -6.531 45.094 9.023 1 94.81 22 GLU B N 1
ATOM 2432 C CA . GLU B 1 22 ? -5.891 45.312 10.32 1 94.81 22 GLU B CA 1
ATOM 2433 C C . GLU B 1 22 ? -6.113 44.156 11.266 1 94.81 22 GLU B C 1
ATOM 2435 O O . GLU B 1 22 ? -5.184 43.688 11.93 1 94.81 22 GLU B O 1
ATOM 2440 N N . ASP B 1 23 ? -7.34 43.625 11.32 1 96.56 23 ASP B N 1
ATOM 2441 C CA . ASP B 1 23 ? -7.641 42.469 12.141 1 96.56 23 ASP B CA 1
ATOM 2442 C C . ASP B 1 23 ? -6.84 41.25 11.688 1 96.56 23 ASP B C 1
ATOM 2444 O O . ASP B 1 23 ? -6.27 40.531 12.508 1 96.56 23 ASP B O 1
ATOM 2448 N N . ILE B 1 24 ? -6.777 41.094 10.445 1 96.38 24 ILE B N 1
ATOM 2449 C CA . ILE B 1 24 ? -6.062 39.938 9.875 1 96.38 24 ILE B CA 1
ATOM 2450 C C . ILE B 1 24 ? -4.594 40 10.289 1 96.38 24 ILE B C 1
ATOM 2452 O O . ILE B 1 24 ? -4.035 39 10.758 1 96.38 24 ILE B O 1
ATOM 2456 N N . ARG B 1 25 ? -3.973 41.125 10.148 1 94.56 25 ARG B N 1
ATOM 2457 C CA . ARG B 1 25 ? -2.568 41.312 10.508 1 94.56 25 ARG B CA 1
ATOM 2458 C C . ARG B 1 25 ? -2.355 41.062 12 1 94.56 25 ARG B C 1
ATOM 2460 O O . ARG B 1 25 ? -1.367 40.438 12.398 1 94.56 25 ARG B O 1
ATOM 2467 N N . ALA B 1 26 ? -3.266 41.531 12.766 1 95.69 26 ALA B N 1
ATOM 2468 C CA . ALA B 1 26 ? -3.16 41.375 14.211 1 95.69 26 ALA B CA 1
ATOM 2469 C C . ALA B 1 26 ? -3.268 39.875 14.586 1 95.69 26 ALA B C 1
ATOM 2471 O O . ALA B 1 26 ? -2.537 39.406 15.453 1 95.69 26 ALA B O 1
ATOM 2472 N N . VAL B 1 27 ? -4.137 39.188 13.961 1 97 27 VAL B N 1
ATOM 2473 C CA . VAL B 1 27 ? -4.305 37.75 14.227 1 97 27 VAL B CA 1
ATOM 2474 C C . VAL B 1 27 ? -3.057 37 13.789 1 97 27 VAL B C 1
ATOM 2476 O O . VAL B 1 27 ? -2.566 36.125 14.516 1 97 27 VAL B O 1
ATOM 2479 N N . LYS B 1 28 ? -2.512 37.375 12.648 1 96.19 28 LYS B N 1
ATOM 2480 C CA . LYS B 1 28 ? -1.273 36.75 12.188 1 96.19 28 LYS B CA 1
ATOM 2481 C C . LYS B 1 28 ? -0.162 36.906 13.227 1 96.19 28 LYS B C 1
ATOM 2483 O O . LYS B 1 28 ? 0.501 35.906 13.586 1 96.19 28 LYS B O 1
ATOM 2488 N N . ARG B 1 29 ? -0.039 38.094 13.641 1 94.75 29 ARG B N 1
ATOM 2489 C CA . ARG B 1 29 ? 1.005 38.375 14.617 1 94.75 29 ARG B CA 1
ATOM 2490 C C . ARG B 1 29 ? 0.794 37.562 15.891 1 94.75 29 ARG B C 1
ATOM 2492 O O . ARG B 1 29 ? 1.744 37 16.438 1 94.75 29 ARG B O 1
ATOM 2499 N N . ALA B 1 30 ? -0.466 37.531 16.312 1 96.06 30 ALA B N 1
ATOM 2500 C CA . ALA B 1 30 ? -0.782 36.781 17.516 1 96.06 30 ALA B CA 1
ATOM 2501 C C . ALA B 1 30 ? -0.461 35.281 17.344 1 96.06 30 ALA B C 1
ATOM 2503 O O . ALA B 1 30 ? 0.104 34.656 18.234 1 96.06 30 ALA B O 1
ATOM 2504 N N . VAL B 1 31 ? -0.74 34.75 16.219 1 97.25 31 VAL B N 1
ATOM 2505 C CA . VAL B 1 31 ? -0.522 33.312 15.953 1 97.25 31 VAL B CA 1
ATOM 2506 C C . VAL B 1 31 ? 0.976 33.031 15.898 1 97.25 31 VAL B C 1
ATOM 2508 O O . VAL B 1 31 ? 1.45 32.062 16.5 1 97.25 31 VAL B O 1
ATOM 2511 N N . TYR B 1 32 ? 1.736 33.875 15.211 1 96 32 TYR B N 1
ATOM 2512 C CA . TYR B 1 32 ? 3.168 33.625 15.078 1 96 32 TYR B CA 1
ATOM 2513 C C . TYR B 1 32 ? 3.871 33.781 16.422 1 96 32 TYR B C 1
ATOM 2515 O O . TYR B 1 32 ? 4.883 33.125 16.672 1 96 32 TYR B O 1
ATOM 2523 N N . ARG B 1 33 ? 3.299 34.562 17.266 1 93.69 33 ARG B N 1
ATOM 2524 C CA . ARG B 1 33 ? 3.904 34.781 18.562 1 93.69 33 ARG B CA 1
ATOM 2525 C C . ARG B 1 33 ? 3.434 33.75 19.578 1 93.69 33 ARG B C 1
ATOM 2527 O O . ARG B 1 33 ? 4.227 33.25 20.375 1 93.69 33 ARG B O 1
ATOM 2534 N N . GLU B 1 34 ? 2.088 33.469 19.5 1 96.12 34 GLU B N 1
ATOM 2535 C CA . GLU B 1 34 ? 1.472 32.656 20.547 1 96.12 34 GLU B CA 1
ATOM 2536 C C . GLU B 1 34 ? 1.12 31.266 20.016 1 96.12 34 GLU B C 1
ATOM 2538 O O . GLU B 1 34 ? 0.586 30.422 20.75 1 96.12 34 GLU B O 1
ATOM 2543 N N . ARG B 1 35 ? 1.337 31 18.781 1 97.31 35 ARG B N 1
ATOM 2544 C CA . ARG B 1 35 ? 1.32 29.688 18.141 1 97.31 35 ARG B CA 1
ATOM 2545 C C . ARG B 1 35 ? -0.088 29.312 17.688 1 97.31 35 ARG B C 1
ATOM 2547 O O . ARG B 1 35 ? -0.269 28.75 16.609 1 97.31 35 ARG B O 1
ATOM 2554 N N . ILE B 1 36 ? -1.132 29.594 18.469 1 98.25 36 ILE B N 1
ATOM 2555 C CA . ILE B 1 36 ? -2.482 29.203 18.078 1 98.25 36 ILE B CA 1
ATOM 2556 C C . ILE B 1 36 ? -3.477 30.266 18.531 1 98.25 36 ILE B C 1
ATOM 2558 O O . ILE B 1 36 ? -3.307 30.875 19.594 1 98.25 36 ILE B O 1
ATOM 2562 N N . ALA B 1 37 ? -4.492 30.516 17.75 1 98.44 37 ALA B N 1
ATOM 2563 C CA . ALA B 1 37 ? -5.617 31.391 18.078 1 98.44 37 ALA B CA 1
ATOM 2564 C C . ALA B 1 37 ? -6.949 30.672 17.875 1 98.44 37 ALA B C 1
ATOM 2566 O O . ALA B 1 37 ? -7.105 29.906 16.906 1 98.44 37 ALA B O 1
ATOM 2567 N N . VAL B 1 38 ? -7.832 30.906 18.766 1 98.38 38 VAL B N 1
ATOM 2568 C CA . VAL B 1 38 ? -9.211 30.469 18.625 1 98.38 38 VAL B CA 1
ATOM 2569 C C . VAL B 1 38 ? -10.125 31.672 18.406 1 98.38 38 VAL B C 1
ATOM 2571 O O . VAL B 1 38 ? -10.297 32.5 19.312 1 98.38 38 VAL B O 1
ATOM 2574 N N . VAL B 1 39 ? -10.633 31.781 17.203 1 98.56 39 VAL B N 1
ATOM 2575 C CA . VAL B 1 39 ? -11.57 32.844 16.906 1 98.56 39 VAL B CA 1
ATOM 2576 C C . VAL B 1 39 ? -12.992 32.406 17.203 1 98.56 39 VAL B C 1
ATOM 2578 O O . VAL B 1 39 ? -13.461 31.391 16.672 1 98.56 39 VAL B O 1
ATOM 2581 N N . LYS B 1 40 ? -13.695 33.219 17.984 1 97.81 40 LYS B N 1
ATOM 2582 C CA . LYS B 1 40 ? -15.023 32.812 18.453 1 97.81 40 LYS B CA 1
ATOM 2583 C C . LYS B 1 40 ? -16.109 33.312 17.516 1 97.81 40 LYS B C 1
ATOM 2585 O O . LYS B 1 40 ? -15.945 34.375 16.875 1 97.81 40 LYS B O 1
ATOM 2590 N N . GLY B 1 41 ? -17.172 32.531 17.438 1 96.44 41 GLY B N 1
ATOM 2591 C CA . GLY B 1 41 ? -18.391 32.969 16.781 1 96.44 41 GLY B CA 1
ATOM 2592 C C . GLY B 1 41 ? -18.297 32.938 15.273 1 96.44 41 GLY B C 1
ATOM 2593 O O . GLY B 1 41 ? -18.812 33.844 14.594 1 96.44 41 GLY B O 1
ATOM 2594 N N . VAL B 1 42 ? -17.625 31.953 14.75 1 95.5 42 VAL B N 1
ATOM 2595 C CA . VAL B 1 42 ? -17.422 31.875 13.312 1 95.5 42 VAL B CA 1
ATOM 2596 C C . VAL B 1 42 ? -18.328 30.812 12.711 1 95.5 42 VAL B C 1
ATOM 2598 O O . VAL B 1 42 ? -18.219 29.625 13.039 1 95.5 42 VAL B O 1
ATOM 2601 N N . GLU B 1 43 ? -19.234 31.172 11.883 1 94.75 43 GLU B N 1
ATOM 2602 C CA . GLU B 1 43 ? -20.094 30.281 11.086 1 94.75 43 GLU B CA 1
ATOM 2603 C C . GLU B 1 43 ? -20 30.625 9.602 1 94.75 43 GLU B C 1
ATOM 2605 O O . GLU B 1 43 ? -20.547 31.641 9.164 1 94.75 43 GLU B O 1
ATOM 2610 N N . LEU B 1 44 ? -19.328 29.734 8.898 1 96.88 44 LEU B N 1
ATOM 2611 C CA . LEU B 1 44 ? -19.047 30 7.488 1 96.88 44 LEU B CA 1
ATOM 2612 C C . LEU B 1 44 ? -19.297 28.766 6.637 1 96.88 44 LEU B C 1
ATOM 2614 O O . LEU B 1 44 ? -19 27.641 7.062 1 96.88 44 LEU B O 1
ATOM 2618 N N . ASP B 1 45 ? -19.859 28.953 5.496 1 96.69 45 ASP B N 1
ATOM 2619 C CA . ASP B 1 45 ? -19.859 27.875 4.52 1 96.69 45 ASP B CA 1
ATOM 2620 C C . ASP B 1 45 ? -18.469 27.703 3.885 1 96.69 45 ASP B C 1
ATOM 2622 O O . ASP B 1 45 ? -17.562 28.484 4.148 1 96.69 45 ASP B O 1
ATOM 2626 N N . PRO B 1 46 ? -18.297 26.734 3.119 1 97.75 46 PRO B N 1
ATOM 2627 C CA . PRO B 1 46 ? -16.953 26.438 2.604 1 97.75 46 PRO B CA 1
ATOM 2628 C C . PRO B 1 46 ? -16.391 27.578 1.765 1 97.75 46 PRO B C 1
ATOM 2630 O O . PRO B 1 46 ? -15.188 27.859 1.836 1 97.75 46 PRO B O 1
ATOM 2633 N N . HIS B 1 47 ? -17.219 28.234 0.955 1 98.38 47 HIS B N 1
ATOM 2634 C CA . HIS B 1 47 ? -16.75 29.344 0.146 1 98.38 47 HIS B CA 1
ATOM 2635 C C . HIS B 1 47 ? -16.281 30.516 1.022 1 98.38 47 HIS B C 1
ATOM 2637 O O . HIS B 1 47 ? -15.234 31.094 0.783 1 98.38 47 HIS B O 1
ATOM 2643 N N . GLN B 1 48 ? -17.078 30.781 1.987 1 98.06 48 GLN B N 1
ATOM 2644 C CA . GLN B 1 48 ? -16.75 31.859 2.916 1 98.06 48 GLN B CA 1
ATOM 2645 C C . GLN B 1 48 ? -15.5 31.516 3.729 1 98.06 48 GLN B C 1
ATOM 2647 O O . GLN B 1 48 ? -14.68 32.406 4.004 1 98.06 48 GLN B O 1
ATOM 2652 N N . PHE B 1 49 ? -15.414 30.328 4.121 1 98.38 49 PHE B N 1
ATOM 2653 C CA . PHE B 1 49 ? -14.266 29.844 4.871 1 98.38 49 PHE B CA 1
ATOM 2654 C C . PHE B 1 49 ? -12.977 30.031 4.07 1 98.38 49 PHE B C 1
ATOM 2656 O O . PHE B 1 49 ? -12 30.594 4.578 1 98.38 49 PHE B O 1
ATOM 2663 N N . LEU B 1 50 ? -13.023 29.641 2.818 1 98.69 50 LEU B N 1
ATOM 2664 C CA . LEU B 1 50 ? -11.875 29.812 1.938 1 98.69 50 LEU B CA 1
ATOM 2665 C C . LEU B 1 50 ? -11.539 31.297 1.783 1 98.69 50 LEU B C 1
ATOM 2667 O O . LEU B 1 50 ? -10.367 31.672 1.813 1 98.69 50 LEU B O 1
ATOM 2671 N N . ALA B 1 51 ? -12.57 32.094 1.629 1 98.25 51 ALA B N 1
ATOM 2672 C CA . ALA B 1 51 ? -12.359 33.531 1.471 1 98.25 51 ALA B CA 1
ATOM 2673 C C . ALA B 1 51 ? -11.672 34.125 2.697 1 98.25 51 ALA B C 1
ATOM 2675 O O . ALA B 1 51 ? -10.758 34.938 2.57 1 98.25 51 ALA B O 1
ATOM 2676 N N . LEU B 1 52 ? -12.141 33.688 3.82 1 98.06 52 LEU B N 1
ATOM 2677 C CA . LEU B 1 52 ? -11.523 34.188 5.055 1 98.06 52 LEU B CA 1
ATOM 2678 C C . LEU B 1 52 ? -10.047 33.781 5.105 1 98.06 52 LEU B C 1
ATOM 2680 O O . LEU B 1 52 ? -9.188 34.656 5.348 1 98.06 52 LEU B O 1
ATOM 2684 N N . ALA B 1 53 ? -9.727 32.562 4.891 1 98.31 53 ALA B N 1
ATOM 2685 C CA . ALA B 1 53 ? -8.352 32.062 4.941 1 98.31 53 ALA B CA 1
ATOM 2686 C C . ALA B 1 53 ? -7.484 32.781 3.9 1 98.31 53 ALA B C 1
ATOM 2688 O O . ALA B 1 53 ? -6.305 33.031 4.141 1 98.31 53 ALA B O 1
ATOM 2689 N N . SER B 1 54 ? -8.086 33.125 2.775 1 97.88 54 SER B N 1
ATOM 2690 C CA . SER B 1 54 ? -7.367 33.781 1.689 1 97.88 54 SER B CA 1
ATOM 2691 C C . SER B 1 54 ? -6.898 35.156 2.104 1 97.88 54 SER B C 1
ATOM 2693 O O . SER B 1 54 ? -5.992 35.719 1.484 1 97.88 54 SER B O 1
ATOM 2695 N N . GLY B 1 55 ? -7.535 35.688 3.059 1 96.94 55 GLY B N 1
ATOM 2696 C CA . GLY B 1 55 ? -7.078 36.969 3.607 1 96.94 55 GLY B CA 1
ATOM 2697 C C . GLY B 1 55 ? -5.742 36.844 4.316 1 96.94 55 GLY B C 1
ATOM 2698 O O . GLY B 1 55 ? -5.043 37.844 4.492 1 96.94 55 GLY B O 1
ATOM 2699 N N . PHE B 1 56 ? -5.398 35.656 4.695 1 97.25 56 PHE B N 1
ATOM 2700 C CA . PHE B 1 56 ? -4.188 35.438 5.473 1 97.25 56 PHE B CA 1
ATOM 2701 C C . PHE B 1 56 ? -3.035 35 4.57 1 97.25 56 PHE B C 1
ATOM 2703 O O . PHE B 1 56 ? -1.877 35.031 4.992 1 97.25 56 PHE B O 1
ATOM 2710 N N . GLY B 1 57 ? -3.312 34.625 3.395 1 96.62 57 GLY B N 1
ATOM 2711 C CA . GLY B 1 57 ? -2.324 34.125 2.447 1 96.62 57 GLY B CA 1
ATOM 2712 C C . GLY B 1 57 ? -2.934 33.312 1.311 1 96.62 57 GLY B C 1
ATOM 2713 O O . GLY B 1 57 ? -4.137 33.406 1.056 1 96.62 57 GLY B O 1
ATOM 2714 N N . GLU B 1 58 ? -2.066 32.594 0.602 1 97.19 58 GLU B N 1
ATOM 2715 C CA . GLU B 1 58 ? -2.508 31.812 -0.542 1 97.19 58 GLU B CA 1
ATOM 2716 C C . GLU B 1 58 ? -2.895 30.406 -0.118 1 97.19 58 GLU B C 1
ATOM 2718 O O . GLU B 1 58 ? -2.039 29.609 0.301 1 97.19 58 GLU B O 1
ATOM 2723 N N . PRO B 1 59 ? -4.176 30.078 -0.225 1 98.06 59 PRO B N 1
ATOM 2724 C CA . PRO B 1 59 ? -4.57 28.719 0.099 1 98.06 59 PRO B CA 1
ATOM 2725 C C . PRO B 1 59 ? -3.912 27.672 -0.811 1 98.06 59 PRO B C 1
ATOM 2727 O O . PRO B 1 59 ? -3.717 27.938 -2.002 1 98.06 59 PRO B O 1
ATOM 2730 N N . VAL B 1 60 ? -3.617 26.547 -0.229 1 95.88 60 VAL B N 1
ATOM 2731 C CA . VAL B 1 60 ? -3.006 25.453 -0.977 1 95.88 60 VAL B CA 1
ATOM 2732 C C . VAL B 1 60 ? -3.941 24.25 -0.987 1 95.88 60 VAL B C 1
ATOM 2734 O O . VAL B 1 60 ? -4.316 23.734 0.071 1 95.88 60 VAL B O 1
ATOM 2737 N N . ARG B 1 61 ? -4.297 23.938 -2.152 1 94.81 61 ARG B N 1
ATOM 2738 C CA . ARG B 1 61 ? -5.129 22.75 -2.312 1 94.81 61 ARG B CA 1
ATOM 2739 C C . ARG B 1 61 ? -4.328 21.469 -2.039 1 94.81 61 ARG B C 1
ATOM 2741 O O . ARG B 1 61 ? -3.203 21.328 -2.52 1 94.81 61 ARG B O 1
ATOM 2748 N N . TYR B 1 62 ? -4.906 20.609 -1.233 1 93.06 62 TYR B N 1
ATOM 2749 C CA . TYR B 1 62 ? -4.25 19.312 -1.005 1 93.06 62 TYR B CA 1
ATOM 2750 C C . TYR B 1 62 ? -4.121 18.531 -2.305 1 93.06 62 TYR B C 1
ATOM 2752 O O . TYR B 1 62 ? -5.027 18.547 -3.139 1 93.06 62 TYR B O 1
ATOM 2760 N N . TYR B 1 63 ? -3.066 17.781 -2.471 1 90.38 63 TYR B N 1
ATOM 2761 C CA . TYR B 1 63 ? -2.738 17.188 -3.768 1 90.38 63 TYR B CA 1
ATOM 2762 C C . TYR B 1 63 ? -3.604 15.969 -4.051 1 90.38 63 TYR B C 1
ATOM 2764 O O . TYR B 1 63 ? -3.768 15.57 -5.203 1 90.38 63 TYR B O 1
ATOM 2772 N N . GLU B 1 64 ? -4.141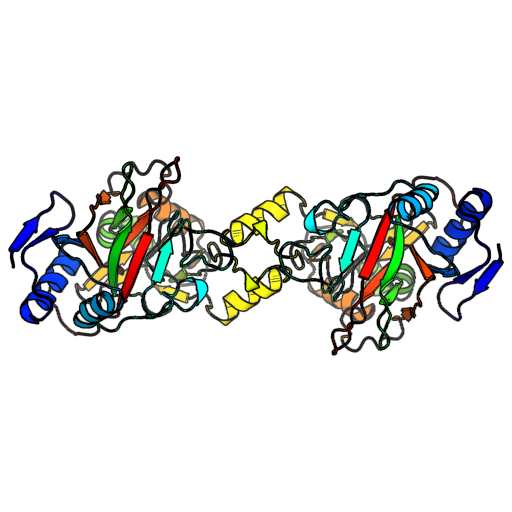 15.328 -3.012 1 92.75 64 GLU B N 1
ATOM 2773 C CA . GLU B 1 64 ? -5.004 14.172 -3.215 1 92.75 64 GLU B CA 1
ATOM 2774 C C . GLU B 1 64 ? -6.477 14.578 -3.252 1 92.75 64 GLU B C 1
ATOM 2776 O O . GLU B 1 64 ? -7.02 15.047 -2.252 1 92.75 64 GLU B O 1
ATOM 2781 N N . PRO B 1 65 ? -7.203 14.281 -4.242 1 92.88 65 PRO B N 1
ATOM 2782 C CA . PRO B 1 65 ? -8.578 14.75 -4.426 1 92.88 65 PRO B CA 1
ATOM 2783 C C . PRO B 1 65 ? -9.547 14.133 -3.426 1 92.88 65 PRO B C 1
ATOM 2785 O O . PRO B 1 65 ? -10.602 14.719 -3.139 1 92.88 65 PRO B O 1
ATOM 2788 N N . ILE B 1 66 ? -9.297 13.039 -2.895 1 90.69 66 ILE B N 1
ATOM 2789 C CA . ILE B 1 66 ? -10.234 12.352 -2.014 1 90.69 66 ILE B CA 1
ATOM 2790 C C . ILE B 1 66 ? -10.508 13.211 -0.78 1 90.69 66 ILE B C 1
ATOM 2792 O O . ILE B 1 66 ? -11.5 12.992 -0.078 1 90.69 66 ILE B O 1
ATOM 2796 N N . TYR B 1 67 ? -9.68 14.219 -0.501 1 94.62 67 TYR B N 1
ATOM 2797 C CA . TYR B 1 67 ? -9.812 15.062 0.681 1 94.62 67 TYR B CA 1
ATOM 2798 C C . TYR B 1 67 ? -10.57 16.344 0.355 1 94.62 67 TYR B C 1
ATOM 2800 O O . TYR B 1 67 ? -10.898 17.125 1.252 1 94.62 67 TYR B O 1
ATOM 2808 N N . HIS B 1 68 ? -10.898 16.562 -0.882 1 96.38 68 HIS B N 1
ATOM 2809 C CA . HIS B 1 68 ? -11.461 17.844 -1.328 1 96.38 68 HIS B CA 1
ATOM 2810 C C . HIS B 1 68 ? -12.938 17.953 -0.968 1 96.38 68 HIS B C 1
ATOM 2812 O O . HIS B 1 68 ? -13.695 17 -1.147 1 96.38 68 HIS B O 1
ATOM 2818 N N . HIS B 1 69 ? -13.242 19.078 -0.461 1 96.62 69 HIS B N 1
ATOM 2819 C CA . HIS B 1 69 ? -14.656 19.422 -0.519 1 96.62 69 HIS B CA 1
ATOM 2820 C C . HIS B 1 69 ? -15.172 19.406 -1.955 1 96.62 69 HIS B C 1
ATOM 2822 O O . HIS B 1 69 ? -14.508 19.922 -2.859 1 96.62 69 HIS B O 1
ATOM 2828 N N . PRO B 1 70 ? -16.328 18.859 -2.148 1 94.94 70 PRO B N 1
ATOM 2829 C CA . PRO B 1 70 ? -16.812 18.688 -3.521 1 94.94 70 PRO B CA 1
ATOM 2830 C C . PRO B 1 70 ? -17 20.031 -4.238 1 94.94 70 PRO B C 1
ATOM 2832 O O . PRO B 1 70 ? -16.75 20.125 -5.441 1 94.94 70 PRO B O 1
ATOM 2835 N N . ASP B 1 71 ? -17.359 21.094 -3.604 1 96.06 71 ASP B N 1
ATOM 2836 C CA . ASP B 1 71 ? -17.672 22.375 -4.223 1 96.06 71 ASP B CA 1
ATOM 2837 C C . ASP B 1 71 ? -16.484 23.328 -4.137 1 96.06 71 ASP B C 1
ATOM 2839 O O . ASP B 1 71 ? -16.359 24.25 -4.945 1 96.06 71 ASP B O 1
ATOM 2843 N N . VAL B 1 72 ? -15.672 23.172 -3.104 1 97.81 72 VAL B N 1
ATOM 2844 C CA . VAL B 1 72 ? -14.531 24.031 -2.855 1 97.81 72 VAL B CA 1
ATOM 2845 C C . VAL B 1 72 ? -13.281 23.188 -2.627 1 97.81 72 VAL B C 1
ATOM 2847 O O . VAL B 1 72 ? -12.852 23 -1.486 1 97.81 72 VAL B O 1
ATOM 2850 N N . PRO B 1 73 ? -12.617 22.781 -3.66 1 97.25 73 PRO B N 1
ATOM 2851 C CA . PRO B 1 73 ? -11.547 21.781 -3.586 1 97.25 73 PRO B CA 1
ATOM 2852 C C . PRO B 1 73 ? -10.375 22.234 -2.727 1 97.25 73 PRO B C 1
ATOM 2854 O O . PRO B 1 73 ? -9.562 21.406 -2.297 1 97.25 73 PRO B O 1
ATOM 2857 N N . GLU B 1 74 ? -10.281 23.5 -2.436 1 97.81 74 GLU B N 1
ATOM 2858 C CA . GLU B 1 74 ? -9.211 24 -1.577 1 97.81 74 GLU B CA 1
ATOM 2859 C C . GLU B 1 74 ? -9.484 23.672 -0.111 1 97.81 74 GLU B C 1
ATOM 2861 O O . GLU B 1 74 ? -8.594 23.781 0.73 1 97.81 74 GLU B O 1
ATOM 2866 N N . VAL B 1 75 ? -10.719 23.328 0.131 1 98.31 75 VAL B N 1
ATOM 2867 C CA . VAL B 1 75 ? -11.086 22.953 1.493 1 98.31 75 VAL B CA 1
ATOM 2868 C C . VAL B 1 75 ? -10.898 21.453 1.689 1 98.31 75 VAL B C 1
ATOM 2870 O O . VAL B 1 75 ? -11.5 20.656 0.975 1 98.31 75 VAL B O 1
ATOM 2873 N N . PHE B 1 76 ? -10.016 21.094 2.607 1 97.75 76 PHE B N 1
ATOM 2874 C CA . PHE B 1 76 ? -9.773 19.734 3.045 1 97.75 76 PHE B CA 1
ATOM 2875 C C . PHE B 1 76 ? -10.852 19.266 4.02 1 97.75 76 PHE B C 1
ATOM 2877 O O . PHE B 1 76 ? -11.156 19.969 4.988 1 97.75 76 PHE B O 1
ATOM 2884 N N . VAL B 1 77 ? -11.453 18.156 3.785 1 96.69 77 VAL B N 1
ATOM 2885 C CA . VAL B 1 77 ? -12.555 17.688 4.633 1 96.69 77 VAL B CA 1
ATOM 2886 C C . VAL B 1 77 ? -12.125 16.422 5.387 1 96.69 77 VAL B C 1
ATOM 2888 O O . VAL B 1 77 ? -11.797 15.414 4.77 1 96.69 77 VAL B O 1
ATOM 2891 N N . SER B 1 78 ? -12.039 16.469 6.648 1 93.88 78 SER B N 1
ATOM 2892 C CA . SER B 1 78 ? -11.953 15.32 7.543 1 93.88 78 SER B CA 1
ATOM 2893 C C . SER B 1 78 ? -13.336 14.938 8.078 1 93.88 78 SER B C 1
ATOM 2895 O O . SER B 1 78 ? -14.031 15.766 8.664 1 93.88 78 SER B O 1
ATOM 2897 N N . SER B 1 79 ? -13.734 13.703 7.879 1 92.12 79 SER B N 1
ATOM 2898 C CA . SER B 1 79 ? -15.086 13.312 8.266 1 92.12 79 SER B CA 1
ATOM 2899 C C . SER B 1 79 ? -15.164 11.82 8.586 1 92.12 79 SER B C 1
ATOM 2901 O O . SER B 1 79 ? -14.664 10.992 7.824 1 92.12 79 SER B O 1
ATOM 2903 N N . ASN B 1 80 ? -15.758 11.5 9.672 1 86.62 80 ASN B N 1
ATOM 2904 C CA . ASN B 1 80 ? -16.047 10.094 9.938 1 86.62 80 ASN B CA 1
ATOM 2905 C C . ASN B 1 80 ? -17.531 9.789 9.75 1 86.62 80 ASN B C 1
ATOM 2907 O O . ASN B 1 80 ? -18.047 8.789 10.258 1 86.62 80 ASN B O 1
ATOM 2911 N N . VAL B 1 81 ? -18.125 10.789 9.133 1 82.25 81 VAL B N 1
ATOM 2912 C CA . VAL B 1 81 ? -19.547 10.609 8.852 1 82.25 81 VAL B CA 1
ATOM 2913 C C . VAL B 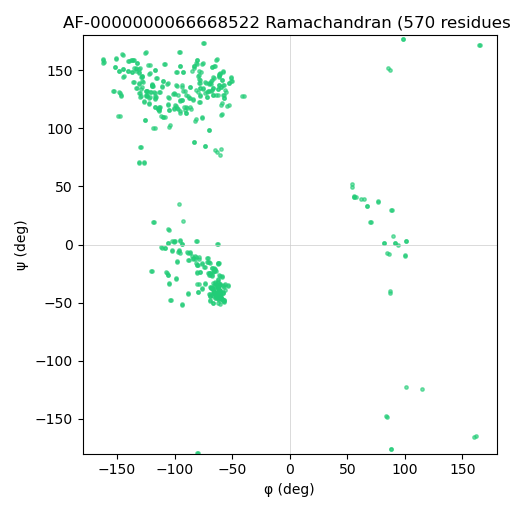1 81 ? -19.75 10.156 7.41 1 82.25 81 VAL B C 1
ATOM 2915 O O . VAL B 1 81 ? -18.984 10.539 6.523 1 82.25 81 VAL B O 1
ATOM 2918 N N . GLY B 1 82 ? -20.766 9.391 7.23 1 73.5 82 GLY B N 1
ATOM 2919 C CA . GLY B 1 82 ? -21.078 8.914 5.895 1 73.5 82 GLY B CA 1
ATOM 2920 C C . GLY B 1 82 ? -20.344 7.645 5.523 1 73.5 82 GLY B C 1
ATOM 2921 O O . GLY B 1 82 ? -19.375 7.262 6.199 1 73.5 82 GLY B O 1
ATOM 2922 N N . SER B 1 83 ? -21 6.887 4.688 1 67.94 83 SER B N 1
ATOM 2923 C CA . SER B 1 83 ? -20.391 5.641 4.227 1 67.94 83 SER B CA 1
ATOM 2924 C C . SER B 1 83 ? -20.594 5.449 2.727 1 67.94 83 SER B C 1
ATOM 2926 O O . SER B 1 83 ? -21.453 6.09 2.125 1 67.94 83 SER B O 1
ATOM 2928 N N . GLY B 1 84 ? -19.609 4.793 2.123 1 64.31 84 GLY B N 1
ATOM 2929 C CA . GLY B 1 84 ? -19.781 4.395 0.733 1 64.31 84 GLY B CA 1
ATOM 2930 C C . GLY B 1 84 ? -19.422 5.496 -0.249 1 64.31 84 GLY B C 1
ATOM 2931 O O . GLY B 1 84 ? -18.531 6.305 0.008 1 64.31 84 GLY B O 1
ATOM 2932 N N . PRO B 1 85 ? -20.094 5.566 -1.448 1 65 85 PRO B N 1
ATOM 2933 C CA . PRO B 1 85 ? -19.781 6.492 -2.539 1 65 85 PRO B CA 1
ATOM 2934 C C . PRO B 1 85 ? -20.156 7.938 -2.211 1 65 85 PRO B C 1
ATOM 2936 O O . PRO B 1 85 ? -19.641 8.867 -2.838 1 65 85 PRO B O 1
ATOM 2939 N N . GLN B 1 86 ? -20.938 8.109 -1.213 1 69.19 86 GLN B N 1
ATOM 2940 C CA . GLN B 1 86 ? -21.438 9.445 -0.898 1 69.19 86 GLN B CA 1
ATOM 2941 C C . GLN B 1 86 ? -20.562 10.109 0.171 1 69.19 86 GLN B C 1
ATOM 2943 O O . GLN B 1 86 ? -20.781 11.273 0.511 1 69.19 86 GLN B O 1
ATOM 2948 N N . ARG B 1 87 ? -19.578 9.477 0.546 1 80.75 87 ARG B N 1
ATOM 2949 C CA . ARG B 1 87 ? -18.75 10.008 1.617 1 80.75 87 ARG B CA 1
ATOM 2950 C C . ARG B 1 87 ? -17.938 11.211 1.141 1 80.75 87 ARG B C 1
ATOM 2952 O O . ARG B 1 87 ? -17.375 11.195 0.049 1 80.75 87 ARG B O 1
ATOM 2959 N N . VAL B 1 88 ? -18.141 12.258 1.966 1 83.25 88 VAL B N 1
ATOM 2960 C CA . VAL B 1 88 ? -17.281 13.422 1.765 1 83.25 88 VAL B CA 1
ATOM 2961 C C . VAL B 1 88 ? -16.25 13.5 2.877 1 83.25 88 VAL B C 1
ATOM 2963 O O . VAL B 1 88 ? -16.594 13.477 4.062 1 83.25 88 VAL B O 1
ATOM 2966 N N . GLY B 1 89 ? -15.023 13.461 2.367 1 89.62 89 GLY B N 1
ATOM 2967 C CA . GLY B 1 89 ? -13.945 13.555 3.342 1 89.62 89 GLY B CA 1
ATOM 2968 C C . GLY B 1 89 ? -13.352 12.211 3.715 1 89.62 89 GLY B C 1
ATOM 2969 O O . GLY B 1 89 ? -13.805 11.172 3.229 1 89.62 89 GLY B O 1
ATOM 2970 N N . VAL B 1 90 ? -12.383 12.227 4.496 1 90.62 90 VAL B N 1
ATOM 2971 C CA . VAL B 1 90 ? -11.602 11.055 4.863 1 90.62 90 VAL B CA 1
ATOM 2972 C C . VAL B 1 90 ? -11.656 10.852 6.375 1 90.62 90 VAL B C 1
ATOM 2974 O O . VAL B 1 90 ? -11.492 11.805 7.141 1 90.62 90 VAL B O 1
ATOM 2977 N N . PRO B 1 91 ? -11.922 9.703 6.828 1 88.25 91 PRO B N 1
ATOM 2978 C CA . PRO B 1 91 ? -12 9.445 8.266 1 88.25 91 PRO B CA 1
ATOM 2979 C C . PRO B 1 91 ? -10.625 9.258 8.914 1 88.25 91 PRO B C 1
ATOM 2981 O O . PRO B 1 91 ? -9.648 8.977 8.211 1 88.25 91 PRO B O 1
ATOM 2984 N N . LYS B 1 92 ? -10.578 9.469 10.266 1 85.25 92 LYS B N 1
ATOM 2985 C CA . LYS B 1 92 ? -9.438 9.148 11.117 1 85.25 92 LYS B CA 1
ATOM 2986 C C . LYS B 1 92 ? -8.164 9.836 10.625 1 85.25 92 LYS B C 1
ATOM 2988 O O . LYS B 1 92 ? -7.117 9.195 10.5 1 85.25 92 LYS B O 1
ATOM 2993 N N . THR B 1 93 ? -8.336 10.992 10.25 1 87.56 93 THR B N 1
ATOM 2994 C CA . THR B 1 93 ? -7.168 11.781 9.875 1 87.56 93 THR B CA 1
ATOM 2995 C C . THR B 1 93 ? -6.441 12.297 11.109 1 87.56 93 THR B C 1
ATOM 2997 O O . THR B 1 93 ? -7.07 12.562 12.141 1 87.56 93 THR B O 1
ATOM 3000 N N . GLY B 1 94 ? -5.121 12.266 11.078 1 89.62 94 GLY B N 1
ATOM 3001 C CA . GLY B 1 94 ? -4.332 12.992 12.055 1 89.62 94 GLY B CA 1
ATOM 3002 C C . GLY B 1 94 ? -4.047 12.188 13.312 1 89.62 94 GLY B C 1
ATOM 3003 O O . GLY B 1 94 ? -3.9 12.758 14.398 1 89.62 94 GLY B O 1
ATOM 3004 N N . LYS B 1 95 ? -3.957 10.914 13.266 1 88.31 95 LYS B N 1
ATOM 3005 C CA . LYS B 1 95 ? -3.736 10.047 14.422 1 88.31 95 LYS B CA 1
ATOM 3006 C C . LYS B 1 95 ? -2.262 10.016 14.812 1 88.31 95 LYS B C 1
ATOM 3008 O O . LYS B 1 95 ? -1.883 9.352 15.773 1 88.31 95 LYS B O 1
ATOM 3013 N N . PHE B 1 96 ? -1.439 10.742 14.172 1 93.5 96 PHE B N 1
ATOM 3014 C CA . PHE B 1 96 ? -0.004 10.805 14.422 1 93.5 96 PHE B CA 1
ATOM 3015 C C . PHE B 1 96 ? 0.472 12.25 14.484 1 93.5 96 PHE B C 1
ATOM 3017 O O . PHE B 1 96 ? -0.217 13.156 14.016 1 93.5 96 PHE B O 1
ATOM 3024 N N . TRP B 1 97 ? 1.552 12.414 15.141 1 97.56 97 TRP B N 1
ATOM 3025 C CA . TRP B 1 97 ? 2.107 13.758 15.211 1 97.56 97 TRP B CA 1
ATOM 3026 C C . TRP B 1 97 ? 2.588 14.227 13.836 1 97.56 97 TRP B C 1
ATOM 3028 O O . TRP B 1 97 ? 3.371 13.531 13.18 1 97.56 97 TRP B O 1
ATOM 3038 N N . HIS B 1 98 ? 2.152 15.391 13.445 1 98.06 98 HIS B N 1
ATOM 3039 C CA . HIS B 1 98 ? 2.531 15.906 12.125 1 98.06 98 HIS B CA 1
ATOM 3040 C C . HIS B 1 98 ? 2.314 17.406 12.039 1 98.06 98 HIS B C 1
ATOM 3042 O O . HIS B 1 98 ? 1.593 17.984 12.852 1 98.06 98 HIS B O 1
ATOM 3048 N N . SER B 1 99 ? 2.992 18.016 11.18 1 97.75 99 SER B N 1
ATOM 3049 C CA . SER B 1 99 ? 2.592 19.297 10.594 1 97.75 99 SER B CA 1
ATOM 3050 C C . SER B 1 99 ? 1.826 19.094 9.297 1 97.75 99 SER B C 1
ATOM 3052 O O . SER B 1 99 ? 2.176 18.219 8.492 1 97.75 99 SER B O 1
ATOM 3054 N N . ASP B 1 100 ? 0.768 19.812 9.164 1 97.31 100 ASP B N 1
ATOM 3055 C CA . ASP B 1 100 ? -0.018 19.625 7.949 1 97.31 100 ASP B CA 1
ATOM 3056 C C . ASP B 1 100 ? 0.854 19.766 6.703 1 97.31 100 ASP B C 1
ATOM 3058 O O . ASP B 1 100 ? 1.498 20.797 6.508 1 97.31 100 ASP B O 1
ATOM 3062 N N . TYR B 1 101 ? 0.93 18.75 5.914 1 94.88 101 TYR B N 1
ATOM 3063 C CA . TYR B 1 101 ? 1.661 18.703 4.652 1 94.88 101 TYR B CA 1
ATOM 3064 C C . TYR B 1 101 ? 3.164 18.797 4.891 1 94.88 101 TYR B C 1
ATOM 3066 O O . TYR B 1 101 ? 3.883 19.438 4.109 1 94.88 101 TYR B O 1
ATOM 3074 N N . GLY B 1 102 ? 3.586 18.25 6.004 1 95.5 102 GLY B N 1
ATOM 3075 C CA . GLY B 1 102 ? 4.984 18.328 6.391 1 95.5 102 GLY B CA 1
ATOM 3076 C C . GLY B 1 102 ? 5.918 17.641 5.414 1 95.5 102 GLY B C 1
ATOM 3077 O O . GLY B 1 102 ? 7.137 17.672 5.586 1 95.5 102 GLY B O 1
ATOM 3078 N N . PHE B 1 103 ? 5.391 17.078 4.359 1 95.88 103 PHE B N 1
ATOM 3079 C CA . PHE B 1 103 ? 6.16 16.359 3.352 1 95.88 103 PHE B CA 1
ATOM 3080 C C . PHE B 1 103 ? 6.277 17.188 2.07 1 95.88 103 PHE B C 1
ATOM 3082 O O . PHE B 1 103 ? 6.887 16.734 1.097 1 95.88 103 PHE B O 1
ATOM 3089 N N . MET B 1 104 ? 5.727 18.344 2.1 1 94.38 104 MET B N 1
ATOM 3090 C CA . MET B 1 104 ? 5.82 19.219 0.937 1 94.38 104 MET B CA 1
ATOM 3091 C C . MET B 1 104 ? 7.156 19.953 0.912 1 94.38 104 MET B C 1
ATOM 3093 O O . MET B 1 104 ? 7.754 20.203 1.961 1 94.38 104 MET B O 1
ATOM 3097 N N . PRO B 1 105 ? 7.617 20.391 -0.274 1 93.81 105 PRO B N 1
ATOM 3098 C CA . PRO B 1 105 ? 8.922 21.047 -0.395 1 93.81 105 PRO B CA 1
ATOM 3099 C C . PRO B 1 105 ? 9 22.344 0.397 1 93.81 105 PRO B C 1
ATOM 3101 O O . PRO B 1 105 ? 10.047 22.672 0.953 1 93.81 105 PRO B O 1
ATOM 3104 N N . ARG B 1 106 ? 7.898 23.047 0.416 1 93.81 106 ARG B N 1
ATOM 3105 C CA . ARG B 1 106 ? 7.809 24.25 1.236 1 93.81 106 ARG B CA 1
ATOM 3106 C C . ARG B 1 106 ? 6.785 24.078 2.354 1 93.81 106 ARG B C 1
ATOM 3108 O O . ARG B 1 106 ? 5.598 23.891 2.092 1 93.81 106 ARG B O 1
ATOM 3115 N N . PRO B 1 107 ? 7.301 24.141 3.635 1 94.38 107 PRO B N 1
ATOM 3116 C CA . PRO B 1 107 ? 6.34 24.047 4.734 1 94.38 107 PRO B CA 1
ATOM 3117 C C . PRO B 1 107 ? 5.273 25.141 4.691 1 94.38 107 PRO B C 1
ATOM 3119 O O . PRO B 1 107 ? 5.57 26.281 4.352 1 94.38 107 PRO B O 1
ATOM 3122 N N . PHE B 1 108 ? 4.066 24.797 5.023 1 95.56 108 PHE B N 1
ATOM 3123 C CA . PHE B 1 108 ? 2.973 25.766 5.055 1 95.56 108 PHE B CA 1
ATOM 3124 C C . PHE B 1 108 ? 3.072 26.656 6.289 1 95.56 108 PHE B C 1
ATOM 3126 O O . PHE B 1 108 ? 3.643 26.25 7.305 1 95.56 108 PHE B O 1
ATOM 3133 N N . ASP B 1 109 ? 2.502 27.766 6.184 1 96.5 109 ASP B N 1
ATOM 3134 C CA . ASP B 1 109 ? 2.691 28.75 7.25 1 96.5 109 ASP B CA 1
ATOM 3135 C C . ASP B 1 109 ? 1.573 28.656 8.281 1 96.5 109 ASP B C 1
ATOM 3137 O O . ASP B 1 109 ? 1.836 28.531 9.484 1 96.5 109 ASP B O 1
ATOM 3141 N N . LEU B 1 110 ? 0.322 28.703 7.812 1 98.19 110 LEU B N 1
ATOM 3142 C CA . LEU B 1 110 ? -0.822 28.734 8.719 1 98.19 110 LEU B CA 1
ATOM 3143 C C . LEU B 1 110 ? -1.828 27.641 8.352 1 98.19 110 LEU B C 1
ATOM 3145 O O . LEU B 1 110 ? -2.014 27.328 7.176 1 98.19 110 LEU B O 1
ATOM 3149 N N . THR B 1 111 ? -2.426 27.094 9.266 1 98.62 111 THR B N 1
ATOM 3150 C CA . THR B 1 111 ? -3.537 26.156 9.094 1 98.62 111 THR B CA 1
ATOM 3151 C C . THR B 1 111 ? -4.797 26.688 9.781 1 98.62 111 THR B C 1
ATOM 3153 O O . THR B 1 111 ? -4.723 27.234 10.883 1 98.62 111 THR B O 1
ATOM 3156 N N . PHE B 1 112 ? -5.902 26.547 9.094 1 98.75 112 PHE B N 1
ATOM 3157 C CA . PHE B 1 112 ? -7.227 26.922 9.594 1 98.75 112 PHE B CA 1
ATOM 3158 C C . PHE B 1 112 ? -8.117 25.688 9.695 1 98.75 112 PHE B C 1
ATOM 3160 O O . PHE B 1 112 ? -8.25 24.922 8.742 1 98.75 112 PHE B O 1
ATOM 3167 N N . ILE B 1 113 ? -8.703 25.5 10.844 1 98.25 113 ILE B N 1
ATOM 3168 C CA . ILE B 1 113 ? -9.664 24.406 10.992 1 98.25 113 ILE B CA 1
ATOM 3169 C C . ILE B 1 113 ? -10.992 24.969 11.5 1 98.25 113 ILE B C 1
ATOM 3171 O O . ILE B 1 113 ? -11.031 25.703 12.484 1 98.25 113 ILE B O 1
ATOM 3175 N N . LEU B 1 114 ? -11.992 24.656 10.828 1 98.12 114 LEU B N 1
ATOM 3176 C CA . LEU B 1 114 ? -13.359 25 11.203 1 98.12 114 LEU B CA 1
ATOM 3177 C C . LEU B 1 114 ? -14.195 23.75 11.453 1 98.12 114 LEU B C 1
ATOM 3179 O O . LEU B 1 114 ? -14.672 23.125 10.508 1 98.12 114 LEU B O 1
ATOM 3183 N N . PRO B 1 115 ? -14.375 23.406 12.734 1 95.62 115 PRO B N 1
ATOM 3184 C CA . PRO B 1 115 ? -15.227 22.25 13.008 1 95.62 115 PRO B CA 1
ATOM 3185 C C . PRO B 1 115 ? -16.672 22.438 12.539 1 95.62 115 PRO B C 1
ATOM 3187 O O . PRO B 1 115 ? -17.25 23.516 12.742 1 95.62 115 PRO B O 1
ATOM 3190 N N . GLN B 1 116 ? -17.188 21.453 11.891 1 94.38 116 GLN B N 1
ATOM 3191 C CA . GLN B 1 116 ? -18.547 21.484 11.391 1 94.38 116 GLN B CA 1
ATOM 3192 C C . GLN B 1 116 ? -19.484 20.656 12.266 1 94.38 116 GLN B C 1
ATOM 3194 O O . GLN B 1 116 ? -20.609 21.062 12.555 1 94.38 116 GLN B O 1
ATOM 3199 N N . VAL B 1 117 ? -19.062 19.469 12.57 1 91.88 117 VAL B N 1
ATOM 3200 C CA . VAL B 1 117 ? -19.719 18.562 13.516 1 91.88 117 VAL B CA 1
ATOM 3201 C C . VAL B 1 117 ? -18.734 18.188 14.633 1 91.88 117 VAL B C 1
ATOM 3203 O O . VAL B 1 117 ? -17.656 17.672 14.359 1 91.88 117 VAL B O 1
ATOM 3206 N N . VAL B 1 118 ? -19.125 18.5 15.844 1 90.31 118 VAL B N 1
ATOM 3207 C CA . VAL B 1 118 ? -18.219 18.312 16.984 1 90.31 118 VAL B CA 1
ATOM 3208 C C . VAL B 1 118 ? -18.766 17.203 17.891 1 90.31 118 VAL B C 1
ATOM 3210 O O . VAL B 1 118 ? -19.953 17.188 18.219 1 90.31 118 VAL B O 1
ATOM 3213 N N . PRO B 1 119 ? -17.875 16.312 18.203 1 85 119 PRO B N 1
ATOM 3214 C CA . PRO B 1 119 ? -18.312 15.289 19.156 1 85 119 PRO B CA 1
ATOM 3215 C C . PRO B 1 119 ? -18.656 15.867 20.516 1 85 119 PRO B C 1
ATOM 3217 O O . PRO B 1 119 ? -18.188 16.938 20.875 1 85 119 PRO B O 1
ATOM 3220 N N . GLN B 1 120 ? -19.438 15.109 21.219 1 81.75 120 GLN B N 1
ATOM 3221 C CA . GLN B 1 120 ? -19.891 15.57 22.516 1 81.75 120 GLN B CA 1
ATOM 3222 C C . GLN B 1 120 ? -18.797 15.375 23.578 1 81.75 120 GLN B C 1
ATOM 3224 O O . GLN B 1 120 ? -18.656 16.203 24.484 1 81.75 120 GLN B O 1
ATOM 3229 N N . HIS B 1 121 ? -18.078 14.305 23.359 1 79 121 HIS B N 1
ATOM 3230 C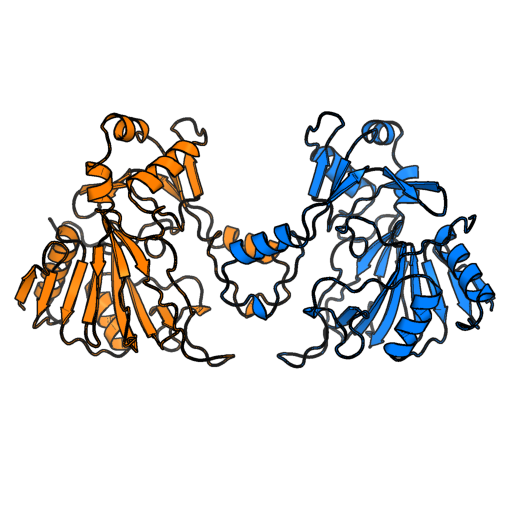 CA . HIS B 1 121 ? -17.062 13.992 24.359 1 79 121 HIS B CA 1
ATOM 3231 C C . HIS B 1 121 ? -15.68 13.914 23.719 1 79 121 HIS B C 1
ATOM 3233 O O . HIS B 1 121 ? -15.555 13.68 22.516 1 79 121 HIS B O 1
ATOM 3239 N N . SER B 1 122 ? -14.617 14.148 24.5 1 73.94 122 SER B N 1
ATOM 3240 C CA . SER B 1 122 ? -13.227 13.922 24.141 1 73.94 122 SER B CA 1
ATOM 3241 C C . SER B 1 122 ? -12.867 14.633 22.844 1 73.94 122 SER B C 1
ATOM 3243 O O . SER B 1 122 ? -12.281 14.031 21.938 1 73.94 122 SER B O 1
ATOM 3245 N N . ARG B 1 123 ? -13.195 15.875 22.766 1 81.19 123 ARG B N 1
ATOM 3246 C CA . ARG B 1 123 ? -12.875 16.688 21.594 1 81.19 123 ARG B CA 1
ATOM 3247 C C . ARG B 1 123 ? -11.602 17.5 21.828 1 81.19 123 ARG B C 1
ATOM 3249 O O . ARG B 1 123 ? -11.422 18.078 22.891 1 81.19 123 ARG B O 1
ATOM 3256 N N . GLY B 1 124 ? -10.688 17.359 20.844 1 91.19 124 GLY B N 1
ATOM 3257 C CA . GLY B 1 124 ? -9.508 18.203 20.938 1 91.19 124 GLY B CA 1
ATOM 3258 C C . GLY B 1 124 ? -8.367 17.75 20.047 1 91.19 124 GLY B C 1
ATOM 3259 O O . GLY B 1 124 ? -8.484 16.734 19.359 1 91.19 124 GLY B O 1
ATOM 3260 N N . THR B 1 125 ? -7.418 18.516 19.984 1 95.12 125 THR B N 1
ATOM 3261 C CA . THR B 1 125 ? -6.172 18.297 19.25 1 95.12 125 THR B CA 1
ATOM 3262 C C . THR B 1 125 ? -4.965 18.562 20.156 1 95.12 125 THR B C 1
ATOM 3264 O O . THR B 1 125 ? -4.922 19.562 20.859 1 95.12 125 THR B O 1
ATOM 3267 N N . TYR B 1 126 ? -4.117 17.625 20.219 1 96.62 126 TYR B N 1
ATOM 3268 C CA . TYR B 1 126 ? -2.852 17.828 20.922 1 96.62 126 TYR B CA 1
ATOM 3269 C C . TYR B 1 126 ? -1.872 18.609 20.047 1 96.62 126 TYR B C 1
ATOM 3271 O O . TYR B 1 126 ? -1.803 18.406 18.844 1 96.62 126 TYR B O 1
ATOM 3279 N N . PHE B 1 127 ? -1.112 19.5 20.734 1 97.94 127 PHE B N 1
ATOM 3280 C CA . PHE B 1 127 ? -0.117 20.297 20.031 1 97.94 127 PHE B CA 1
ATOM 3281 C C . PHE B 1 127 ? 1.228 20.25 20.75 1 97.94 127 PHE B C 1
ATOM 3283 O O . PHE B 1 127 ? 1.281 20.094 21.969 1 97.94 127 PHE B O 1
ATOM 3290 N N . LEU B 1 128 ? 2.271 20.344 19.969 1 97.94 128 LEU B N 1
ATOM 3291 C CA . LEU B 1 128 ? 3.645 20.5 20.422 1 97.94 128 LEU B CA 1
ATOM 3292 C C . LEU B 1 128 ? 4.336 21.641 19.688 1 97.94 128 LEU B C 1
ATOM 3294 O O . LEU B 1 128 ? 4.254 21.734 18.453 1 97.94 128 LEU B O 1
ATOM 3298 N N . ASP B 1 129 ? 4.953 22.516 20.422 1 98.06 129 ASP B N 1
ATOM 3299 C CA . ASP B 1 129 ? 5.695 23.641 19.859 1 98.06 129 ASP B CA 1
ATOM 3300 C C . ASP B 1 129 ? 7.129 23.234 19.531 1 98.06 129 ASP B C 1
ATOM 3302 O O . ASP B 1 129 ? 7.945 23.031 20.438 1 98.06 129 ASP B O 1
ATOM 3306 N N . LEU B 1 130 ? 7.531 23.297 18.281 1 98.25 130 LEU B N 1
ATOM 3307 C CA . LEU B 1 130 ? 8.828 22.812 17.812 1 98.25 130 LEU B CA 1
ATOM 3308 C C . LEU B 1 130 ? 9.922 23.844 18.094 1 98.25 130 LEU B C 1
ATOM 3310 O O . LEU B 1 130 ? 11.109 23.516 18.078 1 98.25 130 LEU B O 1
ATOM 3314 N N . VAL B 1 131 ? 9.539 25.125 18.219 1 97.44 131 VAL B N 1
ATOM 3315 C CA . VAL B 1 131 ? 10.492 26.156 18.625 1 97.44 131 VAL B CA 1
ATOM 3316 C C . VAL B 1 131 ? 10.891 25.953 20.094 1 97.44 131 VAL B C 1
ATOM 3318 O O . VAL B 1 131 ? 12.078 25.938 20.422 1 97.44 131 VAL B O 1
ATOM 3321 N N . ALA B 1 132 ? 9.883 25.766 20.906 1 97.12 132 ALA B N 1
ATOM 3322 C CA . ALA B 1 132 ? 10.148 25.484 22.312 1 97.12 132 ALA B CA 1
ATOM 3323 C C . ALA B 1 132 ? 10.938 24.188 22.469 1 97.12 132 ALA B C 1
ATOM 3325 O O . ALA B 1 132 ? 11.82 24.094 23.328 1 97.12 132 ALA B O 1
ATOM 3326 N N . ALA B 1 133 ? 10.617 23.203 21.688 1 97.44 133 ALA B N 1
ATOM 3327 C CA . ALA B 1 133 ? 11.328 21.922 21.734 1 97.44 133 ALA B CA 1
ATOM 3328 C C . ALA B 1 133 ? 12.812 22.125 21.453 1 97.44 133 ALA B C 1
ATOM 3330 O O . ALA B 1 133 ? 13.656 21.578 22.188 1 97.44 133 ALA B O 1
ATOM 3331 N N . TYR B 1 134 ? 13.086 22.875 20.422 1 98.06 134 TYR B N 1
ATOM 3332 C CA . TYR B 1 134 ? 14.484 23.125 20.094 1 98.06 134 TYR B CA 1
ATOM 3333 C C . TYR B 1 134 ? 15.188 23.828 21.25 1 98.06 134 TYR B C 1
ATOM 3335 O O . TYR B 1 134 ? 16.281 23.422 21.656 1 98.06 134 TYR B O 1
ATOM 3343 N N . ARG B 1 135 ? 14.57 24.812 21.781 1 97.12 135 ARG B N 1
ATOM 3344 C CA . ARG B 1 135 ? 15.148 25.594 22.875 1 97.12 135 ARG B CA 1
ATOM 3345 C C . ARG B 1 135 ? 15.414 24.719 24.094 1 97.12 135 ARG B C 1
ATOM 3347 O O . ARG B 1 135 ? 16.359 24.953 24.844 1 97.12 135 ARG B O 1
ATOM 3354 N N . GLY B 1 136 ? 14.648 23.672 24.219 1 96.44 136 GLY B N 1
ATOM 3355 C CA . GLY B 1 136 ? 14.742 22.812 25.375 1 96.44 136 GLY B CA 1
ATOM 3356 C C . GLY B 1 136 ? 15.766 21.703 25.219 1 96.44 136 GLY B C 1
ATOM 3357 O O . GLY B 1 136 ? 16.062 20.984 26.172 1 96.44 136 GLY B O 1
ATOM 3358 N N . LEU B 1 137 ? 16.312 21.562 24.094 1 97.56 137 LEU B N 1
ATOM 3359 C CA . LEU B 1 137 ? 17.312 20.531 23.875 1 97.56 137 LEU B CA 1
ATOM 3360 C C . LEU B 1 137 ? 18.594 20.828 24.672 1 97.56 137 LEU B C 1
ATOM 3362 O O . LEU B 1 137 ? 18.922 22 24.891 1 97.56 137 LEU B O 1
ATOM 3366 N N . SER B 1 138 ? 19.328 19.781 25.016 1 96.94 138 SER B N 1
ATOM 3367 C CA . SER B 1 138 ? 20.656 19.969 25.578 1 96.94 138 SER B CA 1
ATOM 3368 C C . SER B 1 138 ? 21.609 20.609 24.578 1 96.94 138 SER B C 1
ATOM 3370 O O . SER B 1 138 ? 21.422 20.469 23.359 1 96.94 138 SER B O 1
ATOM 3372 N N . PRO B 1 139 ? 22.594 21.297 25.109 1 97.06 139 PRO B N 1
ATOM 3373 C CA . PRO B 1 139 ? 23.594 21.875 24.188 1 97.06 139 PRO B CA 1
ATOM 3374 C C . PRO B 1 139 ? 24.25 20.828 23.312 1 97.06 139 PRO B C 1
ATOM 3376 O O . PRO B 1 139 ? 24.547 21.094 22.141 1 97.06 139 PRO B O 1
ATOM 3379 N N . GLU B 1 140 ? 24.438 19.688 23.828 1 96 140 GLU B N 1
ATOM 3380 C CA . GLU B 1 140 ? 25.047 18.594 23.078 1 96 140 GLU B CA 1
ATOM 3381 C C . GLU B 1 140 ? 24.172 18.172 21.906 1 96 140 GLU B C 1
ATOM 3383 O O . GLU B 1 140 ? 24.656 18 20.781 1 96 140 GLU B O 1
ATOM 3388 N N . LEU B 1 141 ? 22.938 18.031 22.141 1 96.25 141 LEU B N 1
ATOM 3389 C CA . LEU B 1 141 ? 22 17.625 21.094 1 96.25 141 LEU B CA 1
ATOM 3390 C C . LEU B 1 141 ? 21.875 18.719 20.031 1 96.25 141 LEU B C 1
ATOM 3392 O O . LEU B 1 141 ? 21.766 18.422 18.844 1 96.25 141 LEU B O 1
ATOM 3396 N N . GLN B 1 142 ? 21.875 19.984 20.469 1 97.06 142 GLN B N 1
ATOM 3397 C CA . GLN B 1 142 ? 21.828 21.078 19.516 1 97.06 142 GLN B CA 1
ATOM 3398 C C . GLN B 1 142 ? 23.047 21.078 18.609 1 97.06 142 GLN B C 1
ATOM 3400 O O . GLN B 1 142 ? 22.938 21.328 17.406 1 97.06 142 GLN B O 1
ATOM 3405 N N . ARG B 1 143 ? 24.172 20.719 19.156 1 95.69 143 ARG B N 1
ATOM 3406 C CA . ARG B 1 143 ? 25.391 20.641 18.359 1 95.69 143 ARG B CA 1
ATOM 3407 C C . ARG B 1 143 ? 25.328 19.5 17.359 1 95.69 143 ARG B C 1
ATOM 3409 O O . ARG B 1 143 ? 25.766 19.641 16.219 1 95.69 143 ARG B O 1
ATOM 3416 N N . GLU B 1 144 ? 24.766 18.469 17.781 1 94.88 144 GLU B N 1
ATOM 3417 C CA . GLU B 1 144 ? 24.656 17.297 16.922 1 94.88 144 GLU B CA 1
ATOM 3418 C C . GLU B 1 144 ? 23.75 17.562 15.727 1 94.88 144 GLU B C 1
ATOM 3420 O O . GLU B 1 144 ? 23.844 16.891 14.695 1 94.88 144 GLU B O 1
ATOM 3425 N N . LEU B 1 145 ? 22.891 18.516 15.875 1 96.75 145 LEU B N 1
ATOM 3426 C CA . LEU B 1 145 ? 21.922 18.828 14.836 1 96.75 145 LEU B CA 1
ATOM 3427 C C . LEU B 1 145 ? 22.531 19.703 13.758 1 96.75 145 LEU B C 1
ATOM 3429 O O . LEU B 1 145 ? 21.953 19.875 12.688 1 96.75 145 LEU B O 1
ATOM 3433 N N . THR B 1 146 ? 23.75 20.188 14.047 1 94.19 146 THR B N 1
ATOM 3434 C CA . THR B 1 146 ? 24.391 21.078 13.094 1 94.19 146 THR B CA 1
ATOM 3435 C C . THR B 1 146 ? 24.578 20.391 11.742 1 94.19 146 THR B C 1
ATOM 3437 O O . THR B 1 146 ? 25.094 19.281 11.672 1 94.19 146 THR B O 1
ATOM 3440 N N . ASP B 1 147 ? 24 20.938 10.695 1 95.06 147 ASP B N 1
ATOM 3441 C CA . ASP B 1 147 ? 24.156 20.547 9.297 1 95.06 147 ASP B CA 1
ATOM 3442 C C . ASP B 1 147 ? 23.484 19.203 9.023 1 95.06 147 ASP B C 1
ATOM 3444 O O . ASP B 1 147 ? 23.875 18.484 8.102 1 95.06 147 ASP B O 1
ATOM 3448 N N . THR B 1 148 ? 22.594 18.859 9.898 1 97.75 148 THR B N 1
ATOM 3449 C CA . THR B 1 148 ? 21.812 17.641 9.617 1 97.75 148 THR B CA 1
ATOM 3450 C C . THR B 1 148 ? 20.641 17.953 8.695 1 97.75 148 THR B C 1
ATOM 3452 O O . THR B 1 148 ? 20.203 19.109 8.602 1 97.75 148 THR B O 1
ATOM 3455 N N . VAL B 1 149 ? 20.25 16.922 7.984 1 98 149 VAL B N 1
ATOM 3456 C CA . VAL B 1 149 ? 19.141 17.016 7.039 1 98 149 VAL B CA 1
ATOM 3457 C C . VAL B 1 149 ? 18.078 15.977 7.371 1 98 149 VAL B C 1
ATOM 3459 O O . VAL B 1 149 ? 18.391 14.797 7.562 1 98 149 VAL B O 1
ATOM 3462 N N . ALA B 1 150 ? 16.844 16.422 7.484 1 98.25 150 ALA B N 1
ATOM 3463 C CA . ALA B 1 150 ? 15.719 15.516 7.703 1 98.25 150 ALA B CA 1
ATOM 3464 C C . ALA B 1 150 ? 15 15.219 6.395 1 98.25 150 ALA B C 1
ATOM 3466 O O . ALA B 1 150 ? 14.805 16.109 5.562 1 98.25 150 ALA B O 1
ATOM 3467 N N . THR B 1 151 ? 14.672 13.984 6.227 1 98.25 151 THR B N 1
ATOM 3468 C CA . THR B 1 151 ? 13.875 13.547 5.086 1 98.25 151 THR B CA 1
ATOM 3469 C C . THR B 1 151 ? 12.414 13.352 5.488 1 98.25 151 THR B C 1
ATOM 3471 O O . THR B 1 151 ? 12.125 12.719 6.508 1 98.25 151 THR B O 1
ATOM 3474 N N . HIS B 1 152 ? 11.523 13.953 4.691 1 98.12 152 HIS B N 1
ATOM 3475 C CA . HIS B 1 152 ? 10.094 13.883 4.965 1 98.12 152 HIS B CA 1
ATOM 3476 C C . HIS B 1 152 ? 9.344 13.227 3.807 1 98.12 152 HIS B C 1
ATOM 3478 O O . HIS B 1 152 ? 9.633 13.5 2.641 1 98.12 152 HIS B O 1
ATOM 3484 N N . SER B 1 153 ? 8.422 12.344 4.176 1 97.56 153 SER B N 1
ATOM 3485 C CA . SER B 1 153 ? 7.629 11.648 3.168 1 97.56 153 SER B CA 1
ATOM 3486 C C . SER B 1 153 ? 6.23 11.328 3.688 1 97.56 153 SER B C 1
ATOM 3488 O O . SER B 1 153 ? 6.051 11.062 4.875 1 97.56 153 SER B O 1
ATOM 3490 N N . VAL B 1 154 ? 5.262 11.297 2.766 1 96.5 154 VAL B N 1
ATOM 3491 C CA . VAL B 1 154 ? 3.881 10.977 3.119 1 96.5 154 VAL B CA 1
ATOM 3492 C C . VAL B 1 154 ? 3.674 9.461 3.086 1 96.5 154 VAL B C 1
ATOM 3494 O O . VAL B 1 154 ? 2.652 8.961 3.559 1 96.5 154 VAL B O 1
ATOM 3497 N N . ALA B 1 155 ? 4.641 8.711 2.654 1 93.38 155 ALA B N 1
ATOM 3498 C CA . ALA B 1 155 ? 4.477 7.309 2.287 1 93.38 155 ALA B CA 1
ATOM 3499 C C . ALA B 1 155 ? 3.943 6.496 3.461 1 93.38 155 ALA B C 1
ATOM 3501 O O . ALA B 1 155 ? 3.057 5.652 3.287 1 93.38 155 ALA B O 1
ATOM 3502 N N . ARG B 1 156 ? 4.43 6.723 4.637 1 91.56 156 ARG B N 1
ATOM 3503 C CA . ARG B 1 156 ? 4.098 5.914 5.801 1 91.56 156 ARG B CA 1
ATOM 3504 C C . ARG B 1 156 ? 2.602 5.969 6.098 1 91.56 156 ARG B C 1
ATOM 3506 O O . ARG B 1 156 ? 1.963 4.934 6.293 1 91.56 156 ARG B O 1
ATOM 3513 N N . TYR B 1 157 ? 1.993 7.16 6.012 1 93.5 157 TYR B N 1
ATOM 3514 C CA . TYR B 1 157 ? 0.61 7.289 6.457 1 93.5 157 TYR B CA 1
ATOM 3515 C C . TYR B 1 157 ? -0.297 7.707 5.305 1 93.5 157 TYR B C 1
ATOM 3517 O O . TYR B 1 157 ? -1.365 8.281 5.527 1 93.5 157 TYR B O 1
ATOM 3525 N N . PHE B 1 158 ? 0.215 7.484 4.09 1 95.81 158 PHE B N 1
ATOM 3526 C CA . PHE B 1 158 ? -0.644 7.672 2.924 1 95.81 158 PHE B CA 1
ATOM 3527 C C . PHE B 1 158 ? -1.882 6.789 3.018 1 95.81 158 PHE B C 1
ATOM 3529 O O . PHE B 1 158 ? -1.774 5.578 3.234 1 95.81 158 PHE B O 1
ATOM 3536 N N . LYS B 1 159 ? -3.039 7.371 2.857 1 95.75 159 LYS B N 1
ATOM 3537 C CA . LYS B 1 159 ? -4.277 6.602 2.947 1 95.75 159 LYS B CA 1
ATOM 3538 C C . LYS B 1 159 ? -4.637 5.984 1.601 1 95.75 159 LYS B C 1
ATOM 3540 O O . LYS B 1 159 ? -4.598 6.656 0.57 1 95.75 159 LYS B O 1
ATOM 3545 N N . ILE B 1 160 ? -5.004 4.773 1.721 1 96.56 160 ILE B N 1
ATOM 3546 C CA . ILE B 1 160 ? -5.434 4.047 0.531 1 96.56 160 ILE B CA 1
ATOM 3547 C C . ILE B 1 160 ? -6.73 4.648 -0.002 1 96.56 160 ILE B C 1
ATOM 3549 O O . ILE B 1 160 ? -7.672 4.887 0.76 1 96.56 160 ILE B O 1
ATOM 3553 N N . ARG B 1 161 ? -6.828 4.871 -1.324 1 95.44 161 ARG B N 1
ATOM 3554 C CA . ARG B 1 161 ? -7.984 5.477 -1.978 1 95.44 161 ARG B CA 1
ATOM 3555 C C . ARG B 1 161 ? -8.938 4.406 -2.506 1 95.44 161 ARG B C 1
ATOM 3557 O O . ARG B 1 161 ? -8.523 3.281 -2.787 1 95.44 161 ARG B O 1
ATOM 3564 N N . PRO B 1 162 ? -10.18 4.781 -2.602 1 92.88 162 PRO B N 1
ATOM 3565 C CA . PRO B 1 162 ? -11.109 3.838 -3.23 1 92.88 162 PRO B CA 1
ATOM 3566 C C . PRO B 1 162 ? -10.641 3.383 -4.609 1 92.88 162 PRO B C 1
ATOM 3568 O O . PRO B 1 162 ? -10.797 2.211 -4.965 1 92.88 162 PRO B O 1
ATOM 3571 N N . SER B 1 163 ? -10.008 4.246 -5.387 1 93.56 163 SER B N 1
ATOM 3572 C CA . SER B 1 163 ? -9.562 3.939 -6.742 1 93.56 163 SER B CA 1
ATOM 3573 C C . SER B 1 163 ? -8.383 2.977 -6.73 1 93.56 163 SER B C 1
ATOM 3575 O O . SER B 1 163 ? -8 2.438 -7.773 1 93.56 163 SER B O 1
ATOM 3577 N N . ASP B 1 164 ? -7.789 2.746 -5.578 1 96.12 164 ASP B N 1
ATOM 3578 C CA . ASP B 1 164 ? -6.617 1.879 -5.477 1 96.12 164 ASP B CA 1
ATOM 3579 C C . ASP B 1 164 ? -7.031 0.412 -5.371 1 96.12 164 ASP B C 1
ATOM 3581 O O . ASP B 1 164 ? -6.195 -0.484 -5.512 1 96.12 164 ASP B O 1
ATOM 3585 N N . VAL B 1 165 ? -8.305 0.151 -5.133 1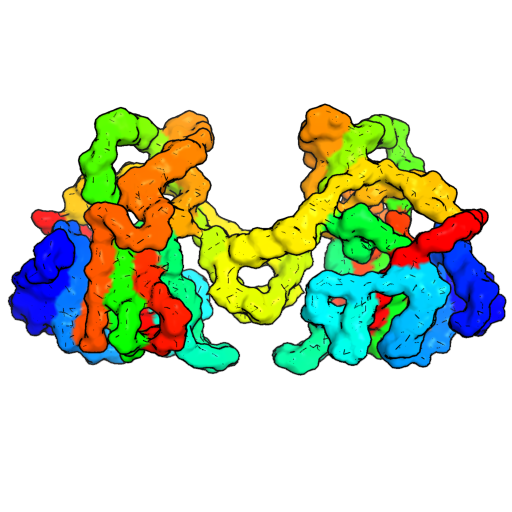 93.94 165 VAL B N 1
ATOM 3586 C CA . VAL B 1 165 ? -8.773 -1.211 -4.906 1 93.94 165 VAL B CA 1
ATOM 3587 C C . VAL B 1 165 ? -8.406 -2.09 -6.102 1 93.94 165 VAL B C 1
ATOM 3589 O O . VAL B 1 165 ? -8.617 -1.702 -7.254 1 93.94 165 VAL B O 1
ATOM 3592 N N . TYR B 1 166 ? -7.695 -3.242 -5.824 1 93.44 166 TYR B N 1
ATOM 3593 C CA . TYR B 1 166 ? -7.285 -4.312 -6.727 1 93.44 166 TYR B CA 1
ATOM 3594 C C . TYR B 1 166 ? -6.016 -3.936 -7.477 1 93.44 166 TYR B C 1
ATOM 3596 O O . TYR B 1 166 ? -5.512 -4.715 -8.289 1 93.44 166 TYR B O 1
ATOM 3604 N N . ARG B 1 167 ? -5.465 -2.768 -7.219 1 95.31 167 ARG B N 1
ATOM 3605 C CA . ARG B 1 167 ? -4.133 -2.443 -7.723 1 95.31 167 ARG B CA 1
ATOM 3606 C C . ARG B 1 167 ? -3.053 -3.09 -6.863 1 95.31 167 ARG B C 1
ATOM 3608 O O . ARG B 1 167 ? -3.219 -3.229 -5.648 1 95.31 167 ARG B O 1
ATOM 3615 N N . PRO B 1 168 ? -1.984 -3.467 -7.52 1 95.88 168 PRO B N 1
ATOM 3616 C CA . PRO B 1 168 ? -0.843 -3.885 -6.699 1 95.88 168 PRO B CA 1
ATOM 3617 C C . PRO B 1 168 ? -0.32 -2.766 -5.801 1 95.88 168 PRO B C 1
ATOM 3619 O O . PRO B 1 168 ? -0.186 -1.623 -6.246 1 95.88 168 PRO B O 1
ATOM 3622 N N . ILE B 1 169 ? -0.016 -3.109 -4.586 1 96 169 ILE B N 1
ATOM 3623 C CA . ILE B 1 169 ? 0.396 -2.107 -3.607 1 96 169 ILE B CA 1
ATOM 3624 C C . ILE B 1 169 ? 1.682 -1.43 -4.074 1 96 169 ILE B C 1
ATOM 3626 O O . ILE B 1 169 ? 1.887 -0.238 -3.83 1 96 169 ILE B O 1
ATOM 3630 N N . SER B 1 170 ? 2.568 -2.105 -4.832 1 95 170 SER B N 1
ATOM 3631 C CA . SER B 1 170 ? 3.818 -1.532 -5.316 1 95 170 SER B CA 1
ATOM 3632 C C . SER B 1 170 ? 3.561 -0.402 -6.309 1 95 170 SER B C 1
ATOM 3634 O O . SER B 1 170 ? 4.328 0.561 -6.375 1 95 170 SER B O 1
ATOM 3636 N N . GLU B 1 171 ? 2.516 -0.577 -7.078 1 96 171 GLU B N 1
ATOM 3637 C CA . GLU B 1 171 ? 2.172 0.478 -8.023 1 96 171 GLU B CA 1
ATOM 3638 C C . GLU B 1 171 ? 1.729 1.747 -7.305 1 96 171 GLU B C 1
ATOM 3640 O O . GLU B 1 171 ? 2.061 2.855 -7.727 1 96 171 GLU B O 1
ATOM 3645 N N . VAL B 1 172 ? 1.003 1.555 -6.234 1 97.12 172 VAL B N 1
ATOM 3646 C CA . VAL B 1 172 ? 0.542 2.691 -5.441 1 97.12 172 VAL B CA 1
ATOM 3647 C C . VAL B 1 172 ? 1.733 3.375 -4.777 1 97.12 172 VAL B C 1
ATOM 3649 O O . VAL B 1 172 ? 1.843 4.605 -4.797 1 97.12 172 VAL B O 1
ATOM 3652 N N . LEU B 1 173 ? 2.6 2.596 -4.254 1 96.5 173 LEU B N 1
ATOM 3653 C CA . LEU B 1 173 ? 3.801 3.143 -3.633 1 96.5 173 LEU B CA 1
ATOM 3654 C C . LEU B 1 173 ? 4.637 3.912 -4.648 1 96.5 173 LEU B C 1
ATOM 3656 O O . LEU B 1 173 ? 5.148 4.992 -4.348 1 96.5 173 LEU B O 1
ATOM 3660 N N . ALA B 1 174 ? 4.77 3.381 -5.836 1 96.38 174 ALA B N 1
ATOM 3661 C CA . ALA B 1 174 ? 5.52 4.055 -6.895 1 96.38 174 ALA B CA 1
ATOM 3662 C C . ALA B 1 174 ? 4.859 5.379 -7.27 1 96.38 174 ALA B C 1
ATOM 3664 O O . ALA B 1 174 ? 5.551 6.371 -7.52 1 96.38 174 ALA B O 1
ATOM 3665 N N . GLU B 1 175 ? 3.619 5.344 -7.34 1 96.81 175 GLU B N 1
ATOM 3666 C CA . GLU B 1 175 ? 2.871 6.559 -7.648 1 96.81 175 GLU B CA 1
ATOM 3667 C C . GLU B 1 175 ? 3.096 7.633 -6.586 1 96.81 175 GLU B C 1
ATOM 3669 O O . GLU B 1 175 ? 3.289 8.805 -6.914 1 96.81 175 GLU B O 1
ATOM 3674 N N . ILE B 1 176 ? 3.051 7.254 -5.332 1 95.88 176 ILE B N 1
ATOM 3675 C CA . ILE B 1 176 ? 3.297 8.18 -4.227 1 95.88 176 ILE B CA 1
ATOM 3676 C C . ILE B 1 176 ? 4.676 8.812 -4.383 1 95.88 176 ILE B C 1
ATOM 3678 O O . ILE B 1 176 ? 4.82 10.031 -4.297 1 95.88 176 ILE B O 1
ATOM 3682 N N . GLU B 1 177 ? 5.648 8.023 -4.629 1 95.75 177 GLU B N 1
ATOM 3683 C CA . GLU B 1 177 ? 7.02 8.492 -4.785 1 95.75 177 GLU B CA 1
ATOM 3684 C C . GLU B 1 177 ? 7.137 9.469 -5.949 1 95.75 177 GLU B C 1
ATOM 3686 O O . GLU B 1 177 ? 7.855 10.469 -5.859 1 95.75 177 GLU B O 1
ATOM 3691 N N . ALA B 1 178 ? 6.449 9.172 -7.012 1 96.06 178 ALA B N 1
ATOM 3692 C CA . ALA B 1 178 ? 6.523 10.016 -8.203 1 96.06 178 ALA B CA 1
ATOM 3693 C C . ALA B 1 178 ? 5.832 11.352 -7.965 1 96.06 178 ALA B C 1
ATOM 3695 O O . ALA B 1 178 ? 6.352 12.406 -8.359 1 96.06 178 ALA B O 1
ATOM 3696 N N . LYS B 1 179 ? 4.73 11.336 -7.352 1 94.88 179 LYS B N 1
ATOM 3697 C CA . LYS B 1 179 ? 3.916 12.539 -7.16 1 94.88 179 LYS B CA 1
ATOM 3698 C C . LYS B 1 179 ? 4.449 13.383 -6.008 1 94.88 179 LYS B C 1
ATOM 3700 O O . LYS B 1 179 ? 4.422 14.617 -6.074 1 94.88 179 LYS B O 1
ATOM 3705 N N . THR B 1 180 ? 4.844 12.719 -4.965 1 95.06 180 THR B N 1
ATOM 3706 C CA . THR B 1 180 ? 5.355 13.398 -3.775 1 95.06 180 THR B CA 1
ATOM 3707 C C . THR B 1 180 ? 6.68 12.781 -3.33 1 95.06 180 THR B C 1
ATOM 3709 O O . THR B 1 180 ? 6.754 12.156 -2.27 1 95.06 180 THR B O 1
ATOM 3712 N N . PRO B 1 181 ? 7.676 13.023 -4.105 1 96.5 181 PRO B N 1
ATOM 3713 C CA . PRO B 1 181 ? 8.984 12.508 -3.695 1 96.5 181 PRO B CA 1
ATOM 3714 C C . PRO B 1 181 ? 9.414 13.016 -2.324 1 96.5 181 PRO B C 1
ATOM 3716 O O . PRO B 1 181 ? 9.016 14.109 -1.915 1 96.5 181 PRO B O 1
ATOM 3719 N N . PRO B 1 182 ? 10.172 12.188 -1.613 1 97.25 182 PRO B N 1
ATOM 3720 C CA . PRO B 1 182 ? 10.672 12.648 -0.318 1 97.25 182 PRO B CA 1
ATOM 3721 C C . PRO B 1 182 ? 11.359 14.008 -0.407 1 97.25 182 PRO B C 1
ATOM 3723 O O . PRO B 1 182 ? 12.047 14.297 -1.392 1 97.25 182 PRO B O 1
ATOM 3726 N N . VAL B 1 183 ? 11.172 14.766 0.594 1 97.38 183 VAL B N 1
ATOM 3727 C CA . VAL B 1 183 ? 11.75 16.109 0.658 1 97.38 183 VAL B CA 1
ATOM 3728 C C . VAL B 1 183 ? 12.859 16.141 1.708 1 97.38 183 VAL B C 1
ATOM 3730 O O . VAL B 1 183 ? 12.734 15.516 2.768 1 97.38 183 VAL B O 1
ATOM 3733 N N . HIS B 1 184 ? 13.875 16.844 1.359 1 96.88 184 HIS B N 1
ATOM 3734 C CA . HIS B 1 184 ? 15.023 16.984 2.244 1 96.88 184 HIS B CA 1
ATOM 3735 C C . HIS B 1 184 ? 15.172 18.422 2.725 1 96.88 184 HIS B C 1
ATOM 3737 O O . HIS B 1 184 ? 15.352 19.344 1.916 1 96.88 184 HIS B O 1
ATOM 3743 N N . LEU B 1 185 ? 15.047 18.609 3.996 1 97.06 185 LEU B N 1
ATOM 3744 C CA . LEU B 1 185 ? 15.164 19.938 4.598 1 97.06 185 LEU B CA 1
ATOM 3745 C C . LEU B 1 185 ? 16.125 19.906 5.777 1 97.06 185 LEU B C 1
ATOM 3747 O O . LEU B 1 185 ? 16.312 18.875 6.426 1 97.06 185 LEU B O 1
ATOM 3751 N N . PRO B 1 186 ? 16.766 21.094 6.016 1 97.12 186 PRO B N 1
ATOM 3752 C CA . PRO B 1 186 ? 17.5 21.141 7.277 1 97.12 186 PRO B CA 1
ATOM 3753 C C . PRO B 1 186 ? 16.656 20.766 8.484 1 97.12 186 PRO B C 1
ATOM 3755 O O . PRO B 1 186 ? 15.477 21.141 8.562 1 97.12 186 PRO B O 1
ATOM 3758 N N . THR B 1 187 ? 17.25 20 9.375 1 98.12 187 THR B N 1
ATOM 3759 C CA . THR B 1 187 ? 16.516 19.547 10.539 1 98.12 187 THR B CA 1
ATOM 3760 C C . THR B 1 187 ? 16.047 20.719 11.383 1 98.12 187 THR B C 1
ATOM 3762 O O . THR B 1 187 ? 14.977 20.672 11.992 1 98.12 187 THR B O 1
ATOM 3765 N N . VAL B 1 188 ? 16.906 21.766 11.414 1 98 188 VAL B N 1
ATOM 3766 C CA . VAL B 1 188 ? 16.578 23.016 12.086 1 98 188 VAL B CA 1
ATOM 3767 C C . VAL B 1 188 ? 16.641 24.172 11.086 1 98 188 VAL B C 1
ATOM 3769 O O . VAL B 1 188 ? 17.625 24.312 10.352 1 98 188 VAL B O 1
ATOM 3772 N N . HIS B 1 189 ? 15.609 24.922 11.016 1 95.19 189 HIS B N 1
ATOM 3773 C CA . HIS B 1 189 ? 15.641 26.094 10.141 1 95.19 189 HIS B CA 1
ATOM 3774 C C . HIS B 1 189 ? 14.953 27.281 10.789 1 95.19 189 HIS B C 1
ATOM 3776 O O . HIS B 1 189 ? 14.156 27.125 11.719 1 95.19 189 HIS B O 1
ATOM 3782 N N . PRO B 1 190 ? 15.242 28.438 10.391 1 95.06 190 PRO B N 1
ATOM 3783 C CA . PRO B 1 190 ? 14.602 29.625 10.969 1 95.06 190 PRO B CA 1
ATOM 3784 C C . PRO B 1 190 ? 13.156 29.781 10.516 1 95.06 190 PRO B C 1
ATOM 3786 O O . PRO B 1 190 ? 12.836 29.547 9.352 1 95.06 190 PRO B O 1
ATOM 3789 N N . HIS B 1 191 ? 12.328 30.172 11.445 1 95.56 191 HIS B N 1
ATOM 3790 C CA . HIS B 1 191 ? 10.961 30.547 11.109 1 95.56 191 HIS B CA 1
ATOM 3791 C C . HIS B 1 191 ? 10.938 31.781 10.203 1 95.56 191 HIS B C 1
ATOM 3793 O O . HIS B 1 191 ? 11.562 32.781 10.508 1 95.56 191 HIS B O 1
ATOM 3799 N N . PRO B 1 192 ? 10.273 31.703 9.148 1 92.81 192 PRO B N 1
ATOM 3800 C CA . PRO B 1 192 ? 10.375 32.781 8.164 1 92.81 192 PRO B CA 1
ATOM 3801 C C . PRO B 1 192 ? 9.805 34.125 8.68 1 92.81 192 PRO B C 1
ATOM 3803 O O . PRO B 1 192 ? 10.164 35.188 8.188 1 92.81 192 PRO B O 1
ATOM 3806 N N . HIS B 1 193 ? 8.961 34.062 9.695 1 92.81 193 HIS B N 1
ATOM 3807 C CA . HIS B 1 193 ? 8.328 35.281 10.172 1 92.81 193 HIS B CA 1
ATOM 3808 C C . HIS B 1 193 ? 8.953 35.75 11.477 1 92.81 193 HIS B C 1
ATOM 3810 O O . HIS B 1 193 ? 9.094 36.969 11.711 1 92.81 193 HIS B O 1
ATOM 3816 N N . THR B 1 194 ? 9.375 34.844 12.312 1 92.06 194 THR B N 1
ATOM 3817 C CA . THR B 1 194 ? 9.867 35.219 13.633 1 92.06 194 THR B CA 1
ATOM 3818 C C . THR B 1 194 ? 11.383 35.094 13.711 1 92.06 194 THR B C 1
ATOM 3820 O O . THR B 1 194 ? 12.023 35.656 14.602 1 92.06 194 THR B O 1
ATOM 3823 N N . GLY B 1 195 ? 11.961 34.25 12.875 1 93.75 195 GLY B N 1
ATOM 3824 C CA . GLY B 1 195 ? 13.391 34.031 12.883 1 93.75 195 GLY B CA 1
ATOM 3825 C C . GLY B 1 195 ? 13.82 32.969 13.883 1 93.75 195 GLY B C 1
ATOM 3826 O O . GLY B 1 195 ? 14.977 32.562 13.891 1 93.75 195 GLY B O 1
ATOM 3827 N N . GLU B 1 196 ? 12.953 32.5 14.719 1 95.38 196 GLU B N 1
ATOM 3828 C CA . GLU B 1 196 ? 13.281 31.484 15.727 1 95.38 196 GLU B CA 1
ATOM 3829 C C . GLU B 1 196 ? 13.633 30.141 15.086 1 95.38 196 GLU B C 1
ATOM 3831 O O . GLU B 1 196 ? 13.039 29.766 14.07 1 95.38 196 GLU B O 1
ATOM 3836 N N . PRO B 1 197 ? 14.578 29.469 15.695 1 96.81 197 PRO B N 1
ATOM 3837 C CA . PRO B 1 197 ? 14.883 28.141 15.164 1 96.81 197 PRO B CA 1
ATOM 3838 C C . PRO B 1 197 ? 13.75 27.141 15.383 1 96.81 197 PRO B C 1
ATOM 3840 O O . PRO B 1 197 ? 13.211 27.047 16.5 1 96.81 197 PRO B O 1
ATOM 3843 N N . VAL B 1 198 ? 13.383 26.422 14.375 1 97.69 198 VAL B N 1
ATOM 3844 C CA . VAL B 1 198 ? 12.32 25.422 14.414 1 97.69 198 VAL B CA 1
ATOM 3845 C C . VAL B 1 198 ? 12.922 24.016 14.219 1 97.69 198 VAL B C 1
ATOM 3847 O O . VAL B 1 198 ? 13.57 23.75 13.211 1 97.69 198 VAL B O 1
ATOM 3850 N N . LEU B 1 199 ? 12.797 23.125 15.18 1 98.56 199 LEU B N 1
ATOM 3851 C CA . LEU B 1 199 ? 13.133 21.719 15.031 1 98.56 199 LEU B CA 1
ATOM 3852 C C . LEU B 1 199 ? 12.086 21 14.188 1 98.56 199 LEU B C 1
ATOM 3854 O O . LEU B 1 199 ? 11.172 20.375 14.727 1 98.56 199 LEU B O 1
ATOM 3858 N N . TYR B 1 200 ? 12.227 21.062 12.906 1 98.06 200 TYR B N 1
ATOM 3859 C CA . TYR B 1 200 ? 11.164 20.641 12 1 98.06 200 TYR B CA 1
ATOM 3860 C C . TYR B 1 200 ? 11.18 19.141 11.789 1 98.06 200 TYR B C 1
ATOM 3862 O O . TYR B 1 200 ? 11.773 18.641 10.828 1 98.06 200 TYR B O 1
ATOM 3870 N N . LEU B 1 201 ? 10.516 18.391 12.602 1 97.75 201 LEU B N 1
ATOM 3871 C CA . LEU B 1 201 ? 10.383 16.953 12.453 1 97.75 201 LEU B CA 1
ATOM 3872 C C . LEU B 1 201 ? 9.078 16.469 13.07 1 97.75 201 LEU B C 1
ATOM 3874 O O . LEU B 1 201 ? 8.508 17.125 13.945 1 97.75 201 LEU B O 1
ATOM 3878 N N . SER B 1 202 ? 8.578 15.438 12.594 1 98.38 202 SER B N 1
ATOM 3879 C CA . SER B 1 202 ? 7.367 14.82 13.125 1 98.38 202 SER B CA 1
ATOM 3880 C C . SER B 1 202 ? 7.426 13.305 13.023 1 98.38 202 SER B C 1
ATOM 3882 O O . SER B 1 202 ? 8.086 12.758 12.141 1 98.38 202 SER B O 1
ATOM 3884 N N . GLU B 1 203 ? 6.754 12.664 13.922 1 97.31 203 GLU B N 1
ATOM 3885 C CA . GLU B 1 203 ? 6.602 11.211 13.898 1 97.31 203 GLU B CA 1
ATOM 3886 C C . GLU B 1 203 ? 5.965 10.742 12.594 1 97.31 203 GLU B C 1
ATOM 3888 O O . GLU B 1 203 ? 6.371 9.719 12.031 1 97.31 203 GLU B O 1
ATOM 3893 N N . GLY B 1 204 ? 5.121 11.469 12.125 1 96.81 204 GLY B N 1
ATOM 3894 C CA . GLY B 1 204 ? 4.316 11.047 10.984 1 96.81 204 GLY B CA 1
ATOM 3895 C C . GLY B 1 204 ? 5.066 11.102 9.672 1 96.81 204 GLY B C 1
ATOM 3896 O O . GLY B 1 204 ? 4.949 10.203 8.836 1 96.81 204 GLY B O 1
ATOM 3897 N N . PHE B 1 205 ? 5.906 12.141 9.508 1 97.88 205 PHE B N 1
ATOM 3898 C CA . PHE B 1 205 ? 6.379 12.352 8.141 1 97.88 205 PHE B CA 1
ATOM 3899 C C . PHE B 1 205 ? 7.895 12.242 8.07 1 97.88 205 PHE B C 1
ATOM 3901 O O . PHE B 1 205 ? 8.453 12.008 6.996 1 97.88 205 PHE B O 1
ATOM 3908 N N . THR B 1 206 ? 8.625 12.445 9.188 1 98.38 206 THR B N 1
ATOM 3909 C CA . THR B 1 206 ? 10.086 12.375 9.125 1 98.38 206 THR B CA 1
ATOM 3910 C C . THR B 1 206 ? 10.555 10.922 9.109 1 98.38 206 THR B C 1
ATOM 3912 O O . THR B 1 206 ? 10.273 10.164 10.039 1 98.38 206 THR B O 1
ATOM 3915 N N . THR B 1 207 ? 11.297 10.57 8.086 1 97.38 207 THR B N 1
ATOM 3916 C CA . THR B 1 207 ? 11.656 9.172 7.902 1 97.38 207 THR B CA 1
ATOM 3917 C C . THR B 1 207 ? 13.117 8.938 8.266 1 97.38 207 THR B C 1
ATOM 3919 O O . THR B 1 207 ? 13.508 7.816 8.602 1 97.38 207 THR B O 1
ATOM 3922 N N . SER B 1 208 ? 13.922 10.047 8.133 1 97.88 208 SER B N 1
ATOM 3923 C CA . SER B 1 208 ? 15.336 9.891 8.469 1 97.88 208 SER B CA 1
ATOM 3924 C C . SER B 1 208 ? 16.016 11.242 8.695 1 97.88 208 SER B C 1
ATOM 3926 O O . SER B 1 208 ? 15.461 12.281 8.328 1 97.88 208 SER B O 1
ATOM 3928 N N . ILE B 1 209 ? 17.094 11.172 9.383 1 98.38 209 ILE B N 1
ATOM 3929 C CA . ILE B 1 209 ? 18.031 12.289 9.531 1 98.38 209 ILE B CA 1
ATOM 3930 C C . ILE B 1 209 ? 19.422 11.859 9.086 1 98.38 209 ILE B C 1
ATOM 3932 O O . ILE B 1 209 ? 19.891 10.773 9.438 1 98.38 209 ILE B O 1
ATOM 3936 N N . THR B 1 210 ? 20.031 12.656 8.289 1 97.81 210 THR B N 1
ATOM 3937 C CA . THR B 1 210 ? 21.391 12.398 7.855 1 97.81 210 THR B CA 1
ATOM 3938 C C . THR B 1 210 ? 22.328 13.5 8.336 1 97.81 210 THR B C 1
ATOM 3940 O O . THR B 1 210 ? 21.922 14.656 8.461 1 97.81 210 THR B O 1
ATOM 3943 N N . GLY B 1 211 ? 23.562 13.086 8.539 1 93.94 211 GLY B N 1
ATOM 3944 C CA . GLY B 1 211 ? 24.578 14.055 8.898 1 93.94 211 GLY B CA 1
ATOM 3945 C C . GLY B 1 211 ? 25.125 14.812 7.707 1 93.94 211 GLY B C 1
ATOM 3946 O O . GLY B 1 211 ? 24.672 14.625 6.578 1 93.94 211 GLY B O 1
ATOM 3947 N N . ALA B 1 212 ? 26.031 15.656 8.023 1 87.56 212 ALA B N 1
ATOM 3948 C CA . ALA B 1 212 ? 26.672 16.484 7.004 1 87.56 212 ALA B CA 1
ATOM 3949 C C . ALA B 1 212 ? 27.344 15.625 5.945 1 87.56 212 ALA B C 1
ATOM 3951 O O . ALA B 1 212 ? 27.406 16 4.773 1 87.56 212 ALA B O 1
ATOM 3952 N N . ASP B 1 213 ? 27.75 14.422 6.352 1 90.06 213 ASP B N 1
ATOM 3953 C CA . ASP B 1 213 ? 28.484 13.531 5.461 1 90.06 213 ASP B CA 1
ATOM 3954 C C . ASP B 1 213 ? 27.531 12.57 4.742 1 90.06 213 ASP B C 1
ATOM 3956 O O . ASP B 1 213 ? 27.984 11.695 4 1 90.06 213 ASP B O 1
ATOM 3960 N N . GLY B 1 214 ? 26.297 12.719 5.027 1 90.75 214 GLY B N 1
ATOM 3961 C CA . GLY B 1 214 ? 25.328 11.875 4.352 1 90.75 214 GLY B CA 1
ATOM 3962 C C . GLY B 1 214 ? 25.016 10.594 5.109 1 90.75 214 GLY B C 1
ATOM 3963 O O . GLY B 1 214 ? 24.188 9.789 4.672 1 90.75 214 GLY B O 1
ATOM 3964 N N . THR B 1 215 ? 25.656 10.484 6.254 1 94.56 215 THR B N 1
ATOM 3965 C CA . THR B 1 215 ? 25.453 9.266 7.043 1 94.56 215 THR B CA 1
ATOM 3966 C C . THR B 1 215 ? 24.094 9.289 7.727 1 94.56 215 THR B C 1
ATOM 3968 O O . THR B 1 215 ? 23.703 10.289 8.328 1 94.56 215 THR B O 1
ATOM 3971 N N . ASP B 1 216 ? 23.469 8.156 7.598 1 95.31 216 ASP B N 1
ATOM 3972 C CA . ASP B 1 216 ? 22.172 8.016 8.266 1 95.31 216 ASP B CA 1
ATOM 3973 C C . ASP B 1 216 ? 22.344 7.977 9.781 1 95.31 216 ASP B C 1
ATOM 3975 O O . ASP B 1 216 ? 23.266 7.328 10.297 1 95.31 216 ASP B O 1
ATOM 3979 N N . ARG B 1 217 ? 21.422 8.68 10.453 1 96.31 217 ARG B N 1
ATOM 3980 C CA . ARG B 1 217 ? 21.453 8.766 11.906 1 96.31 217 ARG B CA 1
ATOM 3981 C C . ARG B 1 217 ? 20.125 8.359 12.516 1 96.31 217 ARG B C 1
ATOM 3983 O O . ARG B 1 217 ? 19.453 9.18 13.141 1 96.31 217 ARG B O 1
ATOM 3990 N N . PRO B 1 218 ? 19.797 7.137 12.469 1 96.88 218 PRO B N 1
ATOM 3991 C CA . PRO B 1 218 ? 18.5 6.695 12.969 1 96.88 218 PRO B CA 1
ATOM 3992 C C . PRO B 1 218 ? 18.344 6.906 14.469 1 96.88 218 PRO B C 1
ATOM 3994 O O . PRO B 1 218 ? 17.234 7.199 14.945 1 96.88 218 PRO B O 1
ATOM 3997 N N . GLU B 1 219 ? 19.375 6.797 15.203 1 96.75 219 GLU B N 1
ATOM 3998 C CA . GLU B 1 219 ? 19.297 6.977 16.656 1 96.75 219 GLU B CA 1
ATOM 3999 C C . GLU B 1 219 ? 19.016 8.43 17.016 1 96.75 219 GLU B C 1
ATOM 4001 O O . GLU B 1 219 ? 18.328 8.711 18 1 96.75 219 GLU B O 1
ATOM 4006 N N . LEU B 1 220 ? 19.594 9.32 16.25 1 97.38 220 LEU B N 1
ATOM 4007 C CA . LEU B 1 220 ? 19.344 10.742 16.484 1 97.38 220 LEU B CA 1
ATOM 4008 C C . LEU B 1 220 ? 17.875 11.078 16.266 1 97.38 220 LEU B C 1
ATOM 4010 O O . LEU B 1 220 ? 17.266 11.781 17.078 1 97.38 220 LEU B O 1
ATOM 4014 N N . LEU B 1 221 ? 17.281 10.57 15.227 1 98.25 221 LEU B N 1
ATOM 4015 C CA . LEU B 1 221 ? 15.867 10.812 14.969 1 98.25 221 LEU B CA 1
ATOM 4016 C C . LEU B 1 221 ? 15.008 10.289 16.109 1 98.25 221 LEU B C 1
ATOM 4018 O O . LEU B 1 221 ? 14.133 10.992 16.609 1 98.25 221 LEU B O 1
ATOM 4022 N N . ARG B 1 222 ? 15.336 9.07 16.516 1 97.69 222 ARG B N 1
ATOM 4023 C CA . ARG B 1 222 ? 14.57 8.461 17.609 1 97.69 222 ARG B CA 1
ATOM 4024 C C . ARG B 1 222 ? 14.695 9.281 18.891 1 97.69 222 ARG B C 1
ATOM 4026 O O . ARG B 1 222 ? 13.703 9.508 19.578 1 97.69 222 ARG B O 1
ATOM 4033 N N . GLU B 1 223 ? 15.836 9.68 19.156 1 98 223 GLU B N 1
ATOM 4034 C CA . GLU B 1 223 ? 16.078 10.477 20.359 1 98 223 GLU B CA 1
ATOM 4035 C C . GLU B 1 223 ? 15.312 11.797 20.312 1 98 223 GLU B C 1
ATOM 4037 O O . GLU B 1 223 ? 14.68 12.188 21.297 1 98 223 GLU B O 1
ATOM 4042 N N . LEU B 1 224 ? 15.336 12.445 19.203 1 98.31 224 LEU B N 1
ATOM 4043 C CA . LEU B 1 224 ? 14.664 13.734 19.062 1 98.31 224 LEU B CA 1
ATOM 4044 C C . LEU B 1 224 ? 13.156 13.578 19.203 1 98.31 224 LEU B C 1
ATOM 4046 O O . LEU B 1 224 ? 12.508 14.367 19.891 1 98.31 224 LEU B O 1
ATOM 4050 N N . LEU B 1 225 ? 12.617 12.555 18.594 1 98.38 225 LEU B N 1
ATOM 4051 C CA . LEU B 1 225 ? 11.18 12.305 18.719 1 98.38 225 LEU B CA 1
ATOM 4052 C C . LEU B 1 225 ? 10.812 12 20.156 1 98.38 225 LEU B C 1
ATOM 4054 O O . LEU B 1 225 ? 9.758 12.422 20.641 1 98.38 225 LEU B O 1
ATOM 4058 N N . GLY B 1 226 ? 11.656 11.336 20.812 1 97.56 226 GLY B N 1
ATOM 4059 C CA . GLY B 1 226 ? 11.43 11.023 22.219 1 97.56 226 GLY B CA 1
ATOM 4060 C C . GLY B 1 226 ? 11.453 12.25 23.109 1 97.56 226 GLY B C 1
ATOM 4061 O O . GLY B 1 226 ? 10.516 12.477 23.891 1 97.56 226 GLY B O 1
ATOM 4062 N N . VAL B 1 227 ? 12.453 13.086 23.016 1 96.81 227 VAL B N 1
ATOM 4063 C CA . VAL B 1 227 ? 12.648 14.219 23.906 1 96.81 227 VAL B CA 1
ATOM 4064 C C . VAL B 1 227 ? 11.578 15.273 23.656 1 96.81 227 VAL B C 1
ATOM 4066 O O . VAL B 1 227 ? 11.195 16.016 24.562 1 96.81 227 VAL B O 1
ATOM 4069 N N . THR B 1 228 ? 11.047 15.297 22.438 1 96.94 228 THR B N 1
ATOM 4070 C CA . THR B 1 228 ? 10.023 16.281 22.125 1 96.94 228 THR B CA 1
ATOM 4071 C C . THR B 1 228 ? 8.656 15.828 22.641 1 96.94 228 THR B C 1
ATOM 4073 O O . THR B 1 228 ? 7.719 16.625 22.719 1 96.94 228 THR B O 1
ATOM 4076 N N . GLY B 1 229 ? 8.562 14.508 22.922 1 97.25 229 GLY B N 1
ATOM 4077 C CA . GLY B 1 229 ? 7.305 13.977 23.422 1 97.25 229 GLY B CA 1
ATOM 4078 C C . GLY B 1 229 ? 6.492 13.266 22.359 1 97.25 229 GLY B C 1
ATOM 4079 O O . GLY B 1 229 ? 5.426 12.711 22.641 1 97.25 229 GLY B O 1
ATOM 4080 N N . GLN B 1 230 ? 6.953 13.141 21.188 1 97.88 230 GLN B N 1
ATOM 4081 C CA . GLN B 1 230 ? 6.16 12.625 20.062 1 97.88 230 GLN B CA 1
ATOM 4082 C C . GLN B 1 230 ? 6.055 11.109 20.109 1 97.88 230 GLN B C 1
ATOM 4084 O O . GLN B 1 230 ? 5.238 10.516 19.406 1 97.88 230 GLN B O 1
ATOM 4089 N N . LEU B 1 231 ? 6.844 10.492 20.969 1 97.19 231 LEU B N 1
ATOM 4090 C CA . LEU B 1 231 ? 6.758 9.047 21.109 1 97.19 231 LEU B CA 1
ATOM 4091 C C . LEU B 1 231 ? 5.938 8.664 22.344 1 97.19 231 LEU B C 1
ATOM 4093 O O . LEU B 1 231 ? 5.793 7.484 22.656 1 97.19 231 LEU B O 1
ATOM 4097 N N . ASP B 1 232 ? 5.41 9.695 23.031 1 95.94 232 ASP B N 1
ATOM 4098 C CA . ASP B 1 232 ? 4.594 9.445 24.219 1 95.94 232 ASP B CA 1
ATOM 4099 C C . ASP B 1 232 ? 3.164 9.078 23.828 1 95.94 232 ASP B C 1
ATOM 4101 O O . ASP B 1 232 ? 2.336 9.953 23.578 1 95.94 232 ASP B O 1
ATOM 4105 N N . GLU B 1 233 ? 2.775 7.934 23.953 1 90.12 233 GLU B N 1
ATOM 4106 C CA . GLU B 1 233 ? 1.465 7.434 23.547 1 90.12 233 GLU B CA 1
ATOM 4107 C C . GLU B 1 233 ? 0.375 7.898 24.5 1 90.12 233 GLU B C 1
ATOM 4109 O O . GLU B 1 233 ? -0.805 7.926 24.141 1 90.12 233 GLU B O 1
ATOM 4114 N N . THR B 1 234 ? 0.764 8.281 25.656 1 91.56 234 THR B N 1
ATOM 4115 C CA . THR B 1 234 ? -0.207 8.703 26.656 1 91.56 234 THR B CA 1
ATOM 4116 C C . THR B 1 234 ? -0.511 10.195 26.531 1 91.56 234 THR B C 1
ATOM 4118 O O . THR B 1 234 ? -1.455 10.695 27.156 1 91.56 234 THR B O 1
ATOM 4121 N N . CYS B 1 235 ? 0.318 10.891 25.766 1 93.25 235 CYS B N 1
ATOM 4122 C CA . CYS B 1 235 ? 0.167 12.32 25.531 1 93.25 235 CYS B CA 1
ATOM 4123 C C . CYS B 1 235 ? 0.174 13.086 26.859 1 93.25 235 CYS B C 1
ATOM 4125 O O . CYS B 1 235 ? -0.641 13.984 27.062 1 93.25 235 CYS B O 1
ATOM 4127 N N . THR B 1 236 ? 1.067 12.672 27.766 1 94.06 236 THR B N 1
ATOM 4128 C CA . THR B 1 236 ? 1.176 13.32 29.078 1 94.06 236 THR B CA 1
ATOM 4129 C C . THR B 1 236 ? 2.49 14.086 29.188 1 94.06 236 THR B C 1
ATOM 4131 O O . THR B 1 236 ? 2.75 14.734 30.203 1 94.06 236 THR B O 1
ATOM 4134 N N . HIS B 1 237 ? 3.277 14 28.188 1 95.81 237 HIS B N 1
ATOM 4135 C CA . HIS B 1 237 ? 4.512 14.781 28.172 1 95.81 237 HIS B CA 1
ATOM 4136 C C . HIS B 1 237 ? 4.246 16.25 28.484 1 95.81 237 HIS B C 1
ATOM 4138 O O . HIS B 1 237 ? 3.273 16.828 27.984 1 95.81 237 HIS B O 1
ATOM 4144 N N . PRO B 1 238 ? 5.102 16.891 29.234 1 95 238 PRO B N 1
ATOM 4145 C CA . PRO B 1 238 ? 4.836 18.25 29.688 1 95 238 PRO B CA 1
ATOM 4146 C C . PRO B 1 238 ? 4.777 19.266 28.547 1 95 238 PRO B C 1
ATOM 4148 O O . PRO B 1 238 ? 4.168 20.328 28.688 1 95 238 PRO B O 1
ATOM 4151 N N . ALA B 1 239 ? 5.355 18.922 27.469 1 95.81 239 ALA B N 1
ATOM 4152 C CA . ALA B 1 239 ? 5.371 19.828 26.328 1 95.81 239 ALA B CA 1
ATOM 4153 C C . ALA B 1 239 ? 4.062 19.766 25.547 1 95.81 239 ALA B C 1
ATOM 4155 O O . ALA B 1 239 ? 3.789 20.625 24.703 1 95.81 239 ALA B O 1
ATOM 4156 N N . ILE B 1 240 ? 3.275 18.734 25.734 1 96.81 240 ILE B N 1
ATOM 4157 C CA . ILE B 1 240 ? 2.051 18.516 24.984 1 96.81 240 ILE B CA 1
ATOM 4158 C C . ILE B 1 240 ? 0.926 19.375 25.547 1 96.81 240 ILE B C 1
ATOM 4160 O O . ILE B 1 240 ? 0.736 19.422 26.766 1 96.81 240 ILE B O 1
ATOM 4164 N N . ARG B 1 241 ? 0.217 20.078 24.688 1 95.88 241 ARG B N 1
ATOM 4165 C CA . ARG B 1 241 ? -0.936 20.891 25.047 1 95.88 241 ARG B CA 1
ATOM 4166 C C . ARG B 1 241 ? -2.197 20.406 24.344 1 95.88 241 ARG B C 1
ATOM 4168 O O . ARG B 1 241 ? -2.16 20.078 23.156 1 95.88 241 ARG B O 1
ATOM 4175 N N . LEU B 1 242 ? -3.248 20.359 25.078 1 94.81 242 LEU B N 1
ATOM 4176 C CA . LEU B 1 242 ? -4.535 19.984 24.5 1 94.81 242 LEU B CA 1
ATOM 4177 C C . LEU B 1 242 ? -5.367 21.234 24.188 1 94.81 242 LEU B C 1
ATOM 4179 O O . LEU B 1 242 ? -5.637 22.047 25.094 1 94.81 242 LEU B O 1
ATOM 4183 N N . GLN B 1 243 ? -5.68 21.391 22.969 1 95.62 243 GLN B N 1
ATOM 4184 C CA . GLN B 1 243 ? -6.617 22.422 22.547 1 95.62 243 GLN B CA 1
ATOM 4185 C C . GLN B 1 243 ? -8.008 21.844 22.297 1 95.62 243 GLN B C 1
ATOM 4187 O O . GLN B 1 243 ? -8.188 21 21.422 1 95.62 243 GLN B O 1
ATOM 4192 N N . THR B 1 244 ? -8.922 22.297 23.078 1 92.62 244 THR B N 1
ATOM 4193 C CA . THR B 1 244 ? -10.312 21.906 22.844 1 92.62 244 THR B CA 1
ATOM 4194 C C . THR B 1 244 ? -11.039 22.953 22.016 1 92.62 244 THR B C 1
ATOM 4196 O O . THR B 1 244 ? -10.484 24.016 21.734 1 92.62 244 THR B O 1
ATOM 4199 N N . PHE B 1 245 ? -12.188 22.547 21.516 1 93.38 245 PHE B N 1
ATOM 4200 C CA . PHE B 1 245 ? -12.953 23.484 20.688 1 93.38 245 PHE B CA 1
ATOM 4201 C C . PHE B 1 245 ? -14.445 23.188 20.797 1 93.38 245 PHE B C 1
ATOM 4203 O O . PHE B 1 245 ? -14.844 22.109 21.234 1 93.38 245 PHE B O 1
ATOM 4210 N N . GLU B 1 246 ? -15.188 24.141 20.453 1 92.81 246 GLU B N 1
ATOM 4211 C CA . GLU B 1 246 ? -16.641 24.062 20.328 1 92.81 246 GLU B CA 1
ATOM 4212 C C . GLU B 1 246 ? -17.094 24.516 18.938 1 92.81 246 GLU B C 1
ATOM 4214 O O . GLU B 1 246 ? -16.312 25.109 18.188 1 92.81 246 GLU B O 1
ATOM 4219 N N . ARG B 1 247 ? -18.375 24.156 18.672 1 92.5 247 ARG B N 1
ATOM 4220 C CA . ARG B 1 247 ? -18.938 24.688 17.438 1 92.5 247 ARG B CA 1
ATOM 4221 C C . ARG B 1 247 ? -18.844 26.203 17.391 1 92.5 247 ARG B C 1
ATOM 4223 O O . ARG B 1 247 ? -19.141 26.875 18.375 1 92.5 247 ARG B O 1
ATOM 4230 N N . GLY B 1 248 ? -18.344 26.734 16.25 1 95.94 248 GLY B N 1
ATOM 4231 C CA . GLY B 1 248 ? -18.203 28.172 16.109 1 95.94 248 GLY B CA 1
ATOM 4232 C C . GLY B 1 248 ? -16.781 28.656 16.344 1 95.94 248 GLY B C 1
ATOM 4233 O O . GLY B 1 248 ? -16.484 29.828 16.141 1 95.94 248 GLY B O 1
ATOM 4234 N N . ASP B 1 249 ? -15.992 27.719 16.828 1 97.38 249 ASP B N 1
ATOM 4235 C CA . ASP B 1 249 ? -14.586 28.062 17 1 97.38 249 ASP B CA 1
ATOM 4236 C C . ASP B 1 249 ? -13.812 27.875 15.695 1 97.38 249 ASP B C 1
ATOM 4238 O O . ASP B 1 249 ? -13.891 26.812 15.07 1 97.38 249 ASP B O 1
ATOM 4242 N N . LEU B 1 250 ? -13.156 28.875 15.258 1 98.56 250 LEU B N 1
ATOM 4243 C CA . LEU B 1 250 ? -12.148 28.766 14.203 1 98.56 250 LEU B CA 1
ATOM 4244 C C . LEU B 1 250 ? -10.75 28.688 14.805 1 98.56 250 LEU B C 1
ATOM 4246 O O . LEU B 1 250 ? -10.312 29.625 15.477 1 98.56 250 LEU B O 1
ATOM 4250 N N . LEU B 1 251 ? -10.094 27.594 14.578 1 98.38 251 LEU B N 1
ATOM 4251 C CA . LEU B 1 251 ? -8.711 27.469 15.031 1 98.38 251 LEU B CA 1
ATOM 4252 C C . LEU B 1 251 ? -7.742 27.891 13.938 1 98.38 251 LEU B C 1
ATOM 4254 O O . LEU B 1 251 ? -7.895 27.5 12.781 1 98.38 251 LEU B O 1
ATOM 4258 N N . ILE B 1 252 ? -6.797 28.703 14.289 1 98.75 252 ILE B N 1
ATOM 4259 C CA . ILE B 1 252 ? -5.691 29.109 13.422 1 98.75 252 ILE B CA 1
ATOM 4260 C C . ILE B 1 252 ? -4.363 28.859 14.125 1 98.75 252 ILE B C 1
ATOM 4262 O O . ILE B 1 252 ? -4.145 29.328 15.25 1 98.75 252 ILE B O 1
ATOM 4266 N N . TRP B 1 253 ? -3.51 28.094 13.523 1 98.5 253 TRP B N 1
ATOM 4267 C CA . TRP B 1 253 ? -2.244 27.906 14.219 1 98.5 253 TRP B CA 1
ATOM 4268 C C . TRP B 1 253 ? -1.068 28 13.25 1 98.5 253 TRP B C 1
ATOM 4270 O O . TRP B 1 253 ? -1.253 27.938 12.039 1 98.5 253 TRP B O 1
ATOM 4280 N N . ASP B 1 254 ? 0.085 28.266 13.773 1 97.81 254 ASP B N 1
ATOM 4281 C CA . ASP B 1 254 ? 1.368 28.297 13.078 1 97.81 254 ASP B CA 1
ATOM 4282 C C . ASP B 1 254 ? 1.812 26.891 12.68 1 97.81 254 ASP B C 1
ATOM 4284 O O . ASP B 1 254 ? 2.428 26.172 13.477 1 97.81 254 ASP B O 1
ATOM 4288 N N . ASN B 1 255 ? 1.578 26.531 11.453 1 97.94 255 ASN B N 1
ATOM 4289 C CA . ASN B 1 255 ? 1.835 25.172 10.977 1 97.94 255 ASN B CA 1
ATOM 4290 C C . ASN B 1 255 ? 3.332 24.891 10.875 1 97.94 255 ASN B C 1
ATOM 4292 O O . ASN B 1 255 ? 3.758 23.734 10.969 1 97.94 255 ASN B O 1
ATOM 4296 N N . ARG B 1 256 ? 4.109 25.875 10.734 1 95.38 256 ARG B N 1
ATOM 4297 C CA . ARG B 1 256 ? 5.555 25.734 10.617 1 95.38 256 ARG B CA 1
ATOM 4298 C C . ARG B 1 256 ? 6.176 25.375 11.961 1 95.38 256 ARG B C 1
ATOM 4300 O O . ARG B 1 256 ? 7.133 24.594 12.023 1 95.38 256 ARG B O 1
ATOM 4307 N N . ALA B 1 257 ? 5.59 25.891 12.953 1 97.12 257 ALA B N 1
ATOM 4308 C CA . ALA B 1 257 ? 6.238 25.797 14.258 1 97.12 257 ALA B CA 1
ATOM 4309 C C . ALA B 1 257 ? 5.594 24.703 15.117 1 97.12 257 ALA B C 1
ATOM 4311 O O . ALA B 1 257 ? 6.09 24.391 16.203 1 97.12 257 ALA B O 1
ATOM 4312 N N . MET B 1 258 ? 4.488 24.062 14.625 1 97.94 258 MET B N 1
ATOM 4313 C CA . MET B 1 258 ? 3.748 23.156 15.492 1 97.94 258 MET B CA 1
ATOM 4314 C C . MET B 1 258 ? 3.537 21.812 14.805 1 97.94 258 MET B C 1
ATOM 4316 O O . MET B 1 258 ? 3.389 21.75 13.586 1 97.94 258 MET B O 1
ATOM 4320 N N . VAL B 1 259 ? 3.58 20.781 15.594 1 98.44 259 VAL B N 1
ATOM 4321 C CA . VAL B 1 259 ? 2.988 19.5 15.195 1 98.44 259 VAL B CA 1
ATOM 4322 C C . VAL B 1 259 ? 1.729 19.234 16.031 1 98.44 259 VAL B C 1
ATOM 4324 O O . VAL B 1 259 ? 1.56 19.812 17.109 1 98.44 259 VAL B O 1
ATOM 4327 N N . HIS B 1 260 ? 0.917 18.484 15.484 1 98 260 HIS B N 1
ATOM 4328 C CA . HIS B 1 260 ? -0.327 18.203 16.188 1 98 260 HIS B CA 1
ATOM 4329 C C . HIS B 1 260 ? -0.786 16.766 15.938 1 98 260 HIS B C 1
ATOM 4331 O O . HIS B 1 260 ? -0.287 16.109 15.023 1 98 260 HIS B O 1
ATOM 4337 N N . ARG B 1 261 ? -1.614 16.344 16.719 1 96 261 ARG B N 1
ATOM 4338 C CA . ARG B 1 261 ? -2.223 15.008 16.703 1 96 261 ARG B CA 1
ATOM 4339 C C . ARG B 1 261 ? -3.66 15.062 17.219 1 96 261 ARG B C 1
ATOM 4341 O O . ARG B 1 261 ? -3.932 15.641 18.266 1 96 261 ARG B O 1
ATOM 4348 N N . ALA B 1 262 ? -4.531 14.469 16.453 1 91.69 262 ALA B N 1
ATOM 4349 C CA . ALA B 1 262 ? -5.941 14.5 16.844 1 91.69 262 ALA B CA 1
ATOM 4350 C C . ALA B 1 262 ? -6.188 13.625 18.078 1 91.69 262 ALA B C 1
ATOM 4352 O O . ALA B 1 262 ? -5.602 12.547 18.203 1 91.69 262 ALA B O 1
ATOM 4353 N N . LEU B 1 263 ? -6.988 14.125 18.953 1 85.38 263 LEU B N 1
ATOM 4354 C CA . LEU B 1 263 ? -7.527 13.312 20.031 1 85.38 263 LEU B CA 1
ATOM 4355 C C . LEU B 1 263 ? -8.633 12.398 19.516 1 85.38 263 LEU B C 1
ATOM 4357 O O . LEU B 1 263 ? -9.641 12.867 18.984 1 85.38 263 LEU B O 1
ATOM 4361 N N . HIS B 1 264 ? -8.352 11.102 19.453 1 71.88 264 HIS B N 1
ATOM 4362 C CA . HIS B 1 264 ? -9.383 10.188 18.984 1 71.88 264 HIS B CA 1
ATOM 4363 C C . HIS B 1 264 ? -9.977 9.383 20.156 1 71.88 264 HIS B C 1
ATOM 4365 O O . HIS B 1 264 ? -9.258 8.992 21.062 1 71.88 264 HIS B O 1
ATOM 4371 N N . ASN B 1 265 ? -11.32 9.539 20.125 1 63.31 265 ASN B N 1
ATOM 4372 C CA . ASN B 1 265 ? -12.047 8.789 21.141 1 63.31 265 ASN B CA 1
ATOM 4373 C C . ASN B 1 265 ? -12.32 7.355 20.688 1 63.31 265 ASN B C 1
ATOM 4375 O O . ASN B 1 265 ? -12.289 7.062 19.5 1 63.31 265 ASN B O 1
ATOM 4379 N N . ALA B 1 266 ? -12.352 6.555 21.719 1 59.34 266 ALA B N 1
ATOM 4380 C CA . ALA B 1 266 ? -12.688 5.148 21.5 1 59.34 266 ALA B CA 1
ATOM 4381 C C . ALA B 1 266 ? -14.031 5.004 20.797 1 59.34 266 ALA B C 1
ATOM 4383 O O . ALA B 1 266 ? -14.203 4.105 19.969 1 59.34 266 ALA B O 1
ATOM 4384 N N . THR B 1 267 ? -14.977 5.93 21.25 1 61.91 267 THR B N 1
ATOM 4385 C CA . THR B 1 267 ? -16.312 5.801 20.672 1 61.91 267 THR B CA 1
ATOM 4386 C C . THR B 1 267 ? -16.484 6.727 19.484 1 61.91 267 THR B C 1
ATOM 4388 O O . THR B 1 267 ? -16.109 7.898 19.531 1 61.91 267 THR B O 1
ATOM 4391 N N . ALA B 1 268 ? -16.609 6.223 18.406 1 67.25 268 ALA B N 1
ATOM 4392 C CA . ALA B 1 268 ? -16.656 6.965 17.141 1 67.25 268 ALA B CA 1
ATOM 4393 C C . ALA B 1 268 ? -17.875 7.895 17.109 1 67.25 268 ALA B C 1
ATOM 4395 O O . ALA B 1 268 ? -18.969 7.469 16.766 1 67.25 268 ALA B O 1
ATOM 4396 N N . GLU B 1 269 ? -17.828 9.102 17.766 1 83.75 269 GLU B N 1
ATOM 4397 C CA . GLU B 1 269 ? -18.844 10.133 17.531 1 83.75 269 GLU B CA 1
ATOM 4398 C C . GLU B 1 269 ? -18.578 10.875 16.234 1 83.75 269 GLU B C 1
ATOM 4400 O O . GLU B 1 269 ? -17.438 10.961 15.781 1 83.75 269 GLU B O 1
ATOM 4405 N N . PRO B 1 270 ? -19.672 11.281 15.688 1 87.94 270 PRO B N 1
ATOM 4406 C CA . PRO B 1 270 ? -19.516 11.992 14.414 1 87.94 270 PRO B CA 1
ATOM 4407 C C . PRO B 1 270 ? -18.656 13.25 14.555 1 87.94 270 PRO B C 1
ATOM 4409 O O . PRO B 1 270 ? -18.797 13.992 15.531 1 87.94 270 PRO B O 1
ATOM 4412 N N . ALA B 1 271 ? -17.828 13.414 13.695 1 90.31 271 ALA B N 1
ATOM 4413 C CA . ALA B 1 271 ? -16.953 14.578 13.633 1 90.31 271 ALA B CA 1
ATOM 4414 C C . ALA B 1 271 ? -16.641 14.953 12.18 1 90.31 271 ALA B C 1
ATOM 4416 O O . ALA B 1 271 ? -16.344 14.086 11.359 1 90.31 271 ALA B O 1
ATOM 4417 N N . VAL B 1 272 ? -16.844 16.234 11.844 1 93.31 272 VAL B N 1
ATOM 4418 C CA . VAL B 1 272 ? -16.5 16.781 10.539 1 93.31 272 VAL B CA 1
ATOM 4419 C C . VAL B 1 272 ? -15.758 18.109 10.719 1 93.31 272 VAL B C 1
ATOM 4421 O O . VAL B 1 272 ? -16.156 18.953 11.531 1 93.31 272 VAL B O 1
ATOM 4424 N N . SER B 1 273 ? -14.742 18.25 10.016 1 95.31 273 SER B N 1
ATOM 4425 C CA . SER B 1 273 ? -14.039 19.516 10.039 1 95.31 273 SER B CA 1
ATOM 4426 C C . SER B 1 273 ? -13.547 19.906 8.648 1 95.31 273 SER B C 1
ATOM 4428 O O . SER B 1 273 ? -13.289 19.047 7.812 1 95.31 273 SER B O 1
ATOM 4430 N N . HIS B 1 274 ? -13.484 21.172 8.438 1 97.75 274 HIS B N 1
ATOM 4431 C CA . HIS B 1 274 ? -12.898 21.766 7.25 1 97.75 274 HIS B CA 1
ATOM 4432 C C . HIS B 1 274 ? -11.547 22.406 7.562 1 97.75 274 HIS B C 1
ATOM 4434 O O . HIS B 1 274 ? -11.383 23.031 8.609 1 97.75 274 HIS B O 1
ATOM 4440 N N . ARG B 1 275 ? -10.641 22.188 6.652 1 98.44 275 ARG B N 1
ATOM 4441 C CA . ARG B 1 275 ? -9.289 22.719 6.855 1 98.44 275 ARG B CA 1
ATOM 4442 C C . ARG B 1 275 ? -8.797 23.453 5.617 1 98.44 275 ARG B C 1
ATOM 4444 O O . ARG B 1 275 ? -9.023 23 4.492 1 98.44 275 ARG B O 1
ATOM 4451 N N . VAL B 1 276 ? -8.172 24.531 5.828 1 98.62 276 VAL B N 1
ATOM 4452 C CA . VAL B 1 276 ? -7.449 25.266 4.789 1 98.62 276 VAL B CA 1
ATOM 4453 C C . VAL B 1 276 ? -6.035 25.578 5.266 1 98.62 276 VAL B C 1
ATOM 4455 O O . VAL B 1 276 ? -5.828 25.953 6.418 1 98.62 276 VAL B O 1
ATOM 4458 N N . THR B 1 277 ? -5.086 25.359 4.453 1 98.12 277 THR B N 1
ATOM 4459 C CA . THR B 1 277 ? -3.697 25.703 4.73 1 98.12 277 THR B CA 1
ATOM 4460 C C . THR B 1 277 ? -3.203 26.781 3.756 1 98.12 277 THR B C 1
ATOM 4462 O O . THR B 1 277 ? -3.594 26.781 2.588 1 98.12 277 THR B O 1
ATOM 4465 N N . VAL B 1 278 ? -2.354 27.719 4.277 1 97.44 278 VAL B N 1
ATOM 4466 C CA . VAL B 1 278 ? -1.99 28.844 3.438 1 97.44 278 VAL B CA 1
ATOM 4467 C C . VAL B 1 278 ? -0.483 29.078 3.506 1 97.44 278 VAL B C 1
ATOM 4469 O O . VAL B 1 278 ? 0.155 28.766 4.516 1 97.44 278 VAL B O 1
ATOM 4472 N N . TYR B 1 279 ? 0.027 29.609 2.4 1 96.69 279 TYR B N 1
ATOM 4473 C CA . TYR B 1 279 ? 1.315 30.297 2.381 1 96.69 279 TYR B CA 1
ATOM 4474 C C . TYR B 1 279 ? 1.156 31.766 2.73 1 96.69 279 TYR B C 1
ATOM 4476 O O . TYR B 1 279 ? 0.296 32.438 2.172 1 96.69 279 TYR B O 1
ATOM 4484 N N . ASP B 1 280 ? 1.858 32.156 3.648 1 96.06 280 ASP B N 1
ATOM 4485 C CA . ASP B 1 280 ? 1.935 33.562 3.977 1 96.06 280 ASP B CA 1
ATOM 4486 C C . ASP B 1 280 ? 3.25 34.156 3.49 1 96.06 280 ASP B C 1
ATOM 4488 O O . ASP B 1 280 ? 4.281 34.031 4.148 1 96.06 280 ASP B O 1
ATOM 4492 N N . ASP B 1 281 ? 3.271 34.906 2.379 1 90.38 281 ASP B N 1
ATOM 4493 C CA . ASP B 1 281 ? 4.484 35.469 1.797 1 90.38 281 ASP B CA 1
ATOM 4494 C C . ASP B 1 281 ? 4.684 36.938 2.24 1 90.38 281 ASP B C 1
ATOM 4496 O O . ASP B 1 281 ? 5.609 37.594 1.781 1 90.38 281 ASP B O 1
ATOM 4500 N N . GLU B 1 282 ? 3.729 37.406 2.9 1 79.75 282 GLU B N 1
ATOM 4501 C CA . GLU B 1 282 ? 3.906 38.781 3.381 1 79.75 282 GLU B CA 1
ATOM 4502 C C . GLU B 1 282 ? 5.129 38.906 4.289 1 79.75 282 GLU B C 1
ATOM 4504 O O . GLU B 1 282 ? 5.262 38.125 5.254 1 79.75 282 GLU B O 1
ATOM 4509 N N . PRO B 1 283 ? 6.102 39.656 3.67 1 64 283 PRO B N 1
ATOM 4510 C CA . PRO B 1 283 ? 7.297 39.875 4.488 1 64 283 PRO B CA 1
ATOM 4511 C C . PRO B 1 283 ? 7 40.625 5.781 1 64 283 PRO B C 1
ATOM 4513 O O . PRO B 1 283 ? 6.082 41.438 5.824 1 64 283 PRO B O 1
ATOM 4516 N N . GLY B 1 284 ? 7.695 40.406 6.91 1 55.66 284 GLY B N 1
ATOM 4517 C CA . GLY B 1 284 ? 7.848 41.406 7.977 1 55.66 284 GLY B CA 1
ATOM 4518 C C . GLY B 1 284 ? 6.809 41.25 9.07 1 55.66 284 GLY B C 1
ATOM 4519 O O . GLY B 1 284 ? 6.387 42.219 9.672 1 55.66 284 GLY B O 1
ATOM 4520 N N . VAL B 1 285 ? 5.863 40.281 9.008 1 53.31 285 VAL B N 1
ATOM 4521 C CA . VAL B 1 285 ? 5.074 40.438 10.219 1 53.31 285 VAL B CA 1
ATOM 4522 C C . VAL B 1 285 ? 5.961 40.25 11.445 1 53.31 285 VAL B C 1
ATOM 4524 O O . VAL B 1 285 ? 6.379 39.125 11.75 1 53.31 285 VAL B O 1
ATOM 4527 N N . PRO B 1 286 ? 6.766 41.312 11.766 1 47.03 286 PRO B N 1
ATOM 4528 C CA . PRO B 1 286 ? 7.559 41.188 12.992 1 47.03 286 PRO B CA 1
ATOM 4529 C C . PRO B 1 286 ? 6.766 40.562 14.141 1 47.03 286 PRO B C 1
ATOM 4531 O O . PRO B 1 286 ? 5.551 40.75 14.234 1 47.03 286 PRO B O 1
ATOM 4534 N N . ALA B 1 287 ? 7.379 39.531 14.711 1 47.22 287 ALA B N 1
ATOM 4535 C CA . ALA B 1 287 ? 6.781 39.062 15.953 1 47.22 287 ALA B CA 1
ATOM 4536 C C . ALA B 1 287 ? 6.531 40.188 16.922 1 47.22 287 ALA B C 1
ATOM 4538 O O . ALA B 1 287 ? 7.258 41.188 16.922 1 47.22 287 ALA B O 1
#

Foldseek 3Di:
DDWAPPPPAAIEAEPQDLVDLVSLLVVLLRQVVRFKYKYFQDDDDPVRVCVSVVSQFAWDFDPDQQQADPVGRSKGKEWPDDDDPPDRHDYPPFQAWDQVPLQAQDGFFKKKKAWDDADPPFFWKKKFFQLVLLVPDDPVLVVQLPQKKWKW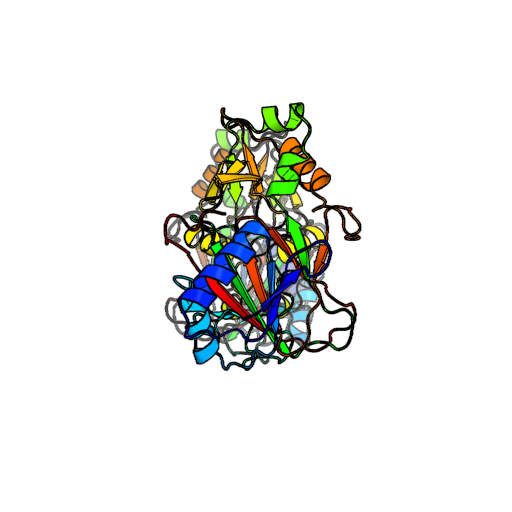FQLQPDDDDPVCPPPDVVVVSVVRCVVRNIYIDRCWDADQAAGGIGRRDTPRTTDFMAHNVRHTDPVSNVVSCVSRCRPPPVQPPPRMDIDGDDHRIMMMGGSRGMIMGTRDDPDDDIIMMIMITHHRPDHHSHD/DDWAPPPQAAIEAEPQDLVDLVSLLVVLLRQVVRFKYKYFQDDDDPVVVCVSVVSQFAWDFDPDQQQADPVGRSKGKEWPDDDDPPDRHDYPPFQAWAQVPLQAQDGFFKKKKAWDDADPPQFWKKKFFQLVLLVPDDPVLVVQLPQKKWKWFQLVPDDDDPVCPPPDVVVVSVVRCVVRNIYIDRCWDADQAAGGIGRRDTPRTTDFMAHNVRHTDPVSNVVSCVSRCRPPPVQPPPRMDIDGDDRRIMMMGGSRGMIMGTRDDPDDDIIMMIMITHHRPDHHSHD

Secondary structure (DSSP, 8-state):
-EEEE-SSS-EEEES--TT-HHHHHHHHHHHHHHSEEEE-S----HHHHHHHHHTTSEE---SSGGGB-SS-TTSEEEE----GGG--SBSS---S-B-TTTTSSS--SEEEEEEEE--SSS--EEEEEHHHHHHHS-HHHHHHTTT-EEEE-SGGGPBPPGGGTTSBHHHHHHHHHHHS--EEEESEEE-TTT--EEE---TTTEEEEE-TTS-B-HHHHHHHHHHHTTT-TT---TT-EEEP--TTPEEEEETTTEEEEE---SS----EEEEEEEE---TT---/-EEEE-SSS-EEEES--TT-HHHHHHHHHHHHHHSEEEE-S----HHHHHHHHHTTSEE---SSGGGB-SS-TTSEEEE----GGG--SBSS---S-B-TTTTSSS--SEEEEEEEE--SSS--EEEEEHHHHHHHS-HHHHHHTTT-EEEE-SGGGPBPPGGGTTSBHHHHHHHHHHHS--EEEESEEE-TTT--EEE---TTTEEEEE-TTS-B-HHHHHHHHHHHTTT-TT---TT-EEEP--TTPEEEEETTTEEEEE---SS----EEEEEEEE---TT---

Radius of gyration: 30.0 Å; Cα contacts (8 Å, |Δi|>4): 1250; chains: 2; bounding box: 51×90×60 Å

pLDDT: mean 93.41, std 8.53, range [45.53, 98.75]

Nearest PDB structures (foldseek):
  6dch-assembly1_A  TM=9.707E-01  e=2.609E-42  Streptomyces coeruleorubidus
  6l86-assembly2_B  TM=9.645E-01  e=2.772E-42  Streptomyces thioluteus
  6l86-assembly2_D-2  TM=9.621E-01  e=3.982E-42  Streptomyces thioluteus
  6l86-assembly1_C-3  TM=9.483E-01  e=2.312E-42  Streptomyces thioluteus
  8kif-assembly2_A  TM=9.204E-01  e=5.386E-34  Mycobacterium marinum M

Sequence (574 aa):
MRISPQGDFGVVIEDFDPASQEDIRAVKRAVYRERIAVVKGVELDPHQFLALASGFGEPVRYYEPIYHHPDVPEVFVSSNVGSGPQRVGVPKTGKFWHSDYGFMPRPFDLTFILPQVVPQHSRGTYFLDLVAAYRGLSPELQRELTDTVATHSVARYFKIRPSDVYRPISEVLAEIEAKTPPVHLPTVHPHPHTGEPVLYLSEGFTTSITGADGTDRPELLRELLGVTGQLDETCTHPAIRLQTFERGDLLIWDNRAMVHRALHNATAEPAVSHRVTVYDDEPGVPAMRISPQGDFGVVIEDFDPASQEDIRAVKRAVYRERIAVVKGVELDPHQFLALASGFGEPVRYYEPIYHHPDVPEVFVSSNVGSGPQRVGVPKTGKFWHSDYGFMPRPFDLTFILPQVVPQHSRGTYFLDLVAAYRGLSPELQRELTDTVATHSVARYFKIRPSDVYRPISEVLAEIEAKTPPVHLPTVHPHPHTGEPVLYLSEGFTTSITGADGTDRPELLRELLGVTGQLDETCTHPAIRLQTFERGDLLIWDNRAMVHRALHNATAEPAVSHRVTVYDDEPGVPA

Solvent-accessible surface area (backbone atoms only — not comparable to full-atom values): 30361 Å² total; per-residue (Å²): 107,48,79,43,71,65,67,96,64,27,31,35,33,40,68,74,46,82,87,36,65,68,49,49,52,52,50,50,38,46,16,72,66,43,40,28,32,37,35,52,80,48,84,66,54,69,68,53,43,51,53,49,53,43,70,65,24,51,70,50,56,66,89,58,68,71,30,27,32,93,88,43,53,48,32,34,27,40,16,65,45,73,65,76,93,74,39,59,28,38,46,86,64,47,80,42,37,28,31,79,60,57,32,44,90,65,70,35,39,37,36,36,38,38,54,75,38,72,43,92,62,72,55,36,34,37,35,35,53,23,38,61,43,48,70,66,47,52,72,67,58,57,58,68,46,58,66,20,35,27,31,14,27,52,66,54,60,37,54,36,48,76,87,43,46,58,36,35,44,45,58,52,53,51,48,46,44,71,76,50,44,70,26,79,41,59,29,58,42,60,36,91,55,68,55,48,56,21,43,58,71,32,72,47,25,44,77,44,29,23,42,75,85,63,46,78,32,65,66,58,48,54,48,51,37,47,77,59,35,70,68,44,87,79,67,69,44,87,63,52,40,79,44,66,76,52,84,26,33,32,39,35,30,29,31,60,41,29,32,32,27,46,50,76,53,92,65,86,56,55,33,28,36,38,32,42,36,22,42,56,78,73,78,70,57,60,102,106,47,78,42,73,60,72,95,60,25,32,36,33,40,67,75,47,84,87,36,65,66,50,49,51,51,50,50,34,46,16,71,65,42,41,28,32,36,34,52,80,48,85,66,55,70,68,54,45,51,53,50,53,42,69,66,24,50,70,49,57,66,90,59,69,70,30,28,32,91,89,42,52,48,32,36,26,40,15,64,46,70,66,77,94,76,40,58,28,37,48,86,64,47,80,42,37,28,30,79,59,56,33,44,89,67,68,38,39,37,36,36,39,38,54,74,37,69,43,92,64,69,54,36,34,36,34,37,53,23,37,61,43,46,70,67,47,52,71,67,59,55,57,66,45,59,67,20,34,26,32,14,27,54,66,55,62,37,56,35,47,75,87,43,47,59,36,34,44,46,58,53,52,50,47,48,46,70,77,52,43,70,26,79,41,59,29,57,42,61,36,91,55,70,57,48,56,20,44,59,71,30,71,47,26,43,77,45,29,22,41,76,86,63,45,78,32,66,66,59,46,52,51,53,38,46,77,58,35,69,68,45,88,79,67,70,44,88,64,52,41,80,46,67,75,54,84,24,33,32,39,36,31,28,32,61,40,29,33,31,25,47,49,76,54,90,66,85,57,54,34,29,33,37,32,42,35,21,43,56,78,72,77,74,55,58,100

Organism: Nocardia brasiliensis (strain ATCC 700358 / HUJEG-1) (NCBI:txid1133849)